Protein 5JLD (pdb70)

Structure (mmCIF, N/CA/C/O backbone):
data_5JLD
#
_entry.id   5JLD
#
_cell.length_a   46.196
_cell.length_b   62.079
_cell.length_c   114.640
_cell.angle_alpha   90.000
_cell.angle_beta   96.050
_cell.angle_gamma   90.000
#
_symmetry.space_group_name_H-M   'P 1 21 1'
#
loop_
_entity.id
_entity.type
_entity.pdbx_description
1 polymer 'Arginyl-tRNA synthetase, putative'
2 water water
#
loop_
_atom_site.group_PDB
_atom_site.id
_atom_site.type_symbol
_atom_site.label_atom_id
_atom_site.label_alt_id
_atom_site.label_comp_id
_atom_site.label_asym_id
_atom_site.label_entity_id
_atom_site.label_seq_id
_atom_site.pdbx_PDB_ins_code
_atom_site.Cartn_x
_atom_site.Cartn_y
_atom_site.Cartn_z
_atom_site.occupancy
_atom_site.B_iso_or_equiv
_atom_site.auth_seq_id
_atom_site.auth_comp_id
_atom_site.auth_asym_id
_atom_site.auth_atom_id
_atom_site.pdbx_PDB_model_num
ATOM 1 N N . ALA A 1 4 ? 18.171 -0.851 9.392 1.00 96.62 1 ALA A N 1
ATOM 2 C CA . ALA A 1 4 ? 17.119 -0.048 8.775 1.00 96.54 1 ALA A CA 1
ATOM 3 C C . ALA A 1 4 ? 16.059 -0.944 8.134 1.00 99.72 1 ALA A C 1
ATOM 4 O O . ALA A 1 4 ? 15.083 -0.455 7.559 1.00 101.44 1 ALA A O 1
ATOM 6 N N . ILE A 1 5 ? 16.258 -2.256 8.240 1.00 99.67 2 ILE A N 1
ATOM 7 C CA . ILE A 1 5 ? 15.307 -3.226 7.703 1.00 92.69 2 ILE A CA 1
ATOM 8 C C . ILE A 1 5 ? 14.338 -3.656 8.798 1.00 86.97 2 ILE A C 1
ATOM 9 O O . ILE A 1 5 ? 14.741 -4.140 9.855 1.00 92.81 2 ILE A O 1
ATOM 14 N N . THR A 1 6 ? 13.053 -3.474 8.533 1.00 69.52 3 THR A N 1
ATOM 15 C CA . THR A 1 6 ? 12.057 -3.557 9.580 1.00 59.65 3 THR A CA 1
ATOM 16 C C . THR A 1 6 ? 11.380 -4.924 9.658 1.00 52.96 3 THR A C 1
ATOM 17 O O . THR A 1 6 ? 11.168 -5.588 8.642 1.00 50.33 3 THR A O 1
ATOM 21 N N . MET A 1 7 ? 11.044 -5.312 10.885 1.00 46.96 4 MET A N 1
ATOM 22 C CA . MET A 1 7 ? 10.414 -6.594 11.190 1.00 50.59 4 MET A CA 1
ATOM 23 C C . MET A 1 7 ? 9.126 -6.803 10.404 1.00 53.08 4 MET A C 1
ATOM 24 O O . MET A 1 7 ? 8.324 -5.883 10.218 1.00 48.80 4 MET A O 1
ATOM 29 N N . GLU A 1 8 ? 8.944 -8.035 9.953 1.00 46.50 5 GLU A N 1
ATOM 30 C CA . GLU A 1 8 ? 7.730 -8.459 9.280 1.00 44.34 5 GLU A CA 1
ATOM 31 C C . GLU A 1 8 ? 6.638 -8.678 10.313 1.00 43.42 5 GLU A C 1
ATOM 32 O O . GLU A 1 8 ? 6.914 -9.151 11.433 1.00 41.87 5 GLU A O 1
ATOM 38 N N . CYS A 1 9 ? 5.397 -8.364 9.957 1.00 36.25 6 CYS A N 1
ATOM 39 C CA . CYS A 1 9 ? 4.295 -8.697 10.843 1.00 36.09 6 CYS A CA 1
ATOM 40 C C . CYS A 1 9 ? 3.782 -10.099 10.497 1.00 41.99 6 CYS A C 1
ATOM 41 O O . CYS A 1 9 ? 3.060 -10.281 9.521 1.00 41.94 6 CYS A O 1
ATOM 44 N N . ILE A 1 10 ? 4.145 -11.079 11.315 1.00 46.63 7 ILE A N 1
ATOM 45 C CA . ILE A 1 10 ? 3.896 -12.482 10.970 1.00 48.90 7 ILE A CA 1
ATOM 46 C C . ILE A 1 10 ? 2.403 -12.854 10.943 1.00 46.95 7 ILE A C 1
ATOM 47 O O . ILE A 1 10 ? 1.959 -13.560 10.034 1.00 44.89 7 ILE A O 1
ATOM 52 N N . THR A 1 11 ? 1.626 -12.388 11.920 1.00 43.55 8 THR A N 1
ATOM 53 C CA . THR A 1 11 ? 0.185 -12.664 11.906 1.00 38.37 8 THR A CA 1
ATOM 54 C C . THR A 1 11 ? -0.462 -12.247 10.572 1.00 39.63 8 THR A C 1
ATOM 55 O O . THR A 1 11 ? -1.328 -12.958 10.064 1.00 34.73 8 THR A O 1
ATOM 59 N N . LYS A 1 12 ? -0.028 -11.111 10.009 1.00 40.32 9 LYS A N 1
ATOM 60 C CA . LYS A 1 12 ? -0.615 -10.583 8.768 1.00 42.54 9 LYS A CA 1
ATOM 61 C C . LYS A 1 12 ? -0.121 -11.360 7.571 1.00 38.92 9 LYS A C 1
ATOM 62 O O . LYS A 1 12 ? -0.864 -11.592 6.613 1.00 42.49 9 LYS A O 1
ATOM 68 N N . LYS A 1 13 ? 1.148 -11.749 7.632 1.00 40.20 10 LYS A N 1
ATOM 69 C CA . LYS A 1 13 ? 1.757 -12.595 6.609 1.00 46.61 10 LYS A CA 1
ATOM 70 C C . LYS A 1 13 ? 0.991 -13.925 6.451 1.00 39.05 10 LYS A C 1
ATOM 71 O O . LYS A 1 13 ? 0.559 -14.323 5.343 1.00 47.56 10 LYS A O 1
ATOM 77 N N . ILE A 1 14 ? 0.807 -14.595 7.579 1.00 45.98 11 ILE A N 1
ATOM 78 C CA . ILE A 1 14 ? 0.118 -15.883 7.608 1.00 45.92 11 ILE A CA 1
ATOM 79 C C . ILE A 1 14 ? -1.369 -15.734 7.251 1.00 48.37 11 ILE A C 1
ATOM 80 O O . ILE A 1 14 ? -1.936 -16.561 6.495 1.00 42.87 11 ILE A O 1
ATOM 85 N N . LYS A 1 15 ? -1.983 -14.667 7.773 1.00 45.06 12 LYS A N 1
ATOM 86 C CA . LYS A 1 15 ? -3.374 -14.354 7.437 1.00 48.39 12 LYS A CA 1
ATOM 87 C C . LYS A 1 15 ? -3.528 -14.255 5.935 1.00 46.39 12 LYS A C 1
ATOM 88 O O . LYS A 1 15 ? -4.458 -14.824 5.365 1.00 45.93 12 LYS A O 1
ATOM 94 N N . THR A 1 16 ? -2.605 -13.542 5.294 1.00 46.06 13 THR A N 1
ATOM 95 C CA . THR A 1 16 ? -2.633 -13.424 3.835 1.00 46.35 13 THR A CA 1
ATOM 96 C C . THR A 1 16 ? -2.467 -14.791 3.137 1.00 46.39 13 THR A C 1
ATOM 97 O O . THR A 1 16 ? -3.226 -15.127 2.218 1.00 44.33 13 THR A O 1
ATOM 101 N N . ILE A 1 17 ? -1.488 -15.580 3.571 1.00 45.41 14 ILE A N 1
ATOM 102 C CA . ILE A 1 17 ? -1.326 -16.921 2.980 1.00 45.82 14 ILE A CA 1
ATOM 103 C C . ILE A 1 17 ? -2.641 -17.759 3.028 1.00 38.82 14 ILE A C 1
ATOM 104 O O . ILE A 1 17 ? -3.104 -18.335 2.004 1.00 43.12 14 ILE A O 1
ATOM 109 N N . PHE A 1 18 ? -3.285 -17.768 4.190 1.00 42.75 15 PHE A N 1
ATOM 110 C CA . PHE A 1 18 ? -4.545 -18.502 4.313 1.00 43.38 15 PHE A CA 1
ATOM 111 C C . PHE A 1 18 ? -5.678 -17.896 3.480 1.00 45.15 15 PHE A C 1
ATOM 112 O O . PHE A 1 18 ? -6.463 -18.628 2.866 1.00 41.27 15 PHE A O 1
ATOM 120 N N . GLN A 1 19 ? -5.757 -16.565 3.462 1.00 40.12 16 GLN A N 1
ATOM 121 C CA . GLN A 1 19 ? -6.754 -15.851 2.662 1.00 45.77 16 GLN A CA 1
ATOM 122 C C . GLN A 1 19 ? -6.649 -16.247 1.194 1.00 39.95 16 GLN A C 1
ATOM 123 O O . GLN A 1 19 ? -7.663 -16.536 0.533 1.00 43.19 16 GLN A O 1
ATOM 129 N N . ASN A 1 20 ? -5.422 -16.277 0.683 1.00 37.29 17 ASN A N 1
ATOM 130 C CA . ASN A 1 20 ? -5.245 -16.649 -0.720 1.00 40.31 17 ASN A CA 1
ATOM 131 C C . ASN A 1 20 ? -5.652 -18.108 -0.929 1.00 47.23 17 ASN A C 1
ATOM 132 O O . ASN A 1 20 ? -6.327 -18.427 -1.923 1.00 48.50 17 ASN A O 1
ATOM 137 N N . SER A 1 21 ? -5.271 -18.997 -0.001 1.00 43.88 18 SER A N 1
ATOM 138 C CA . SER A 1 21 ? -5.694 -20.400 -0.199 1.00 44.21 18 SER A CA 1
ATOM 139 C C . SER A 1 21 ? -7.220 -20.580 -0.179 1.00 37.71 18 SER A C 1
ATOM 140 O O . SER A 1 21 ? -7.775 -21.325 -0.978 1.00 46.56 18 SER A O 1
ATOM 143 N N . ILE A 1 22 ? -7.884 -19.884 0.732 1.00 39.47 19 ILE A N 1
ATOM 144 C CA . ILE A 1 22 ? -9.334 -19.919 0.849 1.00 49.81 19 ILE A CA 1
ATOM 145 C C . ILE A 1 22 ? -9.981 -19.420 -0.431 1.00 52.93 19 ILE A C 1
ATOM 146 O O . ILE A 1 22 ? -10.886 -20.066 -0.968 1.00 56.41 19 ILE A O 1
ATOM 151 N N . GLN A 1 23 ? -9.504 -18.277 -0.922 1.00 48.77 20 GLN A N 1
ATOM 152 C CA . GLN A 1 23 ? -10.011 -17.716 -2.175 1.00 54.44 20 GLN A CA 1
ATOM 153 C C . GLN A 1 23 ? -9.848 -18.680 -3.341 1.00 50.12 20 GLN A C 1
ATOM 154 O O . GLN A 1 23 ? -10.748 -18.828 -4.167 1.00 48.71 20 GLN A O 1
ATOM 160 N N . LYS A 1 24 ? -8.695 -19.332 -3.405 1.00 48.75 21 LYS A N 1
ATOM 161 C CA . LYS A 1 24 ? -8.427 -20.304 -4.463 1.00 50.78 21 LYS A CA 1
ATOM 162 C C . LYS A 1 24 ? -9.365 -21.521 -4.350 1.00 63.32 21 LYS A C 1
ATOM 163 O O . LYS A 1 24 ? -9.881 -22.033 -5.356 1.00 59.76 21 LYS A O 1
ATOM 169 N N . CYS A 1 25 ? -9.584 -21.975 -3.116 1.00 61.56 22 CYS A N 1
ATOM 170 C CA . CYS A 1 25 ? -10.471 -23.104 -2.844 1.00 58.77 22 CYS A CA 1
ATOM 171 C C . CYS A 1 25 ? -11.914 -22.794 -3.202 1.00 54.61 22 CYS A C 1
ATOM 172 O O . CYS A 1 25 ? -12.606 -23.611 -3.799 1.00 58.95 22 CYS A O 1
ATOM 175 N N . PHE A 1 26 ? -12.363 -21.610 -2.804 1.00 49.58 23 PHE A N 1
ATOM 176 C CA . PHE A 1 26 ? -13.746 -21.229 -3.005 1.00 56.05 23 PHE A CA 1
ATOM 177 C C . PHE A 1 26 ? -13.831 -19.829 -3.628 1.00 52.66 23 PHE A C 1
ATOM 178 O O . PHE A 1 26 ? -14.111 -18.859 -2.932 1.00 55.73 23 PHE A O 1
ATOM 186 N N . PRO A 1 27 ? -13.585 -19.734 -4.948 1.00 50.97 24 PRO A N 1
ATOM 187 C CA . PRO A 1 27 ? -13.424 -18.456 -5.670 1.00 58.15 24 PRO A CA 1
ATOM 188 C C . PRO A 1 27 ? -14.507 -17.419 -5.395 1.00 74.36 24 PRO A C 1
ATOM 189 O O . PRO A 1 27 ? -14.185 -16.238 -5.230 1.00 78.50 24 PRO A O 1
ATOM 193 N N . SER A 1 28 ? -15.763 -17.848 -5.325 1.00 87.05 25 SER A N 1
ATOM 194 C CA . SER A 1 28 ? -16.867 -16.920 -5.118 1.00 98.01 25 SER A CA 1
ATOM 195 C C . SER A 1 28 ? -17.359 -16.980 -3.674 1.00 96.99 25 SER A C 1
ATOM 196 O O . SER A 1 28 ? -18.547 -17.178 -3.417 1.00 101.46 25 SER A O 1
ATOM 199 N N . ILE A 1 29 ? -16.437 -16.806 -2.730 1.00 86.26 26 ILE A N 1
ATOM 200 C CA . ILE A 1 29 ? -16.779 -16.830 -1.313 1.00 76.51 26 ILE A CA 1
ATOM 201 C C . ILE A 1 29 ? -16.347 -15.531 -0.654 1.00 71.52 26 ILE A C 1
ATOM 202 O O . ILE A 1 29 ? -15.348 -14.927 -1.045 1.00 82.96 26 ILE A O 1
ATOM 207 N N . SER A 1 30 ? -17.119 -15.074 0.324 1.00 63.76 27 SER A N 1
ATOM 208 C CA . SER A 1 30 ? -16.690 -13.932 1.120 1.00 63.68 27 SER A CA 1
ATOM 209 C C . SER A 1 30 ? -16.408 -14.454 2.512 1.00 63.15 27 SER A C 1
ATOM 210 O O . SER A 1 30 ? -17.323 -14.731 3.289 1.00 63.11 27 SER A O 1
ATOM 212 N N . GLU A 1 31 ? -15.125 -14.597 2.809 1.00 62.48 28 GLU A N 1
ATOM 213 C CA . GLU A 1 31 ? -14.679 -15.260 4.024 1.00 56.38 28 GLU A CA 1
ATOM 214 C C . GLU A 1 31 ? -13.315 -14.692 4.408 1.00 55.29 28 GLU A C 1
ATOM 215 O O . GLU A 1 31 ? -12.295 -15.045 3.818 1.00 64.43 28 GLU A O 1
ATOM 221 N N . ASP A 1 32 ? -13.304 -13.789 5.380 1.00 50.89 29 ASP A N 1
ATOM 222 C CA . ASP A 1 32 ? -12.064 -13.161 5.803 1.00 51.11 29 ASP A CA 1
ATOM 223 C C . ASP A 1 32 ? -11.315 -14.101 6.736 1.00 50.69 29 ASP A C 1
ATOM 224 O O . ASP A 1 32 ? -11.852 -14.538 7.756 1.00 50.91 29 ASP A O 1
ATOM 229 N N . ALA A 1 33 ? -10.082 -14.428 6.364 1.00 50.09 30 ALA A N 1
ATOM 230 C CA . ALA A 1 33 ? -9.273 -15.353 7.145 1.00 51.90 30 ALA A CA 1
ATOM 231 C C . ALA A 1 33 ? -8.945 -14.743 8.494 1.00 49.84 30 ALA A C 1
ATOM 232 O O . ALA A 1 33 ? -8.590 -13.571 8.584 1.00 50.62 30 ALA A O 1
ATOM 234 N N . ILE A 1 34 ? -9.081 -15.539 9.544 1.00 49.13 31 ILE A N 1
ATOM 235 C CA . ILE A 1 34 ? -8.666 -15.097 10.861 1.00 51.18 31 ILE A CA 1
ATOM 236 C C . ILE A 1 34 ? -7.582 -16.031 11.384 1.00 47.34 31 ILE A C 1
ATOM 237 O O . ILE A 1 34 ? -7.696 -17.256 11.309 1.00 51.20 31 ILE A O 1
ATOM 242 N N . VAL A 1 35 ? -6.526 -15.424 11.898 1.00 41.64 32 VAL A N 1
ATOM 243 C CA . VAL A 1 35 ? -5.361 -16.135 12.364 1.00 51.16 32 VAL A CA 1
ATOM 244 C C . VAL A 1 35 ? -5.122 -15.830 13.838 1.00 50.94 32 VAL A C 1
ATOM 245 O O . VAL A 1 35 ? -5.148 -14.672 14.263 1.00 53.42 32 VAL A O 1
ATOM 249 N N . THR A 1 36 ? -4.934 -16.888 14.614 1.00 45.38 33 THR A N 1
ATOM 250 C CA . THR A 1 36 ? -4.596 -16.778 16.026 1.00 50.18 33 THR A CA 1
ATOM 251 C C . THR A 1 36 ? -3.332 -17.561 16.332 1.00 47.05 33 THR A C 1
ATOM 252 O O . THR A 1 36 ? -2.697 -18.121 15.439 1.00 47.46 33 THR A O 1
ATOM 256 N N . TYR A 1 37 ? -2.975 -17.589 17.607 1.00 44.84 34 TYR A N 1
ATOM 257 C CA . TYR A 1 37 ? -1.853 -18.376 18.071 1.00 50.33 34 TYR A CA 1
ATOM 258 C C . TYR A 1 37 ? -2.377 -19.746 18.356 1.00 48.00 34 TYR A C 1
ATOM 259 O O . TYR A 1 37 ? -3.525 -19.906 18.757 1.00 50.33 34 TYR A O 1
ATOM 268 N N . ALA A 1 38 ? -1.542 -20.739 18.111 1.00 48.22 35 ALA A N 1
ATOM 269 C CA . ALA A 1 38 ? -1.885 -22.102 18.466 1.00 56.71 35 ALA A CA 1
ATOM 270 C C . ALA A 1 38 ? -1.361 -22.352 19.865 1.00 52.06 35 ALA A C 1
ATOM 271 O O . ALA A 1 38 ? -0.543 -21.576 20.377 1.00 49.21 35 ALA A O 1
ATOM 273 N N . ASN A 1 39 ? -1.861 -23.410 20.484 1.00 48.99 36 ASN A N 1
ATOM 274 C CA . ASN A 1 39 ? -1.226 -24.007 21.649 1.00 54.93 36 ASN A CA 1
ATOM 275 C C . ASN A 1 39 ? 0.212 -24.345 21.284 1.00 50.49 36 ASN A C 1
ATOM 276 O O . ASN A 1 39 ? 0.452 -25.093 20.334 1.00 53.70 36 ASN A O 1
ATOM 281 N N . LEU A 1 40 ? 1.164 -23.815 22.045 1.00 51.52 37 LEU A N 1
ATOM 282 C CA . LEU A 1 40 ? 2.580 -23.936 21.699 1.00 59.38 37 LEU A CA 1
ATOM 283 C C . LEU A 1 40 ? 3.081 -25.384 21.694 1.00 62.84 37 LEU A C 1
ATOM 284 O O . LEU A 1 40 ? 4.070 -25.709 21.031 1.00 68.07 37 LEU A O 1
ATOM 289 N N . LYS A 1 41 ? 2.391 -26.260 22.417 1.00 60.56 38 LYS A N 1
ATOM 290 C CA . LYS A 1 41 ? 2.763 -27.667 22.437 1.00 64.95 38 LYS A CA 1
ATOM 291 C C . LYS A 1 41 ? 2.547 -28.284 21.064 1.00 68.46 38 LYS A C 1
ATOM 292 O O . LYS A 1 41 ? 3.213 -29.254 20.691 1.00 66.07 38 LYS A O 1
ATOM 294 N N . PHE A 1 42 ? 1.628 -27.700 20.300 1.00 65.99 39 PHE A N 1
ATOM 295 C CA . PHE A 1 42 ? 1.201 -28.314 19.051 1.00 64.79 39 PHE A CA 1
ATOM 296 C C . PHE A 1 42 ? 1.466 -27.460 17.812 1.00 65.93 39 PHE A C 1
ATOM 297 O O . PHE A 1 42 ? 1.626 -27.992 16.719 1.00 67.40 39 PHE A O 1
ATOM 305 N N . GLY A 1 43 ? 1.534 -26.141 17.968 1.00 59.37 40 GLY A N 1
ATOM 306 C CA . GLY A 1 43 ? 1.888 -25.308 16.836 1.00 51.93 40 GLY A CA 1
ATOM 307 C C . GLY A 1 43 ? 2.295 -23.902 17.222 1.00 51.94 40 GLY A C 1
ATOM 308 O O . GLY A 1 43 ? 2.458 -23.600 18.404 1.00 45.92 40 GLY A O 1
ATOM 309 N N . HIS A 1 44 ? 2.456 -23.050 16.212 1.00 43.80 41 HIS A N 1
ATOM 310 C CA . HIS A 1 44 ? 2.791 -21.649 16.425 1.00 45.76 41 HIS A CA 1
ATOM 311 C C . HIS A 1 44 ? 1.579 -20.765 16.126 1.00 40.97 41 HIS A C 1
ATOM 312 O O . HIS A 1 44 ? 1.130 -19.986 16.979 1.00 44.87 41 HIS A O 1
ATOM 319 N N . TYR A 1 45 ? 1.053 -20.888 14.914 1.00 38.80 42 TYR A N 1
ATOM 320 C CA . TYR A 1 45 ? -0.144 -20.138 14.547 1.00 36.51 42 TYR A CA 1
ATOM 321 C C . TYR A 1 45 ? -1.231 -21.114 14.122 1.00 37.19 42 TYR A C 1
ATOM 322 O O . TYR A 1 45 ? -0.976 -22.302 13.922 1.00 39.38 42 TYR A O 1
ATOM 331 N N . GLN A 1 46 ? -2.435 -20.591 13.952 1.00 37.64 43 GLN A N 1
ATOM 332 C CA . GLN A 1 46 ? -3.611 -21.395 13.720 1.00 39.12 43 GLN A CA 1
ATOM 333 C C . GLN A 1 46 ? -4.692 -20.606 12.986 1.00 47.18 43 GLN A C 1
ATOM 334 O O . GLN A 1 46 ? -4.842 -19.404 13.204 1.00 42.11 43 GLN A O 1
ATOM 340 N N . CYS A 1 47 ? -5.434 -21.279 12.114 1.00 47.00 44 CYS A N 1
ATOM 341 C CA . CYS A 1 47 ? -6.521 -20.656 11.377 1.00 46.39 44 CYS A CA 1
ATOM 342 C C . CYS A 1 47 ? -7.747 -21.546 11.449 1.00 45.68 44 CYS A C 1
ATOM 343 O O . CYS A 1 47 ? -7.667 -22.753 11.209 1.00 50.99 44 CYS A O 1
ATOM 346 N N . ASN A 1 48 ? -8.884 -20.945 11.782 1.00 38.59 45 ASN A N 1
ATOM 347 C CA . ASN A 1 48 ? -10.083 -21.698 12.110 1.00 41.35 45 ASN A CA 1
ATOM 348 C C . ASN A 1 48 ? -11.180 -21.632 11.054 1.00 40.67 45 ASN A C 1
ATOM 349 O O . ASN A 1 48 ? -12.267 -22.201 11.249 1.00 44.36 45 ASN A O 1
ATOM 354 N N . ASN A 1 49 ? -10.880 -21.005 9.915 1.00 36.36 46 ASN A N 1
ATOM 355 C CA . ASN A 1 49 ? -11.924 -20.658 8.942 1.00 38.57 46 ASN A CA 1
ATOM 356 C C . ASN A 1 49 ? -12.630 -21.841 8.311 1.00 42.02 46 ASN A C 1
ATOM 357 O O . ASN A 1 49 ? -13.787 -21.717 7.893 1.00 50.15 46 ASN A O 1
ATOM 362 N N . ALA A 1 50 ? -11.971 -22.996 8.273 1.00 42.83 47 ALA A N 1
ATOM 363 C CA . ALA A 1 50 ? -12.605 -24.188 7.723 1.00 47.75 47 ALA A CA 1
ATOM 364 C C . ALA A 1 50 ? -13.872 -24.530 8.495 1.00 45.73 47 ALA A C 1
ATOM 365 O O . ALA A 1 50 ? -14.833 -25.039 7.929 1.00 42.68 47 ALA A O 1
ATOM 367 N N . ILE A 1 51 ? -13.873 -24.246 9.793 1.00 53.44 48 ILE A N 1
ATOM 368 C CA . ILE A 1 51 ? -15.006 -24.614 10.637 1.00 52.26 48 ILE A CA 1
ATOM 369 C C . ILE A 1 51 ? -16.222 -23.766 10.247 1.00 46.17 48 ILE A C 1
ATOM 370 O O . ILE A 1 51 ? -17.316 -24.288 10.017 1.00 51.63 48 ILE A O 1
ATOM 375 N N . ASN A 1 52 ? -16.006 -22.472 10.089 1.00 44.43 49 ASN A N 1
ATOM 376 C CA . ASN A 1 52 ? -17.084 -21.588 9.649 1.00 53.64 49 ASN A CA 1
ATOM 377 C C . ASN A 1 52 ? -17.539 -21.853 8.208 1.00 60.68 49 ASN A C 1
ATOM 378 O O . ASN A 1 52 ? -18.736 -21.785 7.902 1.00 61.25 49 ASN A O 1
ATOM 383 N N . ILE A 1 53 ? -16.599 -22.192 7.330 1.00 58.31 50 ILE A N 1
ATOM 384 C CA . ILE A 1 53 ? -16.966 -22.515 5.957 1.00 45.04 50 ILE A CA 1
ATOM 385 C C . ILE A 1 53 ? -17.810 -23.781 5.937 1.00 51.09 50 ILE A C 1
ATOM 386 O O . ILE A 1 53 ? -18.761 -23.881 5.166 1.00 59.03 50 ILE A O 1
ATOM 391 N N . TYR A 1 54 ? -17.470 -24.744 6.794 1.00 51.79 51 TYR A N 1
ATOM 392 C CA . TYR A 1 54 ? -18.227 -25.995 6.869 1.00 54.11 51 TYR A CA 1
ATOM 393 C C . TYR A 1 54 ? -19.612 -25.742 7.435 1.00 51.40 51 TYR A C 1
ATOM 394 O O . TYR A 1 54 ? -20.584 -26.319 6.976 1.00 49.78 51 TYR A O 1
ATOM 403 N N . LYS A 1 55 ? -19.709 -24.868 8.429 1.00 59.24 52 LYS A N 1
ATOM 404 C CA . LYS A 1 55 ? -21.017 -24.586 9.003 1.00 72.11 52 LYS A CA 1
ATOM 405 C C . LYS A 1 55 ? -21.915 -23.869 7.989 1.00 69.42 52 LYS A C 1
ATOM 406 O O . LYS A 1 55 ? -23.069 -24.249 7.816 1.00 66.63 52 LYS A O 1
ATOM 412 N N . LYS A 1 56 ? -21.380 -22.870 7.291 1.00 69.03 53 LYS A N 1
ATOM 413 C CA . LYS A 1 56 ? -22.172 -22.130 6.298 1.00 69.47 53 LYS A CA 1
ATOM 414 C C . LYS A 1 56 ? -22.541 -22.948 5.053 1.00 75.91 53 LYS A C 1
ATOM 415 O O . LYS A 1 56 ? -23.714 -23.040 4.682 1.00 81.91 53 LYS A O 1
ATOM 421 N N . TYR A 1 57 ? -21.535 -23.527 4.405 1.00 69.60 54 TYR A N 1
ATOM 422 C CA . TYR A 1 57 ? -21.722 -24.113 3.083 1.00 70.13 54 TYR A CA 1
ATOM 423 C C . TYR A 1 57 ? -21.455 -25.611 3.038 1.00 70.62 54 TYR A C 1
ATOM 424 O O . TYR A 1 57 ? -21.381 -26.190 1.958 1.00 70.18 54 TYR A O 1
ATOM 433 N N . GLY A 1 58 ? -21.314 -26.233 4.204 1.00 75.01 55 GLY A N 1
ATOM 434 C CA . GLY A 1 58 ? -20.897 -27.625 4.291 1.00 73.81 55 GLY A CA 1
ATOM 435 C C . GLY A 1 58 ? -21.766 -28.653 3.597 1.00 76.30 55 GLY A C 1
ATOM 436 O O . GLY A 1 58 ? -21.267 -29.454 2.799 1.00 71.08 55 GLY A O 1
ATOM 437 N N . LYS A 1 59 ? -23.059 -28.649 3.910 1.00 81.62 56 LYS A N 1
ATOM 438 C CA . LYS A 1 59 ? -23.986 -29.612 3.322 1.00 86.05 56 LYS A CA 1
ATOM 439 C C . LYS A 1 59 ? -24.089 -29.399 1.817 1.00 91.79 56 LYS A C 1
ATOM 440 O O . LYS A 1 59 ? -24.202 -30.354 1.053 1.00 98.50 56 LYS A O 1
ATOM 442 N 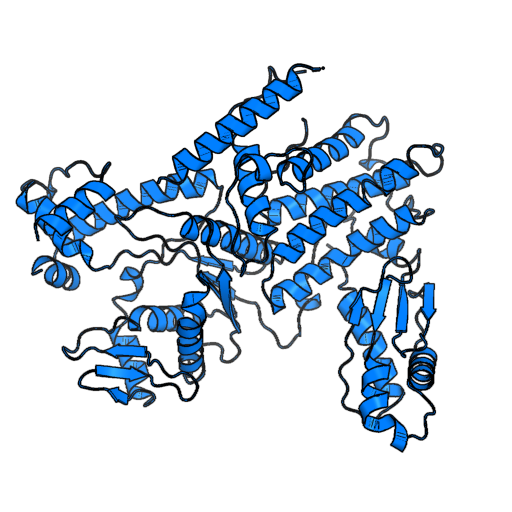N . GLU A 1 60 ? -24.042 -28.136 1.404 1.00 90.94 57 GLU A N 1
ATOM 443 C CA . GLU A 1 60 ? -24.086 -27.765 -0.006 1.00 92.18 57 GLU A CA 1
ATOM 444 C C . GLU A 1 60 ? -23.019 -28.476 -0.823 1.00 92.49 57 GLU A C 1
ATOM 445 O O . GLU A 1 60 ? -23.320 -29.243 -1.740 1.00 96.63 57 GLU A O 1
ATOM 451 N N . LEU A 1 61 ? -21.766 -28.214 -0.468 1.00 86.38 58 LEU A N 1
ATOM 452 C CA . LEU A 1 61 ? -20.620 -28.676 -1.241 1.00 80.04 58 LEU A CA 1
ATOM 453 C C . LEU A 1 61 ? -20.256 -30.135 -0.959 1.00 82.77 58 LEU A C 1
ATOM 454 O O . LEU A 1 61 ? -19.142 -30.573 -1.252 1.00 80.08 58 LEU A O 1
ATOM 459 N N . ASN A 1 62 ? -21.198 -30.872 -0.376 1.00 89.52 59 ASN A N 1
ATOM 460 C CA . ASN A 1 62 ? -21.073 -32.316 -0.191 1.00 89.01 59 ASN A CA 1
ATOM 461 C C . ASN A 1 62 ? -19.812 -32.776 0.553 1.00 96.88 59 ASN A C 1
ATOM 462 O O . ASN A 1 62 ? -19.296 -33.864 0.283 1.00 105.47 59 ASN A O 1
ATOM 464 N N . TYR A 1 63 ? -19.319 -31.954 1.480 1.00 88.79 60 TYR A N 1
ATOM 465 C CA . TYR A 1 63 ? -18.204 -32.338 2.349 1.00 78.49 60 TYR A CA 1
ATOM 466 C C . TYR A 1 63 ? -18.717 -33.129 3.549 1.00 74.61 60 TYR A C 1
ATOM 467 O O . TYR A 1 63 ? -19.750 -32.788 4.123 1.00 74.53 60 TYR A O 1
ATOM 476 N N . GLU A 1 64 ? -18.002 -34.187 3.925 1.00 75.95 61 GLU A N 1
ATOM 477 C CA . GLU A 1 64 ? -18.443 -35.064 5.015 1.00 76.73 61 GLU A CA 1
ATOM 478 C C . GLU A 1 64 ? -18.256 -34.439 6.402 1.00 70.94 61 GLU A C 1
ATOM 479 O O . GLU A 1 64 ? -18.967 -34.786 7.351 1.00 71.05 61 GLU A O 1
ATOM 485 N N . ASN A 1 65 ? -17.294 -33.525 6.506 1.00 64.19 62 ASN A N 1
ATOM 486 C CA . ASN A 1 65 ? -16.922 -32.915 7.780 1.00 57.31 62 ASN A CA 1
ATOM 487 C C . ASN A 1 65 ? -16.020 -31.698 7.562 1.00 61.08 62 ASN A C 1
ATOM 488 O O . ASN A 1 65 ? -15.590 -31.429 6.438 1.00 62.82 62 ASN A O 1
ATOM 493 N N . ALA A 1 66 ? -15.726 -30.967 8.633 1.00 56.34 63 ALA A N 1
ATOM 494 C CA . ALA A 1 66 ? -14.911 -29.763 8.526 1.00 53.44 63 ALA A CA 1
ATOM 495 C C . ALA A 1 66 ? -13.441 -30.090 8.181 1.00 50.32 63 ALA A C 1
ATOM 496 O O . ALA A 1 66 ? -12.766 -29.329 7.459 1.00 49.93 63 ALA A O 1
ATOM 498 N N . GLN A 1 67 ? -12.957 -31.228 8.674 1.00 45.55 64 GLN A N 1
ATOM 499 C CA . GLN A 1 67 ? -11.558 -31.598 8.465 1.00 47.87 64 GLN A CA 1
ATOM 500 C C . GLN A 1 67 ? -11.226 -31.730 6.979 1.00 43.23 64 GLN A C 1
ATOM 501 O O . GLN A 1 67 ? -10.137 -31.368 6.556 1.00 44.39 64 GLN A O 1
ATOM 507 N N . LYS A 1 68 ? -12.158 -32.233 6.181 1.00 44.34 65 LYS A N 1
ATOM 508 C CA . LYS A 1 68 ? -11.893 -32.318 4.750 1.00 51.65 65 LYS A CA 1
ATOM 509 C C . LYS A 1 68 ? -11.720 -30.947 4.101 1.00 47.55 65 LYS A C 1
ATOM 510 O O . LYS A 1 68 ? -10.853 -30.754 3.243 1.00 50.89 65 LYS A O 1
ATOM 516 N N . ILE A 1 69 ? -12.516 -29.986 4.542 1.00 46.32 66 ILE A N 1
ATOM 517 C CA . ILE A 1 69 ? -12.360 -28.619 4.070 1.00 42.55 66 ILE A CA 1
ATOM 518 C C . ILE A 1 69 ? -10.981 -28.104 4.469 1.00 44.00 66 ILE A C 1
ATOM 519 O O . ILE A 1 69 ? -10.251 -27.532 3.643 1.00 45.56 66 ILE A O 1
ATOM 524 N N . SER A 1 70 ? -10.587 -28.349 5.715 1.00 45.17 67 SER A N 1
ATOM 525 C CA . SER A 1 70 ? -9.287 -27.838 6.136 1.00 47.75 67 SER A CA 1
ATOM 526 C C . SER A 1 70 ? -8.166 -28.486 5.318 1.00 42.97 67 SER A C 1
ATOM 527 O O . SER A 1 70 ? -7.173 -27.837 5.008 1.00 44.53 67 SER A O 1
ATOM 530 N N . GLU A 1 71 ? -8.356 -29.748 4.937 1.00 41.81 68 GLU A N 1
ATOM 531 C CA . GLU A 1 71 ? -7.381 -30.456 4.110 1.00 47.36 68 GLU A CA 1
ATOM 532 C C . GLU A 1 71 ? -7.295 -29.879 2.684 1.00 49.32 68 GLU A C 1
ATOM 533 O O . GLU A 1 71 ? -6.215 -29.773 2.106 1.00 45.60 68 GLU A O 1
ATOM 539 N N . PHE A 1 72 ? -8.436 -29.517 2.111 1.00 46.05 69 PHE A N 1
ATOM 540 C CA . PHE A 1 72 ? -8.427 -28.807 0.830 1.00 56.00 69 PHE A CA 1
ATOM 541 C C . PHE A 1 72 ? -7.628 -27.472 0.950 1.00 52.61 69 PHE A C 1
ATOM 542 O O . PHE A 1 72 ? -6.698 -27.183 0.145 1.00 49.85 69 PHE A O 1
ATOM 550 N N . ILE A 1 73 ? -7.945 -26.700 1.990 1.00 40.15 70 ILE A N 1
ATOM 551 C CA . ILE A 1 73 ? -7.211 -25.450 2.244 1.00 39.03 70 ILE A CA 1
ATOM 552 C C . ILE A 1 73 ? -5.689 -25.680 2.355 1.00 43.28 70 ILE A C 1
ATOM 553 O O . ILE A 1 73 ? -4.894 -24.974 1.749 1.00 44.69 70 ILE A O 1
ATOM 558 N N . ILE A 1 74 ? -5.299 -26.674 3.138 1.00 42.05 71 ILE A N 1
ATOM 559 C CA . ILE A 1 74 ? -3.895 -27.040 3.285 1.00 47.42 71 ILE A CA 1
ATOM 560 C C . ILE A 1 74 ? -3.264 -27.424 1.937 1.00 51.00 71 ILE A C 1
ATOM 561 O O . ILE A 1 74 ? -2.153 -26.987 1.622 1.00 42.78 71 ILE A O 1
ATOM 566 N N . SER A 1 75 ? -3.986 -28.217 1.143 1.00 41.98 72 SER A N 1
ATOM 567 C CA . SER A 1 75 ? -3.504 -28.647 -0.167 1.00 46.65 72 SER A CA 1
ATOM 568 C C . SER A 1 75 ? -3.276 -27.440 -1.075 1.00 48.77 72 SER A C 1
ATOM 569 O O . SER A 1 75 ? -2.463 -27.506 -2.002 1.00 47.11 72 SER A O 1
ATOM 572 N N . ASN A 1 76 ? -3.977 -26.339 -0.826 1.00 45.56 73 ASN A N 1
ATOM 573 C CA . ASN A 1 76 ? -3.688 -25.166 -1.655 1.00 48.54 73 ASN A CA 1
ATOM 574 C C . ASN A 1 76 ? -2.721 -24.147 -1.025 1.00 55.31 73 ASN A C 1
ATOM 575 O O . ASN A 1 76 ? -2.604 -23.003 -1.491 1.00 48.24 73 ASN A O 1
ATOM 580 N N . ILE A 1 77 ? -1.998 -24.582 0.006 1.00 53.34 74 ILE A N 1
ATOM 581 C CA . ILE A 1 77 ? -0.923 -23.779 0.591 1.00 48.86 74 ILE A CA 1
ATOM 582 C C . ILE A 1 77 ? 0.450 -24.374 0.254 1.00 51.11 74 ILE A C 1
ATOM 583 O O . ILE A 1 77 ? 0.688 -25.565 0.450 1.00 48.52 74 ILE A O 1
ATOM 588 N N . ASN A 1 78 ? 1.349 -23.546 -0.259 1.00 63.81 75 ASN A N 1
ATOM 589 C CA . ASN A 1 78 ? 2.709 -23.986 -0.578 1.00 68.33 75 ASN A CA 1
ATOM 590 C C . ASN A 1 78 ? 3.742 -22.989 -0.037 1.00 68.11 75 ASN A C 1
ATOM 591 O O . ASN A 1 78 ? 4.050 -21.991 -0.689 1.00 61.03 75 ASN A O 1
ATOM 596 N N . GLU A 1 79 ? 4.250 -23.244 1.167 1.00 64.31 76 GLU A N 1
ATOM 597 C CA . GLU A 1 79 ? 5.136 -22.290 1.837 1.00 67.25 76 GLU A CA 1
ATOM 598 C C . GLU A 1 79 ? 6.312 -22.981 2.513 1.00 69.68 76 GLU A C 1
ATOM 599 O O . GLU A 1 79 ? 6.128 -23.806 3.415 1.00 69.50 76 GLU A O 1
ATOM 605 N N . THR A 1 80 ? 7.523 -22.621 2.106 1.00 64.58 77 THR A N 1
ATOM 606 C CA . THR A 1 80 ? 8.701 -23.223 2.712 1.00 67.48 77 THR A CA 1
ATOM 607 C C . THR A 1 80 ? 8.930 -22.694 4.124 1.00 63.69 77 THR A C 1
ATOM 608 O O . THR A 1 80 ? 9.667 -23.300 4.892 1.00 63.89 77 THR A O 1
ATOM 612 N N . ILE A 1 81 ? 8.300 -21.574 4.478 1.00 55.81 78 ILE A N 1
ATOM 613 C CA . ILE A 1 81 ? 8.494 -21.021 5.823 1.00 54.46 78 ILE A CA 1
ATOM 614 C C . ILE A 1 81 ? 7.703 -21.788 6.876 1.00 51.49 78 ILE A C 1
ATOM 615 O O . ILE A 1 81 ? 7.914 -21.622 8.078 1.00 52.00 78 ILE A O 1
ATOM 620 N N . PHE A 1 82 ? 6.782 -22.625 6.419 1.00 52.02 79 PHE A N 1
ATOM 621 C CA . PHE A 1 82 ? 6.060 -23.526 7.302 1.00 50.56 79 PHE A CA 1
ATOM 622 C C . PHE A 1 82 ? 6.832 -24.831 7.442 1.00 51.57 79 PHE A C 1
ATOM 623 O O . PHE A 1 82 ? 7.002 -25.560 6.466 1.00 54.56 79 PHE A O 1
ATOM 631 N N . GLU A 1 83 ? 7.311 -25.117 8.645 1.00 51.61 80 GLU A N 1
ATOM 632 C CA . GLU A 1 83 ? 7.969 -26.397 8.899 1.00 52.18 80 GLU A CA 1
ATOM 633 C C . GLU A 1 83 ? 6.928 -27.502 8.939 1.00 52.89 80 GLU A C 1
ATOM 634 O O . GLU A 1 83 ? 7.191 -28.650 8.578 1.00 54.41 80 GLU A O 1
ATOM 640 N N . GLU A 1 84 ? 5.733 -27.135 9.377 1.00 49.57 81 GLU A N 1
ATOM 641 C CA . GLU A 1 84 ? 4.640 -28.078 9.499 1.00 53.86 81 GLU A CA 1
ATOM 642 C C . GLU A 1 84 ? 3.305 -27.353 9.364 1.00 56.47 81 GLU A C 1
ATOM 643 O O . GLU A 1 84 ? 3.156 -26.210 9.798 1.00 48.41 81 GLU A O 1
ATOM 649 N N . ILE A 1 85 ? 2.349 -28.025 8.737 1.00 52.73 82 ILE A N 1
ATOM 650 C CA . ILE A 1 85 ? 0.994 -27.534 8.629 1.00 49.38 82 ILE A CA 1
ATOM 651 C C . ILE A 1 85 ? 0.070 -28.748 8.750 1.00 54.30 82 ILE A C 1
ATOM 652 O O . ILE A 1 85 ? 0.233 -29.742 8.030 1.00 54.32 82 ILE A O 1
ATOM 657 N N . LYS A 1 86 ? -0.857 -28.688 9.708 1.00 48.11 83 LYS A N 1
ATOM 658 C CA . LYS A 1 86 ? -1.674 -29.850 10.081 1.00 46.36 83 LYS A CA 1
ATOM 659 C C . LYS A 1 86 ? -3.126 -29.488 10.364 1.00 48.77 83 LYS A C 1
ATOM 660 O O . LYS A 1 86 ? -3.424 -28.436 10.946 1.00 46.57 83 LYS A O 1
ATOM 666 N N . SER A 1 87 ? -4.030 -30.363 9.941 1.00 45.99 84 SER A N 1
ATOM 667 C CA . SER A 1 87 ? -5.437 -30.213 10.255 1.00 47.85 84 SER A CA 1
ATOM 668 C C . SER A 1 87 ? -5.702 -30.803 11.635 1.00 48.45 84 SER A C 1
ATOM 669 O O . SER A 1 87 ? -4.778 -31.172 12.351 1.00 43.70 84 SER A O 1
ATOM 672 N N . SER A 1 88 ? -6.977 -30.903 11.977 1.00 47.60 85 SER A N 1
ATOM 673 C CA . SER A 1 88 ? -7.432 -31.326 13.292 1.00 42.43 85 SER A CA 1
ATOM 674 C C . SER A 1 88 ? -8.836 -31.835 13.054 1.00 41.82 85 SER A C 1
ATOM 675 O O . SER A 1 88 ? -9.467 -31.430 12.066 1.00 45.39 85 SER A O 1
ATOM 678 N N . PRO A 1 89 ? -9.330 -32.731 13.925 1.00 42.18 86 PRO A N 1
ATOM 679 C CA . PRO A 1 89 ? -10.674 -33.274 13.709 1.00 49.82 86 PRO A CA 1
ATOM 680 C C . PRO A 1 89 ? -11.749 -32.186 13.727 1.00 52.12 86 PRO A C 1
ATOM 681 O O . PRO A 1 89 ? -12.761 -32.331 13.031 1.00 52.83 86 PRO A O 1
ATOM 685 N N . GLN A 1 90 ? -11.521 -31.106 14.478 1.00 46.13 87 GLN A N 1
ATOM 686 C CA . GLN A 1 90 ? -12.466 -29.997 14.525 1.00 42.48 87 GLN A CA 1
ATOM 687 C C . GLN A 1 90 ? -12.393 -29.216 13.225 1.00 42.95 87 GLN A C 1
ATOM 688 O O . GLN A 1 90 ? -13.369 -28.609 12.786 1.00 48.84 87 GLN A O 1
ATOM 694 N N . GLY A 1 91 ? -11.218 -29.217 12.613 1.00 45.28 88 GLY A N 1
ATOM 695 C CA . GLY A 1 91 ? -11.072 -28.594 11.317 1.00 40.13 88 GLY A CA 1
ATOM 696 C C . GLY A 1 91 ? -10.222 -27.352 11.309 1.00 46.33 88 GLY A C 1
ATOM 697 O O . GLY A 1 91 ? -9.978 -26.781 10.245 1.00 50.75 88 GLY A O 1
ATOM 698 N N . PHE A 1 92 ? -9.764 -26.896 12.469 1.00 44.75 89 PHE A N 1
ATOM 699 C CA . PHE A 1 92 ? -8.799 -25.801 12.415 1.00 39.37 89 PHE A CA 1
ATOM 700 C C . PHE A 1 92 ? -7.440 -26.328 11.925 1.00 42.68 89 PHE A C 1
ATOM 701 O O . PHE A 1 92 ? -7.197 -27.545 11.876 1.00 42.83 89 PHE A O 1
ATOM 709 N N . ILE A 1 93 ? -6.580 -25.398 11.537 1.00 40.37 90 ILE A N 1
ATOM 710 C CA . ILE A 1 93 ? -5.293 -25.701 10.926 1.00 43.01 90 ILE A CA 1
ATOM 711 C C . ILE A 1 93 ? -4.169 -25.038 11.705 1.00 40.60 90 ILE A C 1
ATOM 712 O O . ILE A 1 93 ? -4.233 -23.856 11.994 1.00 49.51 90 ILE A O 1
ATOM 717 N N . THR A 1 94 ? -3.142 -25.789 12.053 1.00 41.90 91 THR A N 1
ATOM 718 C CA . THR A 1 94 ? -2.011 -25.228 12.779 1.00 42.67 91 THR A CA 1
ATOM 719 C C . THR A 1 94 ? -0.761 -25.254 11.923 1.00 43.72 91 THR A C 1
ATOM 720 O O . THR A 1 94 ? -0.578 -26.146 11.082 1.00 50.21 91 THR A O 1
ATOM 724 N N . VAL A 1 95 ? 0.096 -24.265 12.134 1.00 41.45 92 VAL A N 1
ATOM 725 C CA . VAL A 1 95 ? 1.369 -24.192 11.436 1.00 43.36 92 VAL A CA 1
ATOM 726 C C . VAL A 1 95 ? 2.489 -23.892 12.417 1.00 42.80 92 VAL A C 1
ATOM 727 O O . VAL A 1 95 ? 2.276 -23.256 13.475 1.00 46.40 92 VAL A O 1
ATOM 731 N N . LYS A 1 96 ? 3.673 -24.375 12.048 1.00 48.21 93 LYS A N 1
ATOM 732 C CA . LYS A 1 96 ? 4.919 -24.078 12.737 1.00 49.70 93 LYS A CA 1
ATOM 733 C C . LYS A 1 96 ? 5.843 -23.397 11.756 1.00 49.64 93 LYS A C 1
ATOM 734 O O . LYS A 1 96 ? 5.991 -23.850 10.618 1.00 42.81 93 LYS A O 1
ATOM 740 N N . LEU A 1 97 ? 6.471 -22.310 12.194 1.00 45.88 94 LEU A N 1
ATOM 741 C CA . LEU A 1 97 ? 7.465 -21.653 11.373 1.00 38.27 94 LEU A CA 1
ATOM 742 C C . LEU A 1 97 ? 8.729 -22.498 11.350 1.00 38.59 94 LEU A C 1
ATOM 743 O O . LEU A 1 97 ? 9.117 -23.065 12.366 1.00 42.84 94 LEU A O 1
ATOM 748 N N . SER A 1 98 ? 9.370 -22.575 10.193 1.00 42.66 95 SER A N 1
ATOM 749 C CA . SER A 1 98 ? 10.636 -23.292 10.078 1.00 40.14 95 SER A CA 1
ATOM 750 C C . SER A 1 98 ? 11.764 -22.610 10.852 1.00 42.99 95 SER A C 1
ATOM 751 O O . SER A 1 98 ? 11.735 -21.405 11.125 1.00 40.30 95 SER A O 1
ATOM 754 N N . LYS A 1 99 ? 12.749 -23.419 11.206 1.00 49.57 96 LYS A N 1
ATOM 755 C CA . LYS A 1 99 ? 13.984 -22.989 11.836 1.00 49.59 96 LYS A CA 1
ATOM 756 C C . LYS A 1 99 ? 14.693 -21.927 10.974 1.00 50.73 96 LYS A C 1
ATOM 757 O O . LYS A 1 99 ? 15.222 -20.924 11.480 1.00 46.32 96 LYS A O 1
ATOM 763 N N . ASP A 1 100 ? 14.674 -22.128 9.659 1.00 50.54 97 ASP A N 1
ATOM 764 C CA A ASP A 1 100 ? 15.376 -21.210 8.771 0.54 51.30 97 ASP A CA 1
ATOM 765 C CA B ASP A 1 100 ? 15.358 -21.230 8.737 0.46 50.93 97 ASP A CA 1
ATOM 766 C C . ASP A 1 100 ? 14.651 -19.873 8.643 1.00 49.38 97 ASP A C 1
ATOM 767 O O . ASP A 1 100 ? 15.295 -18.819 8.647 1.00 49.12 97 ASP A O 1
ATOM 776 N N . TYR A 1 101 ? 13.324 -19.898 8.548 1.00 46.37 98 TYR A N 1
ATOM 777 C CA . TYR A 1 101 ? 12.592 -18.639 8.533 1.00 47.77 98 TYR A CA 1
ATOM 778 C C . TYR A 1 101 ? 12.883 -17.814 9.789 1.00 48.02 98 TYR A C 1
ATOM 779 O O . TYR A 1 101 ? 13.107 -16.599 9.713 1.00 50.47 98 TYR A O 1
ATOM 788 N N . ILE A 1 102 ? 12.861 -18.471 10.942 1.00 45.33 99 ILE A N 1
ATOM 789 C CA . ILE A 1 102 ? 13.087 -17.773 12.203 1.00 43.29 99 ILE A CA 1
ATOM 790 C C . ILE A 1 102 ? 14.518 -17.216 12.272 1.00 46.63 99 ILE A C 1
ATOM 791 O O . ILE A 1 102 ? 14.725 -16.062 12.669 1.00 43.28 99 ILE A O 1
ATOM 796 N N . GLU A 1 103 ? 15.492 -18.019 11.850 1.00 41.13 100 GLU A N 1
ATOM 797 C CA . GLU A 1 103 ? 16.896 -17.594 11.861 1.00 50.52 100 GLU A CA 1
ATOM 798 C C . GLU A 1 103 ? 17.154 -16.402 10.946 1.00 52.49 100 GLU A C 1
ATOM 799 O O . GLU A 1 103 ? 17.772 -15.409 11.353 1.00 53.45 100 GLU A O 1
ATOM 805 N N . THR A 1 104 ? 16.674 -16.504 9.712 1.00 52.54 101 THR A N 1
ATOM 806 C CA . THR A 1 104 ? 16.814 -15.432 8.728 1.00 44.81 101 THR A CA 1
ATOM 807 C C . THR A 1 104 ? 16.118 -14.145 9.208 1.00 50.22 101 THR A C 1
ATOM 808 O O . THR A 1 104 ? 16.647 -13.003 9.050 1.00 49.23 101 THR A O 1
ATOM 812 N N . SER A 1 105 ? 14.940 -14.324 9.812 1.00 45.36 102 SER A N 1
ATOM 813 C CA . SER A 1 105 ? 14.172 -13.160 10.269 1.00 48.13 102 SER A CA 1
ATOM 814 C C . SER A 1 105 ? 14.959 -12.481 11.392 1.00 51.39 102 SER A C 1
ATOM 815 O O . SER A 1 105 ? 15.133 -11.272 11.394 1.00 52.80 102 SER A O 1
ATOM 818 N N . LEU A 1 106 ? 15.484 -13.283 12.314 1.00 53.04 103 LEU A N 1
ATOM 819 C CA . LEU A 1 106 ? 16.306 -12.760 13.403 1.00 51.86 103 LEU A CA 1
ATOM 820 C C . LEU A 1 106 ? 17.531 -12.014 12.884 1.00 51.18 103 LEU A C 1
ATOM 821 O O . LEU A 1 106 ? 17.900 -10.972 13.422 1.00 51.95 103 LEU A O 1
ATOM 826 N N . LYS A 1 107 ? 18.158 -12.552 11.843 1.00 50.46 104 LYS A N 1
ATOM 827 C CA . LYS A 1 107 ? 19.333 -11.915 11.258 1.00 52.40 104 LYS A CA 1
ATOM 828 C C . LYS A 1 107 ? 18.995 -10.551 10.642 1.00 51.79 104 LYS A C 1
ATOM 829 O O . LYS A 1 107 ? 19.839 -9.657 10.622 1.00 47.19 104 LYS A O 1
ATOM 835 N N . LYS A 1 108 ? 17.778 -10.395 10.121 1.00 47.04 105 LYS A N 1
ATOM 836 C CA . LYS A 1 108 ? 17.332 -9.036 9.754 1.00 52.52 105 LYS A CA 1
ATOM 837 C C . LYS A 1 108 ? 17.459 -7.968 10.892 1.00 56.39 105 LYS A C 1
ATOM 838 O O . LYS A 1 108 ? 17.629 -6.783 10.617 1.00 53.69 105 LYS A O 1
ATOM 844 N N . LEU A 1 109 ? 17.396 -8.381 12.158 1.00 54.20 106 LEU A N 1
ATOM 845 C CA . LEU A 1 109 ? 17.456 -7.441 13.291 1.00 52.56 106 LEU A CA 1
ATOM 846 C C . LEU A 1 109 ? 18.788 -6.713 13.463 1.00 62.17 106 LEU A C 1
ATOM 847 O O . LEU A 1 109 ? 18.924 -5.858 14.347 1.00 59.34 106 LEU A O 1
ATOM 852 N N . PHE A 1 110 ? 19.770 -7.059 12.661 1.00 65.37 107 PHE A N 1
ATOM 853 C CA . PHE A 1 110 ? 21.067 -6.446 12.794 1.00 67.20 107 PHE A CA 1
ATOM 854 C C . PHE A 1 110 ? 21.336 -5.414 11.752 1.00 76.04 107 PHE A C 1
ATOM 855 O O . PHE A 1 110 ? 21.462 -5.729 10.596 1.00 83.12 107 PHE A O 1
ATOM 863 N N . ASN A 1 111 ? 21.405 -4.166 12.169 1.00 83.71 108 ASN A N 1
ATOM 864 C CA . ASN A 1 111 ? 21.709 -3.087 11.265 1.00 85.56 108 ASN A CA 1
ATOM 865 C C . ASN A 1 111 ? 23.195 -3.116 11.254 1.00 90.97 108 ASN A C 1
ATOM 866 O O . ASN A 1 111 ? 23.827 -2.797 12.247 1.00 91.33 108 ASN A O 1
ATOM 868 N N . GLY A 1 112 ? 23.770 -3.538 10.147 1.00 96.68 109 GLY A N 1
ATOM 869 C CA . GLY A 1 112 ? 25.201 -3.634 10.064 1.00 96.28 109 GLY A CA 1
ATOM 870 C C . GLY A 1 112 ? 25.686 -4.598 11.110 1.00 92.06 109 GLY A C 1
ATOM 871 O O . GLY A 1 112 ? 25.634 -5.788 10.913 1.00 96.83 109 GLY A O 1
ATOM 872 N N . GLU A 1 113 ? 26.127 -4.076 12.240 1.00 86.64 110 GLU A N 1
ATOM 873 C CA . GLU A 1 113 ? 26.632 -4.914 13.296 1.00 81.89 110 GLU A CA 1
ATOM 874 C C . GLU A 1 113 ? 25.925 -4.743 14.628 1.00 85.48 110 GLU A C 1
ATOM 875 O O . GLU A 1 113 ? 26.113 -5.549 15.514 1.00 89.08 110 GLU A O 1
ATOM 877 N N . LYS A 1 114 ? 25.126 -3.703 14.787 1.00 77.09 111 LYS A N 1
ATOM 878 C CA . LYS A 1 114 ? 24.422 -3.521 16.050 1.00 71.39 111 LYS A CA 1
ATOM 879 C C . LYS A 1 114 ? 22.967 -3.886 15.895 1.00 65.24 111 LYS A C 1
ATOM 880 O O . LYS A 1 114 ? 22.433 -3.834 14.812 1.00 68.63 111 LYS A O 1
ATOM 882 N N . ILE A 1 115 ? 22.324 -4.253 16.985 1.00 57.95 112 ILE A N 1
ATOM 883 C CA . ILE A 1 115 ? 20.913 -4.631 16.904 1.00 61.03 112 ILE A CA 1
ATOM 884 C C . ILE A 1 115 ? 19.960 -3.437 16.788 1.00 62.86 112 ILE A C 1
ATOM 885 O O . ILE A 1 115 ? 19.948 -2.562 17.647 1.00 68.26 112 ILE A O 1
ATOM 890 N N . ASP A 1 116 ? 19.151 -3.419 15.731 1.00 57.06 113 ASP A N 1
ATOM 891 C CA . ASP A 1 116 ? 18.159 -2.366 15.543 1.00 52.32 113 ASP A CA 1
ATOM 892 C C . ASP A 1 116 ? 16.742 -2.934 15.367 1.00 61.16 113 ASP A C 1
ATOM 893 O O . ASP A 1 116 ? 16.375 -3.393 14.280 1.00 66.30 113 ASP A O 1
ATOM 898 N N . ILE A 1 117 ? 15.955 -2.902 16.441 1.00 54.39 114 ILE A N 1
ATOM 899 C CA . ILE A 1 117 ? 14.556 -3.333 16.400 1.00 50.18 114 ILE A CA 1
ATOM 900 C C . ILE A 1 117 ? 13.641 -2.198 15.928 1.00 53.41 114 ILE A C 1
ATOM 901 O O . ILE A 1 117 ? 13.501 -1.180 16.606 1.00 52.62 114 ILE A O 1
ATOM 906 N N . SER A 1 118 ? 13.019 -2.383 14.768 1.00 50.23 115 SER A N 1
ATOM 907 C CA . SER A 1 118 ? 12.240 -1.326 14.126 1.00 51.77 115 SER A CA 1
ATOM 908 C C . SER A 1 118 ? 10.993 -1.905 13.483 1.00 55.61 115 SER A C 1
ATOM 909 O O . SER A 1 118 ? 10.988 -3.057 13.034 1.00 60.32 115 SER A O 1
ATOM 912 N N . ILE A 1 119 ? 9.936 -1.104 13.434 1.00 45.95 116 ILE A N 1
ATOM 913 C CA . ILE A 1 119 ? 8.665 -1.565 12.898 1.00 48.98 116 ILE A CA 1
ATOM 914 C C . ILE A 1 119 ? 8.028 -0.461 12.079 1.00 51.07 116 ILE A C 1
ATOM 915 O O . ILE A 1 119 ? 7.700 0.604 12.602 1.00 53.68 116 ILE A O 1
ATOM 920 N N . ASN A 1 120 ? 7.855 -0.709 10.791 1.00 46.03 117 ASN A N 1
ATOM 921 C CA . ASN A 1 120 ? 7.147 0.234 9.962 1.00 44.24 117 ASN A CA 1
ATOM 922 C C . ASN A 1 120 ? 5.650 0.096 10.145 1.00 44.78 117 ASN A C 1
ATOM 923 O O . ASN A 1 120 ? 5.083 -0.971 9.904 1.00 46.20 117 ASN A O 1
ATOM 928 N N . ILE A 1 121 ? 4.992 1.176 10.545 1.00 46.57 118 ILE A N 1
ATOM 929 C CA . ILE A 1 121 ? 3.557 1.113 10.808 1.00 43.71 118 ILE A CA 1
ATOM 930 C C . ILE A 1 121 ? 2.719 0.670 9.588 1.00 40.48 118 ILE A C 1
ATOM 931 O O . ILE A 1 121 ? 1.649 0.063 9.751 1.00 43.05 118 ILE A O 1
ATOM 936 N N . ASN A 1 122 ? 3.207 0.953 8.379 1.00 41.55 119 ASN A N 1
ATOM 937 C CA . ASN A 1 122 ? 2.546 0.504 7.153 1.00 42.83 119 ASN A CA 1
ATOM 938 C C . ASN A 1 122 ? 2.313 -1.026 7.157 1.00 48.21 119 ASN A C 1
ATOM 939 O O . ASN A 1 122 ? 1.324 -1.532 6.608 1.00 44.54 119 ASN A O 1
ATOM 944 N N . ASP A 1 123 ? 3.212 -1.752 7.811 1.00 42.95 120 ASP A N 1
ATOM 945 C CA . ASP A 1 123 ? 3.138 -3.210 7.838 1.00 44.65 120 ASP A CA 1
ATOM 946 C C . ASP A 1 123 ? 2.233 -3.743 8.941 1.00 48.89 120 ASP A C 1
ATOM 947 O O . ASP A 1 123 ? 1.999 -4.953 8.999 1.00 52.73 120 ASP A O 1
ATOM 952 N N . ILE A 1 124 ? 1.724 -2.882 9.824 1.00 41.42 121 ILE A N 1
ATOM 953 C CA . ILE A 1 124 ? 0.856 -3.421 10.881 1.00 39.76 121 ILE A CA 1
ATOM 954 C C . ILE A 1 124 ? -0.544 -2.822 10.842 1.00 42.12 121 ILE A C 1
ATOM 955 O O . ILE A 1 124 ? -1.287 -2.878 11.820 1.00 42.29 121 ILE A O 1
ATOM 960 N N . LYS A 1 125 ? -0.898 -2.255 9.696 1.00 44.21 122 LYS A N 1
ATOM 961 C CA . LYS A 1 125 ? -2.184 -1.593 9.542 1.00 51.17 122 LYS A CA 1
ATOM 962 C C . LYS A 1 125 ? -2.716 -1.833 8.144 1.00 49.56 122 LYS A C 1
ATOM 963 O O . LYS A 1 125 ? -2.003 -2.342 7.268 1.00 50.09 122 LYS A O 1
ATOM 969 N N . GLU A 1 126 ? -3.972 -1.475 7.927 1.00 49.83 123 GLU A N 1
ATOM 970 C CA . GLU A 1 126 ? -4.477 -1.463 6.563 1.00 64.81 123 GLU A CA 1
ATOM 971 C C . GLU A 1 126 ? -4.051 -0.152 5.883 1.00 68.34 123 GLU A C 1
ATOM 972 O O . GLU A 1 126 ? -3.942 0.894 6.533 1.00 62.32 123 GLU A O 1
ATOM 976 N N . SER A 1 127 ? -3.778 -0.224 4.583 1.00 68.84 124 SER A N 1
ATOM 977 C CA . SER A 1 127 ? -3.221 0.904 3.845 1.00 66.74 124 SER A CA 1
ATOM 978 C C . SER A 1 127 ? -4.216 2.052 3.744 1.00 68.67 124 SER A C 1
ATOM 979 O O . SER A 1 127 ? -3.843 3.191 3.461 1.00 67.97 124 SER A O 1
ATOM 982 N N . ASN A 1 128 ? -5.488 1.752 3.969 1.00 71.32 125 ASN A N 1
ATOM 983 C CA . ASN A 1 128 ? -6.490 2.796 3.963 1.00 69.10 125 ASN A CA 1
ATOM 984 C C . ASN A 1 128 ? -6.370 3.608 5.243 1.00 68.61 125 ASN A C 1
ATOM 985 O O . ASN A 1 128 ? -6.771 4.761 5.277 1.00 62.12 125 ASN A O 1
ATOM 990 N N . GLU A 1 129 ? -5.818 3.001 6.295 1.00 69.70 126 GLU A N 1
ATOM 991 C CA . GLU A 1 129 ? -5.749 3.655 7.605 1.00 64.76 126 GLU A CA 1
ATOM 992 C C . GLU A 1 129 ? -4.617 4.675 7.685 1.00 63.27 126 GLU A C 1
ATOM 993 O O . GLU A 1 129 ? -3.471 4.383 7.336 1.00 66.27 126 GLU A O 1
ATOM 999 N N . ASN A 1 130 ? -4.948 5.873 8.155 1.00 54.97 127 ASN A N 1
ATOM 1000 C CA . ASN A 1 130 ? -3.985 6.963 8.252 1.00 54.11 127 ASN A CA 1
ATOM 1001 C C . ASN A 1 130 ? -3.607 7.228 9.714 1.00 50.64 127 ASN A C 1
ATOM 1002 O O . ASN A 1 130 ? -4.477 7.383 10.562 1.00 53.26 127 ASN A O 1
ATOM 1007 N N . TYR A 1 131 ? -2.313 7.275 10.011 1.00 48.71 128 TYR A N 1
ATOM 1008 C CA . TYR A 1 131 ? -1.872 7.648 11.355 1.00 46.63 128 TYR A CA 1
ATOM 1009 C C . TYR A 1 131 ? -0.923 8.836 11.281 1.00 48.69 128 TYR A C 1
ATOM 1010 O O . TYR A 1 131 ? -0.003 8.943 12.082 1.00 54.45 128 TYR A O 1
ATOM 1019 N N . GLY A 1 132 ? -1.155 9.720 10.312 1.00 45.64 129 GLY A N 1
ATOM 1020 C CA . GLY A 1 132 ? -0.325 10.895 10.121 1.00 46.26 129 GLY A CA 1
ATOM 1021 C C . GLY A 1 132 ? -0.159 11.673 11.410 1.00 48.69 129 GLY A C 1
ATOM 1022 O O . GLY A 1 132 ? 0.958 11.910 11.864 1.00 52.57 129 GLY A O 1
ATOM 1023 N N . ASN A 1 133 ? -1.274 12.062 12.012 1.00 47.29 130 ASN A N 1
ATOM 1024 C CA . ASN A 1 133 ? -1.210 12.804 13.262 1.00 43.61 130 ASN A CA 1
ATOM 1025 C C . ASN A 1 133 ? -2.050 12.117 14.313 1.00 37.41 130 ASN A C 1
ATOM 1026 O O . ASN A 1 133 ? -3.252 11.943 14.134 1.00 41.14 130 ASN A O 1
ATOM 1031 N N . VAL A 1 134 ? -1.424 11.758 15.423 1.00 38.28 131 VAL A N 1
ATOM 1032 C CA . VAL A 1 134 ? -2.147 11.125 16.516 1.00 30.65 131 VAL A CA 1
ATOM 1033 C C . VAL A 1 134 ? -2.132 12.020 17.744 1.00 36.93 131 VAL A C 1
ATOM 1034 O O . VAL A 1 134 ? -1.089 12.581 18.100 1.00 39.69 131 VAL A O 1
ATOM 1038 N N . LEU A 1 135 ? -3.278 12.148 18.397 1.00 39.42 132 LEU A N 1
ATOM 1039 C CA . LEU A 1 135 ? -3.349 12.897 19.640 1.00 41.68 132 LEU A CA 1
ATOM 1040 C C . LEU A 1 135 ? -3.841 11.996 20.759 1.00 39.24 132 LEU A C 1
ATOM 1041 O O . LEU A 1 135 ? -4.850 11.326 20.604 1.00 37.45 132 LEU A O 1
ATOM 1046 N N . VAL A 1 136 ? -3.147 12.033 21.896 1.00 37.78 133 VAL A N 1
ATOM 1047 C CA . VAL A 1 136 ? -3.550 11.279 23.076 1.00 32.16 133 VAL A CA 1
ATOM 1048 C C . VAL A 1 136 ? -3.901 12.253 24.208 1.00 41.43 133 VAL A C 1
ATOM 1049 O O . VAL A 1 136 ? -3.079 13.065 24.650 1.00 40.95 133 VAL A O 1
ATOM 1053 N N . ASP A 1 137 ? -5.145 12.164 24.658 1.00 38.29 134 ASP A N 1
ATOM 1054 C CA . ASP A 1 137 ? -5.701 13.015 25.709 1.00 39.88 134 ASP A CA 1
ATOM 1055 C C . ASP A 1 137 ? -5.696 12.231 27.010 1.00 40.76 134 ASP A C 1
ATOM 1056 O O . ASP A 1 137 ? -6.453 11.277 27.146 1.00 41.08 134 ASP A O 1
ATOM 1061 N N . PHE A 1 138 ? -4.840 12.615 27.953 1.00 37.56 135 PHE A N 1
ATOM 1062 C CA . PHE A 1 138 ? -4.708 11.852 29.181 1.00 42.45 135 PHE A CA 1
ATOM 1063 C C . PHE A 1 138 ? -4.276 12.684 30.381 1.00 44.29 135 PHE A C 1
ATOM 1064 O O . PHE A 1 138 ? -3.945 13.872 30.250 1.00 42.45 135 PHE A O 1
ATOM 1072 N N . SER A 1 139 ? -4.325 12.019 31.540 1.00 43.42 136 SER A N 1
ATOM 1073 C CA . SER A 1 139 ? -4.059 12.556 32.876 1.00 46.92 136 SER A CA 1
ATOM 1074 C C . SER A 1 139 ? -5.225 13.406 33.384 1.00 46.34 136 SER A C 1
ATOM 1075 O O . SER A 1 139 ? -5.957 12.986 34.271 1.00 44.87 136 SER A O 1
ATOM 1078 N N . SER A 1 140 ? -5.384 14.603 32.839 1.00 50.08 137 SER A N 1
ATOM 1079 C CA . SER A 1 140 ? -6.543 15.461 33.154 1.00 52.83 137 SER A CA 1
ATOM 1080 C C . SER A 1 140 ? -6.717 15.897 34.632 1.00 52.51 137 SER A C 1
ATOM 1081 O O . SER A 1 140 ? -7.805 15.768 35.200 1.00 45.18 137 SER A O 1
ATOM 1084 N N . PRO A 1 141 ? -5.669 16.445 35.260 1.00 49.52 138 PRO A N 1
ATOM 1085 C CA . PRO A 1 141 ? -5.967 16.912 36.614 1.00 51.82 138 PRO A CA 1
ATOM 1086 C C . PRO A 1 141 ? -6.819 18.184 36.593 1.00 55.14 138 PRO A C 1
ATOM 1087 O O . PRO A 1 141 ? -6.997 18.800 35.527 1.00 49.58 138 PRO A O 1
ATOM 1091 N N . ASN A 1 142 ? -7.332 18.558 37.764 1.00 55.06 139 ASN A N 1
ATOM 1092 C CA . ASN A 1 142 ? -8.072 19.806 37.950 1.00 54.48 139 ASN A CA 1
ATOM 1093 C C . ASN A 1 142 ? -7.301 20.760 38.842 1.00 59.07 139 ASN A C 1
ATOM 1094 O O . ASN A 1 142 ? -6.855 20.363 39.920 1.00 59.52 139 ASN A O 1
ATOM 1099 N N . ILE A 1 143 ? -7.157 22.010 38.391 1.00 55.02 140 ILE A N 1
ATOM 1100 C CA . ILE A 1 143 ? -6.540 23.069 39.182 1.00 55.41 140 ILE A CA 1
ATOM 1101 C C . ILE A 1 143 ? -7.217 23.177 40.545 1.00 65.67 140 ILE A C 1
ATOM 1102 O O . ILE A 1 143 ? -8.436 23.029 40.654 1.00 70.11 140 ILE A O 1
ATOM 1107 N N . ALA A 1 144 ? -6.410 23.409 41.578 1.00 70.50 141 ALA A N 1
ATOM 1108 C CA . ALA A 1 144 ? -6.888 23.612 42.945 1.00 77.80 141 ALA A CA 1
ATOM 1109 C C . ALA A 1 144 ? -7.576 22.372 43.504 1.00 80.56 141 ALA A C 1
ATOM 1110 O O . ALA A 1 144 ? -8.364 22.460 44.438 1.00 84.40 141 ALA A O 1
ATOM 1112 N N . LYS A 1 145 ? -7.263 21.218 42.928 1.00 78.90 142 LYS A N 1
ATOM 1113 C CA . LYS A 1 145 ? -7.722 19.944 43.460 1.00 76.23 142 LYS A CA 1
ATOM 1114 C C . LYS A 1 145 ? -6.602 18.930 43.475 1.00 74.91 142 LYS A C 1
ATOM 1115 O O . LYS A 1 145 ? -5.679 18.996 42.666 1.00 76.09 142 LYS A O 1
ATOM 1121 N N . GLU A 1 146 ? -6.686 17.971 44.386 1.00 72.08 143 GLU A N 1
ATOM 1122 C CA . GLU A 1 146 ? -5.617 16.995 44.471 1.00 72.83 143 GLU A CA 1
ATOM 1123 C C . GLU A 1 146 ? -5.729 16.054 43.279 1.00 61.96 143 GLU A C 1
ATOM 1124 O O . GLU A 1 146 ? -6.829 15.669 42.860 1.00 64.20 143 GLU A O 1
ATOM 1130 N N . MET A 1 147 ? -4.576 15.726 42.715 1.00 62.38 144 MET A N 1
ATOM 1131 C CA . MET A 1 147 ? -4.478 14.624 41.777 1.00 66.13 144 MET A CA 1
ATOM 1132 C C . MET A 1 147 ? -4.736 13.360 42.567 1.00 61.61 144 MET A C 1
ATOM 1133 O O . MET A 1 147 ? -4.198 13.202 43.657 1.00 56.20 144 MET A O 1
ATOM 1138 N N . HIS A 1 148 ? -5.563 12.468 42.026 1.00 65.29 145 HIS A N 1
ATOM 1139 C CA . HIS A 1 148 ? -5.820 11.184 42.679 1.00 58.58 145 HIS A CA 1
ATOM 1140 C C . HIS A 1 148 ? -5.357 10.010 41.827 1.00 59.38 145 HIS A C 1
ATOM 1141 O O . HIS A 1 148 ? -4.925 10.182 40.684 1.00 60.78 145 HIS A O 1
ATOM 1148 N N . VAL A 1 149 ? -5.465 8.814 42.398 1.00 52.72 146 VAL A N 1
ATOM 1149 C CA . VAL A 1 149 ? -4.944 7.600 41.785 1.00 61.47 146 VAL A CA 1
ATOM 1150 C C . VAL A 1 149 ? -5.518 7.335 40.383 1.00 58.55 146 VAL A C 1
ATOM 1151 O O . VAL A 1 149 ? -4.832 6.772 39.525 1.00 59.31 146 VAL A O 1
ATOM 1155 N N . GLY A 1 150 ? -6.751 7.772 40.133 1.00 51.03 147 GLY A N 1
ATOM 1156 C CA . GLY A 1 150 ? -7.308 7.702 38.789 1.00 49.41 147 GLY A CA 1
ATOM 1157 C C . GLY A 1 150 ? -6.511 8.532 37.790 1.00 48.36 147 GLY A C 1
ATOM 1158 O O . GLY A 1 150 ? -6.218 8.076 36.684 1.00 54.23 147 GLY A O 1
ATOM 1159 N N . HIS A 1 151 ? -6.157 9.758 38.185 1.00 46.50 148 HIS A N 1
ATOM 1160 C CA . HIS A 1 151 ? -5.301 10.614 37.366 1.00 50.83 148 HIS A CA 1
ATOM 1161 C C . HIS A 1 151 ? -3.969 9.923 37.096 1.00 51.13 148 HIS A C 1
ATOM 1162 O O . HIS A 1 151 ? -3.426 10.007 35.996 1.00 56.11 148 HIS A O 1
ATOM 1169 N N . LEU A 1 152 ? -3.443 9.260 38.120 1.00 45.54 149 LEU A N 1
ATOM 1170 C CA . LEU A 1 152 ? -2.179 8.539 38.000 1.00 46.81 149 LEU A CA 1
ATOM 1171 C C . LEU A 1 152 ? -2.283 7.447 36.945 1.00 50.52 149 LEU A C 1
ATOM 1172 O O . LEU A 1 152 ? -1.452 7.355 36.038 1.00 49.92 149 LEU A O 1
ATOM 1177 N N . ARG A 1 153 ? -3.311 6.618 37.074 1.00 49.89 150 ARG A N 1
ATOM 1178 C CA . ARG A 1 153 ? -3.550 5.549 36.111 1.00 48.93 150 ARG A CA 1
ATOM 1179 C C . ARG A 1 153 ? -3.674 6.095 34.688 1.00 46.64 150 ARG A C 1
ATOM 1180 O O . ARG A 1 153 ? -3.067 5.565 33.757 1.00 47.11 150 ARG A O 1
ATOM 1188 N N . SER A 1 154 ? -4.453 7.168 34.531 1.00 46.62 151 SER A N 1
ATOM 1189 C CA . SER A 1 154 ? -4.628 7.773 33.216 1.00 39.65 151 SER A CA 1
ATOM 1190 C C . SER A 1 154 ? -3.289 8.251 32.663 1.00 41.86 151 SER A C 1
ATOM 1191 O O . SER A 1 154 ? -3.013 8.154 31.457 1.00 43.76 151 SER A O 1
ATOM 1194 N N . THR A 1 155 ? -2.463 8.766 33.565 1.00 46.27 152 THR A N 1
ATOM 1195 C CA . THR A 1 155 ? -1.167 9.329 33.217 1.00 41.64 152 THR A CA 1
ATOM 1196 C C . THR A 1 155 ? -0.255 8.222 32.692 1.00 37.15 152 THR A C 1
ATOM 1197 O O . THR A 1 155 ? 0.353 8.358 31.617 1.00 41.97 152 THR A O 1
ATOM 1201 N N . ILE A 1 156 ? -0.218 7.108 33.429 1.00 45.72 153 ILE A N 1
ATOM 1202 C CA . ILE A 1 156 ? 0.605 5.931 33.101 1.00 43.40 153 ILE A CA 1
ATOM 1203 C C . ILE A 1 156 ? 0.205 5.241 31.787 1.00 44.17 153 ILE A C 1
ATOM 1204 O O . ILE A 1 156 ? 1.051 4.986 30.879 1.00 43.83 153 ILE A O 1
ATOM 1209 N N . ILE A 1 157 ? -1.088 4.950 31.676 1.00 44.81 154 ILE A N 1
ATOM 1210 C CA . ILE A 1 157 ? -1.622 4.369 30.441 1.00 43.27 154 ILE A CA 1
ATOM 1211 C C . ILE A 1 157 ? -1.354 5.274 29.226 1.00 38.71 154 ILE A C 1
ATOM 1212 O O . ILE A 1 157 ? -0.787 4.837 28.196 1.00 41.27 154 ILE A O 1
ATOM 1217 N N . GLY A 1 158 ? -1.742 6.549 29.358 1.00 41.61 155 GLY A N 1
ATOM 1218 C CA . GLY A 1 158 ? -1.586 7.490 28.256 1.00 37.12 155 GLY A CA 1
ATOM 1219 C C . GLY A 1 158 ? -0.133 7.622 27.822 1.00 33.80 155 GLY A C 1
ATOM 1220 O O . GLY A 1 158 ? 0.179 7.614 26.625 1.00 34.71 155 GLY A O 1
ATOM 1221 N N . ASP A 1 159 ? 0.771 7.708 28.793 1.00 34.53 156 ASP A N 1
ATOM 1222 C CA . ASP A 1 159 ? 2.160 7.839 28.434 1.00 41.80 156 ASP A CA 1
ATOM 1223 C C . ASP A 1 159 ? 2.645 6.585 27.693 1.00 48.70 156 ASP A C 1
ATOM 1224 O O . ASP A 1 159 ? 3.380 6.702 26.699 1.00 49.69 156 ASP A O 1
ATOM 1229 N N . SER A 1 160 ? 2.241 5.400 28.158 1.00 47.86 157 SER A N 1
ATOM 1230 C CA . SER A 1 160 ? 2.622 4.179 27.418 1.00 37.55 157 SER A CA 1
ATOM 1231 C C . SER A 1 160 ? 2.142 4.207 25.963 1.00 37.45 157 SER A C 1
ATOM 1232 O O . SER A 1 160 ? 2.919 3.942 25.032 1.00 39.33 157 SER A O 1
ATOM 1235 N N . ILE A 1 161 ? 0.877 4.564 25.762 1.00 38.54 158 ILE A N 1
ATOM 1236 C CA . ILE A 1 161 ? 0.348 4.680 24.397 1.00 38.67 158 ILE A CA 1
ATOM 1237 C C . ILE A 1 161 ? 1.157 5.663 23.522 1.00 45.10 158 ILE A C 1
ATOM 1238 O O . ILE A 1 161 ? 1.506 5.367 22.343 1.00 39.02 158 ILE A O 1
ATOM 1243 N N . CYS A 1 162 ? 1.490 6.819 24.107 1.00 42.19 159 CYS A N 1
ATOM 1244 C CA . CYS A 1 162 ? 2.299 7.791 23.376 1.00 40.15 159 CYS A CA 1
ATOM 1245 C C . CYS A 1 162 ? 3.650 7.200 22.989 1.00 39.24 159 CYS A C 1
ATOM 1246 O O . CYS A 1 162 ? 4.113 7.383 21.873 1.00 43.63 159 CYS A O 1
ATOM 1249 N N . ARG A 1 163 ? 4.290 6.536 23.943 1.00 38.23 160 ARG A N 1
ATOM 1250 C CA . ARG A 1 163 ? 5.597 5.971 23.707 1.00 33.67 160 ARG A CA 1
ATOM 1251 C C . ARG A 1 163 ? 5.489 4.922 22.583 1.00 39.21 160 ARG A C 1
ATOM 1252 O O . ARG A 1 163 ? 6.408 4.779 21.780 1.00 33.86 160 ARG A O 1
ATOM 1260 N N . VAL A 1 164 ? 4.356 4.223 22.518 1.00 34.43 161 VAL A N 1
ATOM 1261 C CA . VAL A 1 164 ? 4.140 3.246 21.454 1.00 37.61 161 VAL A CA 1
ATOM 1262 C C . VAL A 1 164 ? 4.131 3.954 20.111 1.00 38.92 161 VAL A C 1
ATOM 1263 O O . VAL A 1 164 ? 4.864 3.565 19.208 1.00 42.76 161 VAL A O 1
ATOM 1267 N N . PHE A 1 165 ? 3.342 5.021 19.987 1.00 45.20 162 PHE A N 1
ATOM 1268 C CA . PHE A 1 165 ? 3.319 5.737 18.702 1.00 41.23 162 PHE A CA 1
ATOM 1269 C C . PHE A 1 165 ? 4.655 6.401 18.331 1.00 43.05 162 PHE A C 1
ATOM 1270 O O . PHE A 1 165 ? 5.036 6.432 17.147 1.00 40.77 162 PHE A O 1
ATOM 1278 N N . GLU A 1 166 ? 5.381 6.895 19.332 1.00 40.10 163 GLU A N 1
ATOM 1279 C CA . GLU A 1 166 ? 6.698 7.492 19.099 1.00 37.50 163 GLU A CA 1
ATOM 1280 C C . GLU A 1 166 ? 7.707 6.407 18.642 1.00 45.30 163 GLU A C 1
ATOM 1281 O O . GLU A 1 166 ? 8.589 6.653 17.807 1.00 41.64 163 GLU A O 1
ATOM 1287 N N . PHE A 1 167 ? 7.560 5.193 19.166 1.00 42.50 164 PHE A N 1
ATOM 1288 C CA . PHE A 1 167 ? 8.370 4.076 18.687 1.00 42.17 164 PHE A CA 1
ATOM 1289 C C . PHE A 1 167 ? 8.090 3.819 17.205 1.00 38.03 164 PHE A C 1
ATOM 1290 O O . PHE A 1 167 ? 9.014 3.660 16.410 1.00 40.03 164 PHE A O 1
ATOM 1298 N N . LEU A 1 168 ? 6.809 3.829 16.845 1.00 37.40 165 LEU A N 1
ATOM 1299 C CA . LEU A 1 168 ? 6.372 3.718 15.449 1.00 39.28 165 LEU A CA 1
ATOM 1300 C C . LEU A 1 168 ? 6.599 5.008 14.630 1.00 45.01 165 LEU A C 1
ATOM 1301 O O . LEU A 1 168 ? 6.100 5.135 13.515 1.00 44.94 165 LEU A O 1
ATOM 1306 N N . LYS A 1 169 ? 7.349 5.957 15.189 1.00 43.72 166 LYS A N 1
ATOM 1307 C CA . LYS A 1 169 ? 7.725 7.197 14.491 1.00 48.50 166 LYS A CA 1
ATOM 1308 C C . LYS A 1 169 ? 6.506 8.009 14.038 1.00 42.88 166 LYS A C 1
ATOM 1309 O O . LYS A 1 169 ? 6.521 8.653 12.989 1.00 43.13 166 LYS A O 1
ATOM 1315 N N . ILE A 1 170 ? 5.446 7.956 14.830 1.00 40.21 167 ILE A N 1
ATOM 1316 C CA . ILE A 1 170 ? 4.248 8.708 14.524 1.00 42.28 167 ILE A CA 1
ATOM 1317 C C . ILE A 1 170 ? 4.329 10.093 15.168 1.00 47.84 167 ILE A C 1
ATOM 1318 O O . ILE A 1 170 ? 4.830 10.234 16.285 1.00 44.72 167 ILE A O 1
ATOM 1323 N N . ASN A 1 171 ? 3.878 11.111 14.440 1.00 47.63 168 ASN A N 1
ATOM 1324 C CA . ASN A 1 171 ? 3.725 12.454 14.999 1.00 42.07 168 ASN A CA 1
ATOM 1325 C C . ASN A 1 171 ? 2.656 12.416 16.101 1.00 36.93 168 ASN A C 1
ATOM 1326 O O . ASN A 1 171 ? 1.457 12.273 15.838 1.00 39.65 168 ASN A O 1
ATOM 1331 N N . THR A 1 172 ? 3.090 12.528 17.344 1.00 36.45 169 THR A N 1
ATOM 1332 C CA . THR A 1 172 ? 2.188 12.229 18.458 1.00 39.35 169 THR A CA 1
ATOM 1333 C C . THR A 1 172 ? 2.001 13.426 19.378 1.00 39.10 169 THR A C 1
ATOM 1334 O O . THR A 1 172 ? 2.990 13.971 19.881 1.00 46.93 169 THR A O 1
ATOM 1338 N N . HIS A 1 173 ? 0.751 13.861 19.573 1.00 37.12 170 HIS A N 1
ATOM 1339 C CA . HIS A 1 173 ? 0.480 15.010 20.447 1.00 38.44 170 HIS A CA 1
ATOM 1340 C C . HIS A 1 173 ? 0.135 14.511 21.845 1.00 42.60 170 HIS A C 1
ATOM 1341 O O . HIS A 1 173 ? -0.895 13.861 22.039 1.00 44.79 170 HIS A O 1
ATOM 1348 N N . ARG A 1 174 ? 0.994 14.816 22.809 1.00 40.53 171 ARG A N 1
ATOM 1349 C CA . ARG A 1 174 ? 0.729 14.531 24.217 1.00 45.87 171 ARG A CA 1
ATOM 1350 C C . ARG A 1 174 ? -0.050 15.696 24.862 1.00 50.64 171 ARG A C 1
ATOM 1351 O O . ARG A 1 174 ? 0.513 16.770 25.126 1.00 44.09 171 ARG A O 1
ATOM 1359 N N . VAL A 1 175 ? -1.334 15.478 25.134 1.00 44.65 172 VAL A N 1
ATOM 1360 C CA . VAL A 1 175 ? -2.189 16.581 25.555 1.00 44.83 172 VAL A CA 1
ATOM 1361 C C . VAL A 1 175 ? -2.857 16.357 26.909 1.00 42.22 172 VAL A C 1
ATOM 1362 O O . VAL A 1 175 ? -3.552 15.384 27.133 1.00 39.78 172 VAL A O 1
ATOM 1366 N N . ASN A 1 176 ? -2.639 17.304 27.807 1.00 43.82 173 ASN A N 1
ATOM 1367 C CA . ASN A 1 176 ? -3.233 17.281 29.126 1.00 40.80 173 ASN A CA 1
ATOM 1368 C C . ASN A 1 176 ? -4.367 18.308 29.226 1.00 41.67 173 ASN A C 1
ATOM 1369 O O . ASN A 1 176 ? -4.088 19.489 29.362 1.00 39.85 173 ASN A O 1
ATOM 1374 N N . HIS A 1 177 ? -5.615 17.837 29.136 1.00 38.74 174 HIS A N 1
ATOM 1375 C CA . HIS A 1 177 ? -6.836 18.654 29.197 1.00 39.09 174 HIS A CA 1
ATOM 1376 C C . HIS A 1 177 ? -7.158 19.002 30.649 1.00 41.85 174 HIS A C 1
ATOM 1377 O O . HIS A 1 177 ? -8.076 18.441 31.246 1.00 40.42 174 HIS A O 1
ATOM 1384 N N . VAL A 1 178 ? -6.374 19.913 31.221 1.00 45.11 175 VAL A N 1
ATOM 1385 C CA . VAL A 1 178 ? -6.484 20.241 32.642 1.00 45.10 175 VAL A CA 1
ATOM 1386 C C . VAL A 1 178 ? -7.758 21.044 32.922 1.00 45.04 175 VAL A C 1
ATOM 1387 O O . VAL A 1 178 ? -8.178 21.858 32.095 1.00 46.48 175 VAL A O 1
ATOM 1391 N N . GLY A 1 179 ? -8.387 20.793 34.073 1.00 44.18 176 GLY A N 1
ATOM 1392 C CA . GLY A 1 179 ? -9.558 21.547 34.479 1.00 43.09 176 GLY A CA 1
ATOM 1393 C C . GLY A 1 179 ? -9.184 22.911 35.062 1.00 52.54 176 GLY A C 1
ATOM 1394 O O . GLY A 1 179 ? -9.066 23.069 36.277 1.00 53.11 176 GLY A O 1
ATOM 1395 N N . ASP A 1 180 ? -8.999 23.905 34.196 1.00 50.45 177 ASP A N 1
ATOM 1396 C CA . ASP A 1 180 ? -8.532 25.222 34.631 1.00 49.22 177 ASP A CA 1
ATOM 1397 C C . ASP A 1 180 ? -9.572 26.304 34.372 1.00 50.07 177 ASP A C 1
ATOM 1398 O O . ASP A 1 180 ? -9.244 27.482 34.277 1.00 55.41 177 ASP A O 1
ATOM 1403 N N . TRP A 1 181 ? -10.828 25.902 34.248 1.00 49.41 178 TRP A N 1
ATOM 1404 C CA . TRP A 1 181 ? -11.883 26.856 33.980 1.00 54.61 178 TRP A CA 1
ATOM 1405 C C . TRP A 1 181 ? -13.180 26.379 34.644 1.00 68.06 178 TRP A C 1
ATOM 1406 O O . TRP A 1 181 ? -14.259 26.405 34.053 1.00 71.96 178 TRP A O 1
ATOM 1417 N N . GLY A 1 182 ? -13.057 25.954 35.895 1.00 70.54 179 GLY A N 1
ATOM 1418 C CA . GLY A 1 182 ? -14.162 25.333 36.598 1.00 76.90 179 GLY A CA 1
ATOM 1419 C C . GLY A 1 182 ? -14.986 26.237 37.494 1.00 81.36 179 GLY A C 1
ATOM 1420 O O . GLY A 1 182 ? -14.836 27.468 37.498 1.00 78.32 179 GLY A O 1
ATOM 1421 N N . THR A 1 183 ? -15.871 25.599 38.256 1.00 88.56 180 THR A N 1
ATOM 1422 C CA . THR A 1 183 ? -16.794 26.288 39.150 1.00 93.27 180 THR A CA 1
ATOM 1423 C C . THR A 1 183 ? -16.056 27.198 40.115 1.00 91.24 180 THR A C 1
ATOM 1424 O O . THR A 1 183 ? -16.260 28.414 40.136 1.00 87.78 180 THR A O 1
ATOM 1428 N N . GLN A 1 184 ? -15.161 26.575 40.871 1.00 91.10 181 GLN A N 1
ATOM 1429 C CA . GLN A 1 184 ? -14.540 27.146 42.056 1.00 98.71 181 GLN A CA 1
ATOM 1430 C C . GLN A 1 184 ? -13.907 28.533 41.939 1.00 93.79 181 GLN A C 1
ATOM 1431 O O . GLN A 1 184 ? -13.895 29.281 42.918 1.00 92.76 181 GLN A O 1
ATOM 1437 N N . PHE A 1 185 ? -13.378 28.878 40.768 1.00 83.63 182 PHE A N 1
ATOM 1438 C CA . PHE A 1 185 ? -12.504 30.047 40.660 1.00 76.28 182 PHE A CA 1
ATOM 1439 C C . PHE A 1 185 ? -13.136 31.341 41.188 1.00 75.03 182 PHE A C 1
ATOM 1440 O O . PHE A 1 185 ? -12.429 32.268 41.585 1.00 71.64 182 PHE A O 1
ATOM 1448 N N . GLY A 1 186 ? -14.462 31.391 41.233 1.00 76.70 183 GLY A N 1
ATOM 1449 C CA . GLY A 1 186 ? -15.148 32.488 41.897 1.00 77.92 183 GLY A CA 1
ATOM 1450 C C . GLY A 1 186 ? -14.824 32.533 43.383 1.00 81.41 183 GLY A C 1
ATOM 1451 O O . GLY A 1 186 ? -14.136 33.455 43.846 1.00 83.03 183 GLY A O 1
ATOM 1452 N N . MET A 1 187 ? -15.310 31.527 44.115 1.00 87.30 184 MET A N 1
ATOM 1453 C CA . MET A 1 187 ? -15.085 31.391 45.559 1.00 93.59 184 MET A CA 1
ATOM 1454 C C . MET A 1 187 ? -13.667 31.776 45.953 1.00 95.97 184 MET A C 1
ATOM 1455 O O . MET A 1 187 ? -13.454 32.714 46.726 1.00 101.48 184 MET A O 1
ATOM 1460 N N . ILE A 1 188 ? -12.705 31.045 45.394 1.00 90.04 185 ILE A N 1
ATOM 1461 C CA . ILE A 1 188 ? -11.302 31.238 45.714 1.00 87.22 185 ILE A CA 1
ATOM 1462 C C . ILE A 1 188 ? -10.934 32.688 45.457 1.00 88.43 185 ILE A C 1
ATOM 1463 O O . ILE A 1 188 ? -10.443 33.370 46.361 1.00 99.42 185 ILE A O 1
ATOM 1468 N N . ILE A 1 189 ? -11.238 33.183 44.259 1.00 90.33 186 ILE A N 1
ATOM 1469 C CA . ILE A 1 189 ? -10.883 34.563 43.920 1.00 97.83 186 ILE A CA 1
ATOM 1470 C C . ILE A 1 189 ? -11.542 35.568 44.872 1.00 98.34 186 ILE A C 1
ATOM 1471 O O . ILE A 1 189 ? -10.991 36.638 45.119 1.00 98.55 186 ILE A O 1
ATOM 1473 N N . ASN A 1 190 ? -12.708 35.216 45.413 1.00 97.90 187 ASN A N 1
ATOM 1474 C CA . ASN A 1 190 ? -13.353 36.055 46.419 1.00 99.42 187 ASN A CA 1
ATOM 1475 C C . ASN A 1 190 ? -12.441 36.150 47.642 1.00 98.24 187 ASN A C 1
ATOM 1476 O O . ASN A 1 190 ? -12.024 37.251 48.055 1.00 97.78 187 ASN A O 1
ATOM 1481 N N . TYR A 1 191 ? -12.099 34.978 48.177 1.00 94.41 188 TYR A N 1
ATOM 1482 C CA . TYR A 1 191 ? -11.309 34.872 49.397 1.00 92.90 188 TYR A CA 1
ATOM 1483 C C . TYR A 1 191 ? -10.016 35.669 49.284 1.00 89.73 188 TYR A C 1
ATOM 1484 O O . TYR A 1 191 ? -9.710 36.494 50.143 1.00 89.40 188 TYR A O 1
ATOM 1486 N N . ILE A 1 192 ? -9.290 35.442 48.192 1.00 88.72 189 ILE A N 1
ATOM 1487 C CA . ILE A 1 192 ? -7.986 36.064 47.963 1.00 93.22 189 ILE A CA 1
ATOM 1488 C C . ILE A 1 192 ? -8.046 37.602 47.968 1.00 98.71 189 ILE A C 1
ATOM 1489 O O . ILE A 1 192 ? -7.022 38.269 48.127 1.00 97.79 189 ILE A O 1
ATOM 1494 N N . LYS A 1 193 ? -9.238 38.173 47.824 1.00 102.06 190 LYS A N 1
ATOM 1495 C CA . LYS A 1 193 ? -9.335 39.620 47.935 1.00 106.54 190 LYS A CA 1
ATOM 1496 C C . LYS A 1 193 ? -10.355 40.025 48.998 1.00 112.99 190 LYS A C 1
ATOM 1497 O O . LYS A 1 193 ? -10.520 41.210 49.302 1.00 111.99 190 LYS A O 1
ATOM 1503 N N . THR A 1 194 ? -11.016 39.028 49.577 1.00 112.31 191 THR A N 1
ATOM 1504 C CA . THR A 1 194 ? -11.806 39.243 50.781 1.00 106.91 191 THR A CA 1
ATOM 1505 C C . THR A 1 194 ? -10.898 39.051 51.987 1.00 112.67 191 THR A C 1
ATOM 1506 O O . THR A 1 194 ? -11.328 39.213 53.129 1.00 117.37 191 THR A O 1
ATOM 1508 N N . HIS A 1 195 ? -9.641 38.696 51.727 1.00 111.64 192 HIS A N 1
ATOM 1509 C CA . HIS A 1 195 ? -8.672 38.456 52.795 1.00 112.32 192 HIS A CA 1
ATOM 1510 C C . HIS A 1 195 ? -7.280 39.024 52.496 1.00 115.27 192 HIS A C 1
ATOM 1511 O O . HIS A 1 195 ? -6.527 39.332 53.421 1.00 120.96 192 HIS A O 1
ATOM 1518 N N . TYR A 1 196 ? -6.930 39.159 51.218 1.00 109.74 193 TYR A N 1
ATOM 1519 C CA . TYR A 1 196 ? -5.628 39.727 50.856 1.00 106.65 193 TYR A CA 1
ATOM 1520 C C . TYR A 1 196 ? -5.742 40.844 49.822 1.00 99.52 193 TYR A C 1
ATOM 1521 O O . TYR A 1 196 ? -5.388 40.640 48.658 1.00 92.77 193 TYR A O 1
ATOM 1530 N N . PRO A 1 197 ? -6.218 42.028 50.251 1.00 101.60 194 PRO A N 1
ATOM 1531 C CA . PRO A 1 197 ? -6.418 43.222 49.413 1.00 101.52 194 PRO A CA 1
ATOM 1532 C C . PRO A 1 197 ? -5.223 43.559 48.522 1.00 103.68 194 PRO A C 1
ATOM 1533 O O . PRO A 1 197 ? -5.407 43.874 47.346 1.00 101.43 194 PRO A O 1
ATOM 1537 N N . ASN A 1 198 ? -4.017 43.490 49.080 1.00 108.07 195 ASN A N 1
ATOM 1538 C CA . ASN A 1 198 ? -2.799 43.752 48.318 1.00 104.74 195 ASN A CA 1
ATOM 1539 C C . ASN A 1 198 ? -2.391 42.545 47.475 1.00 105.15 195 ASN A C 1
ATOM 1540 O O . ASN A 1 198 ? -1.208 42.226 47.366 1.00 101.45 195 ASN A O 1
ATOM 1542 N N . PHE A 1 199 ? -3.381 41.884 46.882 1.00 112.40 196 PHE A N 1
ATOM 1543 C CA . PHE A 1 199 ? -3.157 40.685 46.083 1.00 122.03 196 PHE A CA 1
ATOM 1544 C C . PHE A 1 199 ? -2.244 40.944 44.888 1.00 121.52 196 PHE A C 1
ATOM 1545 O O . PHE A 1 199 ? -1.302 40.189 44.648 1.00 128.45 196 PHE A O 1
ATOM 1547 N N . LYS A 1 200 ? -2.521 42.015 44.150 1.00 111.27 197 LYS A N 1
ATOM 1548 C CA . LYS A 1 200 ? -1.802 42.311 42.912 1.00 104.54 197 LYS A CA 1
ATOM 1549 C C . LYS A 1 200 ? -0.308 42.562 43.129 1.00 106.68 197 LYS A C 1
ATOM 1550 O O . LYS A 1 200 ? 0.521 42.146 42.318 1.00 102.67 197 LYS A O 1
ATOM 1552 N N . GLU A 1 201 ? 0.031 43.241 44.221 1.00 111.92 198 GLU A N 1
ATOM 1553 C CA . GLU A 1 201 ? 1.419 43.604 44.499 1.00 114.60 198 GLU A CA 1
ATOM 1554 C C . GLU A 1 201 ? 2.157 42.504 45.261 1.00 119.42 198 GLU A C 1
ATOM 1555 O O . GLU A 1 201 ? 3.380 42.394 45.167 1.00 117.46 198 GLU A O 1
ATOM 1557 N N . GLU A 1 202 ? 1.408 41.698 46.013 1.00 125.37 199 GLU A N 1
ATOM 1558 C CA . GLU A 1 202 ? 1.979 40.588 46.779 1.00 125.58 199 GLU A CA 1
ATOM 1559 C C . GLU A 1 202 ? 0.950 39.486 47.032 1.00 119.66 199 GLU A C 1
ATOM 1560 O O . GLU A 1 202 ? 0.018 39.662 47.818 1.00 123.29 199 GLU A O 1
ATOM 1562 N N . MET A 1 203 ? 1.133 38.350 46.366 1.00 109.46 200 MET A N 1
ATOM 1563 C CA . MET A 1 203 ? 0.214 37.218 46.479 1.00 103.55 200 MET A CA 1
ATOM 1564 C C . MET A 1 203 ? 0.416 36.406 47.762 1.00 103.00 200 MET A C 1
ATOM 1565 O O . MET A 1 203 ? 1.552 36.153 48.174 1.00 99.05 200 MET A O 1
ATOM 1570 N N . PRO A 1 204 ? -0.693 35.980 48.391 1.00 104.26 201 PRO A N 1
ATOM 1571 C CA . PRO A 1 204 ? -0.650 35.095 49.563 1.00 110.07 201 PRO A CA 1
ATOM 1572 C C . PRO A 1 204 ? -0.057 33.725 49.224 1.00 115.73 201 PRO A C 1
ATOM 1573 O O . PRO A 1 204 ? 0.237 33.454 48.059 1.00 115.73 201 PRO A O 1
ATOM 1577 N N . ASP A 1 205 ? 0.109 32.867 50.224 1.00 120.63 202 ASP A N 1
ATOM 1578 C CA . ASP A 1 205 ? 0.752 31.578 49.994 1.00 122.20 202 ASP A CA 1
ATOM 1579 C C . ASP A 1 205 ? -0.172 30.603 49.280 1.00 119.62 202 ASP A C 1
ATOM 1580 O O . ASP A 1 205 ? -1.285 30.338 49.737 1.00 122.57 202 ASP A O 1
ATOM 1585 N N . LEU A 1 206 ? 0.312 30.069 48.161 1.00 112.48 203 LEU A N 1
ATOM 1586 C CA . LEU A 1 206 ? -0.459 29.148 47.340 1.00 107.91 203 LEU A CA 1
ATOM 1587 C C . LEU A 1 206 ? -0.022 27.703 47.571 1.00 112.66 203 LEU A C 1
ATOM 1588 O O . LEU A 1 206 ? -0.484 26.786 46.891 1.00 109.99 203 LEU A O 1
ATOM 1593 N N . SER A 1 207 ? 0.861 27.509 48.547 1.00 119.96 204 SER A N 1
ATOM 1594 C CA . SER A 1 207 ? 1.387 26.185 48.871 1.00 122.08 204 SER A CA 1
ATOM 1595 C C . SER A 1 207 ? 0.318 25.254 49.444 1.00 125.52 204 SER A C 1
ATOM 1596 O O . SER A 1 207 ? 0.502 24.037 49.478 1.00 130.24 204 SER A O 1
ATOM 1598 N N . ASN A 1 208 ? -0.797 25.827 49.889 1.00 121.44 205 ASN A N 1
ATOM 1599 C CA . ASN A 1 208 ? -1.865 25.051 50.512 1.00 118.21 205 ASN A CA 1
ATOM 1600 C C . ASN A 1 208 ? -3.204 25.238 49.805 1.00 118.24 205 ASN A C 1
ATOM 1601 O O . ASN A 1 208 ? -4.248 25.341 50.453 1.00 121.59 205 ASN A O 1
ATOM 1603 N N . LEU A 1 209 ? -3.166 25.267 48.475 1.00 114.25 206 LEU A N 1
ATOM 1604 C CA . LEU A 1 209 ? -4.343 25.576 47.664 1.00 112.11 206 LEU A CA 1
ATOM 1605 C C . LEU A 1 209 ? -5.524 24.632 47.908 1.00 114.88 206 LEU A C 1
ATOM 1606 O O . LEU A 1 209 ? -6.673 25.073 47.945 1.00 112.70 206 LEU A O 1
ATOM 1608 N N . THR A 1 210 ? -5.249 23.343 48.075 1.00 117.35 207 THR A N 1
ATOM 1609 C CA . THR A 1 210 ? -6.324 22.369 48.247 1.00 112.31 207 THR A CA 1
ATOM 1610 C C . THR A 1 210 ? -7.124 22.604 49.530 1.00 110.64 207 THR A C 1
ATOM 1611 O O . THR A 1 210 ? -8.305 22.262 49.606 1.00 109.09 207 THR A O 1
ATOM 1615 N N . SER A 1 211 ? -6.482 23.206 50.525 1.00 106.97 208 SER A N 1
ATOM 1616 C CA . SER A 1 211 ? -7.142 23.518 51.787 1.00 107.11 208 SER A CA 1
ATOM 1617 C C . SER A 1 211 ? -8.015 24.770 51.650 1.00 115.43 208 SER A C 1
ATOM 1618 O O . SER A 1 211 ? -9.224 24.768 51.965 1.00 122.68 208 SER A O 1
ATOM 1620 N N . LEU A 1 212 ? -7.393 25.840 51.162 1.00 113.67 209 LEU A N 1
ATOM 1621 C CA . LEU A 1 212 ? -8.082 27.100 50.903 1.00 106.03 209 LEU A CA 1
ATOM 1622 C C . LEU A 1 212 ? -9.272 26.894 49.964 1.00 101.73 209 LEU A C 1
ATOM 1623 O O . LEU A 1 212 ? -10.236 27.660 49.982 1.00 101.41 209 LEU A O 1
ATOM 1625 N N . TYR A 1 213 ? -9.191 25.844 49.152 1.00 99.13 210 TYR A N 1
ATOM 1626 C CA . TYR A 1 213 ? -10.250 25.465 48.223 1.00 98.08 210 TYR A CA 1
ATOM 1627 C C . TYR A 1 213 ? -11.575 25.155 48.934 1.00 107.65 210 TYR A C 1
ATOM 1628 O O . TYR A 1 213 ? -12.621 25.781 48.655 1.00 103.18 210 TYR A O 1
ATOM 1630 N N . GLN A 1 214 ? -11.531 24.193 49.856 1.00 130.58 211 GLN A N 1
ATOM 1631 C CA . GLN A 1 214 ? -12.700 23.885 50.663 1.00 136.07 211 GLN A CA 1
ATOM 1632 C C . GLN A 1 214 ? -13.012 25.141 51.441 1.00 135.65 211 GLN A C 1
ATOM 1633 O O . GLN A 1 214 ? -14.123 25.598 51.376 1.00 140.46 211 GLN A O 1
ATOM 1639 N N . GLU A 1 215 ? -12.039 25.693 52.172 1.00 126.78 212 GLU A N 1
ATOM 1640 C CA . GLU A 1 215 ? -12.260 26.943 52.926 1.00 122.75 212 GLU A CA 1
ATOM 1641 C C . GLU A 1 215 ? -13.233 27.914 52.219 1.00 126.09 212 GLU A C 1
ATOM 1642 O O . GLU A 1 215 ? -14.269 28.339 52.782 1.00 132.99 212 GLU A O 1
ATOM 1644 N N . SER A 1 216 ? -12.908 28.217 50.963 1.00 123.07 213 SER A N 1
ATOM 1645 C CA . SER A 1 216 ? -13.785 28.987 50.091 1.00 120.03 213 SER A CA 1
ATOM 1646 C C . SER A 1 216 ? -15.148 28.307 49.893 1.00 117.96 213 SER A C 1
ATOM 1647 O O . SER A 1 216 ? -16.174 28.985 50.002 1.00 115.16 213 SER A O 1
ATOM 1649 N N . LYS A 1 217 ? -15.179 26.995 49.601 1.00 118.14 214 LYS A N 1
ATOM 1650 C CA . LYS A 1 217 ? -16.492 26.307 49.517 1.00 117.40 214 LYS A CA 1
ATOM 1651 C C . LYS A 1 217 ? -17.371 26.471 50.767 1.00 128.78 214 LYS A C 1
ATOM 1652 O O . LYS A 1 217 ? -18.596 26.539 50.670 1.00 134.65 214 LYS A O 1
ATOM 1658 N N . LYS A 1 218 ? -16.735 26.509 51.932 1.00 128.05 215 LYS A N 1
ATOM 1659 C CA . LYS A 1 218 ? -17.405 26.606 53.214 1.00 127.61 215 LYS A CA 1
ATOM 1660 C C . LYS A 1 218 ? -17.982 27.994 53.377 1.00 131.49 215 LYS A C 1
ATOM 1661 O O . LYS A 1 218 ? -19.178 28.141 53.634 1.00 134.20 215 LYS A O 1
ATOM 1663 N N . MET A 1 219 ? -17.133 29.012 53.211 1.00 132.07 216 MET A N 1
ATOM 1664 C CA . MET A 1 219 ? -17.571 30.397 53.445 1.00 129.92 216 MET A CA 1
ATOM 1665 C C . MET A 1 219 ? -18.773 30.820 52.586 1.00 131.66 216 MET A C 1
ATOM 1666 O O . MET A 1 219 ? -19.585 31.642 53.009 1.00 133.30 216 MET A O 1
ATOM 1671 N N . TYR A 1 220 ? -18.895 30.255 51.390 1.00 132.87 217 TYR A N 1
ATOM 1672 C CA . TYR A 1 220 ? -20.002 30.607 50.507 1.00 130.33 217 TYR A CA 1
ATOM 1673 C C . TYR A 1 220 ? -20.614 29.333 49.919 1.00 120.94 217 TYR A C 1
ATOM 1674 O O . TYR A 1 220 ? -21.033 28.432 50.654 1.00 114.19 217 TYR A O 1
ATOM 1683 N N . LYS A 1 231 ? -20.107 35.345 43.383 1.00 104.19 228 LYS A N 1
ATOM 1684 C CA . LYS A 1 231 ? -20.340 34.778 42.056 1.00 94.98 228 LYS A CA 1
ATOM 1685 C C . LYS A 1 231 ? -20.145 35.831 40.971 1.00 90.69 228 LYS A C 1
ATOM 1686 O O . LYS A 1 231 ? -20.064 35.510 39.784 1.00 85.22 228 LYS A O 1
ATOM 1690 N N . GLU A 1 232 ? -20.077 37.091 41.387 1.00 95.15 229 GLU A N 1
ATOM 1691 C CA . GLU A 1 232 ? -19.815 38.189 40.463 1.00 96.27 229 GLU A CA 1
ATOM 1692 C C . GLU A 1 232 ? -18.397 38.051 39.916 1.00 96.65 229 GLU A C 1
ATOM 1693 O O . GLU A 1 232 ? -18.097 38.471 38.796 1.00 95.22 229 GLU A O 1
ATOM 1696 N N . ASN A 1 233 ? -17.536 37.440 40.723 1.00 93.79 230 ASN A N 1
ATOM 1697 C CA . ASN A 1 233 ? -16.141 37.239 40.367 1.00 85.60 230 ASN A CA 1
ATOM 1698 C C . ASN A 1 233 ? -15.975 36.213 39.251 1.00 73.77 230 ASN A C 1
ATOM 1699 O O . ASN A 1 233 ? -15.085 36.349 38.421 1.00 74.99 230 ASN A O 1
ATOM 1704 N N . ALA A 1 234 ? -16.842 35.205 39.212 1.00 65.01 231 ALA A N 1
ATOM 1705 C CA . ALA A 1 234 ? -16.783 34.213 38.143 1.00 70.07 231 ALA A CA 1
ATOM 1706 C C . ALA A 1 234 ? -17.202 34.821 36.804 1.00 75.29 231 ALA A C 1
ATOM 1707 O O . ALA A 1 234 ? -16.576 34.555 35.761 1.00 64.13 231 ALA A O 1
ATOM 1709 N N . ILE A 1 235 ? -18.254 35.640 36.823 1.00 71.30 232 ILE A N 1
ATOM 1710 C CA . ILE A 1 235 ? -18.732 36.215 35.574 1.00 81.90 232 ILE A CA 1
ATOM 1711 C C . ILE A 1 235 ? -17.744 37.288 35.149 1.00 83.69 232 ILE A C 1
ATOM 1712 O O . ILE A 1 235 ? -17.567 37.560 33.962 1.00 89.32 232 ILE A O 1
ATOM 1717 N N . LYS A 1 236 ? -17.066 37.866 36.130 1.00 80.73 233 LYS A N 1
ATOM 1718 C CA . LYS A 1 236 ? -16.083 38.895 35.848 1.00 77.56 233 LYS A CA 1
ATOM 1719 C C . LYS A 1 236 ? -14.794 38.264 35.297 1.00 78.84 233 LYS A C 1
ATOM 1720 O O . LYS A 1 236 ? -14.061 38.888 34.526 1.00 78.65 233 LYS A O 1
ATOM 1726 N N . LEU A 1 237 ? -14.550 37.007 35.664 1.00 76.06 234 LEU A N 1
ATOM 1727 C CA . LEU A 1 237 ? -13.446 36.239 35.098 1.00 71.92 234 LEU A CA 1
ATOM 1728 C C . LEU A 1 237 ? -13.765 35.827 33.661 1.00 66.17 234 LEU A C 1
ATOM 1729 O O . LEU A 1 237 ? -12.919 35.941 32.770 1.00 58.59 234 LEU A O 1
ATOM 1734 N N . GLN A 1 238 ? -14.989 35.352 33.440 1.00 61.10 235 GLN A N 1
ATOM 1735 C CA . GLN A 1 238 ? -15.455 35.067 32.085 1.00 62.81 235 GLN A CA 1
ATOM 1736 C C . GLN A 1 238 ? -15.497 36.326 31.195 1.00 65.16 235 GLN A C 1
ATOM 1737 O O . GLN A 1 238 ? -15.581 36.223 29.971 1.00 68.21 235 GLN A O 1
ATOM 1743 N N . ASN A 1 239 ? -15.428 37.510 31.801 1.00 69.41 236 ASN A N 1
ATOM 1744 C CA . ASN A 1 239 ? -15.373 38.745 31.014 1.00 72.35 236 ASN A CA 1
ATOM 1745 C C . ASN A 1 239 ? -13.998 39.406 31.019 1.00 70.64 236 ASN A C 1
ATOM 1746 O O . ASN A 1 239 ? -13.869 40.592 30.722 1.00 74.83 236 ASN A O 1
ATOM 1751 N N . ASN A 1 240 ? -12.982 38.620 31.360 1.00 71.56 237 ASN A N 1
ATOM 1752 C CA . ASN A 1 240 ? -11.582 39.002 31.214 1.00 72.41 237 ASN A CA 1
ATOM 1753 C C . ASN A 1 240 ? -11.219 40.266 31.980 1.00 77.85 237 ASN A C 1
ATOM 1754 O O . ASN A 1 240 ? -10.539 41.153 31.466 1.00 82.77 237 ASN A O 1
ATOM 1759 N N . ASP A 1 241 ? -11.678 40.350 33.217 1.00 68.54 238 ASP A N 1
ATOM 1760 C CA . ASP A 1 241 ? -11.234 41.416 34.085 1.00 74.44 238 ASP A CA 1
ATOM 1761 C C . ASP A 1 241 ? -9.764 41.214 34.430 1.00 82.12 238 ASP A C 1
ATOM 1762 O O . ASP A 1 241 ? -9.319 40.078 34.629 1.00 80.74 238 ASP A O 1
ATOM 1767 N N . GLU A 1 242 ? -9.024 42.320 34.499 1.00 81.16 239 GLU A N 1
ATOM 1768 C CA . GLU A 1 242 ? -7.577 42.299 34.709 1.00 82.80 239 GLU A CA 1
ATOM 1769 C C . GLU A 1 242 ? -7.173 41.531 35.967 1.00 85.56 239 GLU A C 1
ATOM 1770 O O . GLU A 1 242 ? -6.382 40.578 35.903 1.00 78.61 239 GLU A O 1
ATOM 1772 N N . ASP A 1 243 ? -7.735 41.940 37.103 1.00 85.77 240 ASP A N 1
ATOM 1773 C CA . ASP A 1 243 ? -7.369 41.373 38.400 1.00 87.89 240 ASP A CA 1
ATOM 1774 C C . ASP A 1 243 ? -7.765 39.904 38.574 1.00 89.78 240 ASP A C 1
ATOM 1775 O O . ASP A 1 243 ? -6.963 39.091 39.047 1.00 91.26 240 ASP A O 1
ATOM 1780 N N . CYS A 1 244 ? -9.003 39.573 38.215 1.00 86.66 241 CYS A N 1
ATOM 1781 C CA . CYS A 1 244 ? -9.479 38.196 38.310 1.00 74.76 241 CYS A CA 1
ATOM 1782 C C . CYS A 1 244 ? -8.613 37.279 37.457 1.00 68.69 241 CYS A C 1
ATOM 1783 O O . CYS A 1 244 ? -8.234 36.205 37.894 1.00 70.75 241 CYS A O 1
ATOM 1786 N N . LYS A 1 245 ? -8.293 37.722 36.246 1.00 63.45 242 LYS A N 1
ATOM 1787 C CA . LYS A 1 245 ? -7.401 36.981 35.371 1.00 71.07 242 LYS A CA 1
ATOM 1788 C C . LYS A 1 245 ? -6.011 36.840 35.994 1.00 75.14 242 LYS A C 1
ATOM 1789 O O . LYS A 1 245 ? -5.378 35.795 35.881 1.00 71.73 242 LYS A O 1
ATOM 1795 N N . PHE A 1 246 ? -5.546 37.899 36.653 1.00 76.28 243 PHE A N 1
ATOM 1796 C CA . PHE A 1 246 ? -4.277 37.866 37.377 1.00 75.32 243 PHE A CA 1
ATOM 1797 C C . PHE A 1 246 ? -4.263 36.720 38.400 1.00 70.01 243 PHE A C 1
ATOM 1798 O O . PHE A 1 246 ? -3.349 35.867 38.415 1.00 74.40 243 PHE A O 1
ATOM 1806 N N . VAL A 1 247 ? -5.310 36.694 39.224 1.00 62.50 244 VAL A N 1
ATOM 1807 C CA . VAL A 1 247 ? -5.436 35.730 40.315 1.00 67.87 244 VAL A CA 1
ATOM 1808 C C . VAL A 1 247 ? -5.591 34.297 39.795 1.00 68.01 244 VAL A C 1
ATOM 1809 O O . VAL A 1 247 ? -4.870 33.395 40.221 1.00 72.67 244 VAL A O 1
ATOM 1813 N N . TRP A 1 248 ? -6.533 34.107 38.876 1.00 62.79 245 TRP A N 1
ATOM 1814 C CA . TRP A 1 248 ? -6.710 32.852 38.158 1.00 58.33 245 TRP A CA 1
ATOM 1815 C C . TRP A 1 248 ? -5.385 32.325 37.629 1.00 57.87 245 TRP A C 1
ATOM 1816 O O . TRP A 1 248 ? -5.024 31.161 37.839 1.00 57.87 245 TRP A O 1
ATOM 1827 N N . ASN A 1 249 ? -4.650 33.195 36.951 1.00 58.96 246 ASN A N 1
ATOM 1828 C CA . ASN A 1 249 ? -3.383 32.800 36.364 1.00 61.57 246 ASN A CA 1
ATOM 1829 C C . ASN A 1 249 ? -2.380 32.364 37.437 1.00 59.85 246 ASN A C 1
ATOM 1830 O O . ASN A 1 249 ? -1.639 31.386 37.244 1.00 56.68 246 ASN A O 1
ATOM 1835 N N . LYS A 1 250 ? -2.386 33.062 38.575 1.00 60.07 247 LYS A N 1
ATOM 1836 C CA . LYS A 1 250 ? -1.559 32.659 39.720 1.00 64.87 247 LYS A CA 1
ATOM 1837 C C . LYS A 1 250 ? -1.920 31.270 40.272 1.00 64.25 247 LYS A C 1
ATOM 1838 O O . LYS A 1 250 ? -1.036 30.457 40.601 1.00 70.95 247 LYS A O 1
ATOM 1844 N N . LEU A 1 251 ? -3.220 31.007 40.378 1.00 54.73 248 LEU A N 1
ATOM 1845 C CA . LEU A 1 251 ? -3.719 29.713 40.864 1.00 64.60 248 LEU A CA 1
ATOM 1846 C C . LEU A 1 251 ? -3.306 28.562 39.937 1.00 62.91 248 LEU A C 1
ATOM 1847 O O . LEU A 1 251 ? -2.762 27.534 40.377 1.00 69.18 248 LEU A O 1
ATOM 1852 N N . CYS A 1 252 ? -3.585 28.753 38.651 1.00 51.28 249 CYS A N 1
ATOM 1853 C CA . CYS A 1 252 ? -3.224 27.797 37.631 1.00 49.70 249 CYS A CA 1
ATOM 1854 C C . CYS A 1 252 ? -1.728 27.540 37.679 1.00 56.47 249 CYS A C 1
ATOM 1855 O O . CYS A 1 252 ? -1.294 26.393 37.651 1.00 52.86 249 CYS A O 1
ATOM 1858 N N . GLU A 1 253 ? -0.935 28.599 37.795 1.00 62.52 250 GLU A N 1
ATOM 1859 C CA . GLU A 1 253 ? 0.512 28.407 37.809 1.00 67.83 250 GLU A CA 1
ATOM 1860 C C . GLU A 1 253 ? 0.957 27.573 39.007 1.00 64.72 250 GLU A C 1
ATOM 1861 O O . GLU A 1 253 ? 1.738 26.614 38.853 1.00 61.23 250 GLU A O 1
ATOM 1867 N N . SER A 1 254 ? 0.439 27.915 40.187 1.00 60.59 251 SER A N 1
ATOM 1868 C CA . SER A 1 254 ? 0.766 27.147 41.396 1.00 64.60 251 SER A CA 1
ATOM 1869 C C . SER A 1 254 ? 0.416 25.649 41.288 1.00 59.20 251 SER A C 1
ATOM 1870 O O . SER A 1 254 ? 1.274 24.744 41.532 1.00 64.85 251 SER A O 1
ATOM 1873 N N . SER A 1 255 ? -0.839 25.381 40.921 1.00 61.08 252 SER A N 1
ATOM 1874 C CA . SER A 1 255 ? -1.281 23.982 40.772 1.00 59.57 252 SER A CA 1
ATOM 1875 C C . SER A 1 255 ? -0.447 23.245 39.734 1.00 58.22 252 SER A C 1
ATOM 1876 O O . SER A 1 255 ? -0.070 22.085 39.927 1.00 60.57 252 SER A O 1
ATOM 1879 N N . LYS A 1 256 ? -0.145 23.916 38.634 1.00 57.22 253 LYS A N 1
ATOM 1880 C CA . LYS A 1 256 ? 0.658 23.286 37.597 1.00 56.24 253 LYS A CA 1
ATOM 1881 C C . LYS A 1 256 ? 2.069 22.978 38.098 1.00 56.46 253 LYS A C 1
ATOM 1882 O O . LYS A 1 256 ? 2.644 21.961 37.715 1.00 54.60 253 LYS A O 1
ATOM 1888 N N . LYS A 1 257 ? 2.641 23.820 38.961 1.00 56.96 254 LYS A N 1
ATOM 1889 C CA . LYS A 1 257 ? 3.949 23.445 39.512 1.00 56.26 254 LYS A CA 1
ATOM 1890 C C . LYS A 1 257 ? 3.813 22.161 40.336 1.00 59.10 254 LYS A C 1
ATOM 1891 O O . LYS A 1 257 ? 4.659 21.224 40.239 1.00 66.20 254 LYS A O 1
ATOM 1893 N N . GLU A 1 258 ? 2.733 22.101 41.121 1.00 62.22 255 GLU A N 1
ATOM 1894 C CA . GLU A 1 258 ? 2.517 20.899 41.942 1.00 55.58 255 GLU A CA 1
ATOM 1895 C C . GLU A 1 258 ? 2.379 19.629 41.073 1.00 57.28 255 GLU A C 1
ATOM 1896 O O . GLU A 1 258 ? 3.013 18.601 41.334 1.00 60.99 255 GLU A O 1
ATOM 1902 N N . PHE A 1 259 ? 1.563 19.715 40.031 1.00 51.91 256 PHE A N 1
ATOM 1903 C CA . PHE A 1 259 ? 1.368 18.613 39.104 1.00 53.15 256 PHE A CA 1
ATOM 1904 C C . PHE A 1 259 ? 2.699 18.222 38.442 1.00 55.62 256 PHE A C 1
ATOM 1905 O O . PHE A 1 259 ? 2.995 17.022 38.248 1.00 51.08 256 PHE A O 1
ATOM 1913 N N . ASP A 1 260 ? 3.506 19.233 38.121 1.00 51.36 257 ASP A N 1
ATOM 1914 C CA . ASP A 1 260 ? 4.749 19.007 37.385 1.00 52.88 257 ASP A CA 1
ATOM 1915 C C . ASP A 1 260 ? 5.766 18.244 38.223 1.00 56.13 257 ASP A C 1
ATOM 1916 O O . ASP A 1 260 ? 6.518 17.431 37.679 1.00 50.74 257 ASP A O 1
ATOM 1921 N N . LYS A 1 261 ? 5.802 18.501 39.531 1.00 56.15 258 LYS A N 1
ATOM 1922 C CA . LYS A 1 261 ? 6.657 17.654 40.374 1.00 58.87 258 LYS A CA 1
ATOM 1923 C C . LYS A 1 261 ? 6.372 16.145 40.149 1.00 65.26 258 LYS A C 1
ATOM 1924 O O . LYS A 1 261 ? 7.292 15.331 39.899 1.00 63.56 258 LYS A O 1
ATOM 1930 N N . LEU A 1 262 ? 5.093 15.785 40.212 1.00 59.30 259 LEU A N 1
ATOM 1931 C CA . LEU A 1 262 ? 4.680 14.414 39.976 1.00 46.99 259 LEU A CA 1
ATOM 1932 C C . LEU A 1 262 ? 5.079 13.942 38.568 1.00 56.61 259 LEU A C 1
ATOM 1933 O O . LEU A 1 262 ? 5.699 12.873 38.399 1.00 54.82 259 LEU A O 1
ATOM 1938 N N . TYR A 1 263 ? 4.723 14.739 37.562 1.00 51.60 260 TYR A N 1
ATOM 1939 C CA . TYR A 1 263 ? 4.973 14.336 36.181 1.00 53.95 260 TYR A CA 1
ATOM 1940 C C . TYR A 1 263 ? 6.456 14.057 35.962 1.00 60.28 260 TYR A C 1
ATOM 1941 O O . TYR A 1 263 ? 6.815 13.057 35.332 1.00 53.15 260 TYR A O 1
ATOM 1950 N N . ASN A 1 264 ? 7.349 14.891 36.490 1.00 60.89 261 ASN A N 1
ATOM 1951 C CA . ASN A 1 264 ? 8.728 14.566 36.172 1.00 70.27 261 ASN A CA 1
ATOM 1952 C C . ASN A 1 264 ? 9.346 13.534 37.132 1.00 62.74 261 ASN A C 1
ATOM 1953 O O . ASN A 1 264 ? 10.356 12.940 36.782 1.00 52.48 261 ASN A O 1
ATOM 1958 N N . ILE A 1 265 ? 8.743 13.296 38.305 1.00 54.05 262 ILE A N 1
ATOM 1959 C CA . ILE A 1 265 ? 9.091 12.086 39.069 1.00 55.76 262 ILE A CA 1
ATOM 1960 C C . ILE A 1 265 ? 8.766 10.822 38.242 1.00 57.05 262 ILE A C 1
ATOM 1961 O O . ILE A 1 265 ? 9.496 9.822 38.274 1.00 59.52 262 ILE A O 1
ATOM 1966 N N . LEU A 1 266 ? 7.668 10.886 37.493 1.00 44.36 263 LEU A N 1
ATOM 1967 C CA . LEU A 1 266 ? 7.272 9.809 36.595 1.00 49.65 263 LEU A CA 1
ATOM 1968 C C . LEU A 1 266 ? 8.011 9.801 35.242 1.00 46.61 263 LEU A C 1
ATOM 1969 O O . LEU A 1 266 ? 7.877 8.855 34.460 1.00 46.86 263 LEU A O 1
ATOM 1974 N N . ASP A 1 267 ? 8.794 10.846 34.990 1.00 47.92 264 ASP A N 1
ATOM 1975 C CA A ASP A 1 267 ? 9.462 11.035 33.703 0.44 51.43 264 ASP A CA 1
ATOM 1976 C CA B ASP A 1 267 ? 9.457 11.048 33.701 0.56 51.84 264 ASP A CA 1
ATOM 1977 C C . ASP A 1 267 ? 8.448 11.028 32.554 1.00 49.87 264 ASP A C 1
ATOM 1978 O O . ASP A 1 267 ? 8.659 10.373 31.532 1.00 57.78 264 ASP A O 1
ATOM 1987 N N . ILE A 1 268 ? 7.343 11.746 32.734 1.00 56.29 265 ILE A N 1
ATOM 1988 C CA . ILE A 1 268 ? 6.286 11.818 31.724 1.00 54.83 265 ILE A CA 1
ATOM 1989 C C . ILE A 1 268 ? 6.009 13.257 31.316 1.00 57.06 265 ILE A C 1
ATOM 1990 O O . ILE A 1 268 ? 5.615 14.079 32.137 1.00 50.99 265 ILE A O 1
ATOM 1995 N N . LYS A 1 269 ? 6.197 13.564 30.042 1.00 56.81 266 LYS A N 1
ATOM 1996 C CA . LYS A 1 269 ? 5.944 14.916 29.586 1.00 55.47 266 LYS A CA 1
ATOM 1997 C C . LYS A 1 269 ? 4.658 15.007 28.769 1.00 52.45 266 LYS A C 1
ATOM 1998 O O . LYS A 1 269 ? 4.340 14.138 27.953 1.00 45.46 266 LYS A O 1
ATOM 2004 N N . LEU A 1 270 ? 3.925 16.084 29.009 1.00 53.36 267 LEU A N 1
ATOM 2005 C CA . LEU A 1 270 ? 2.705 16.400 28.277 1.00 52.09 267 LEU A CA 1
ATOM 2006 C C . LEU A 1 270 ? 2.308 17.863 28.366 1.00 47.73 267 LEU A C 1
ATOM 2007 O O . LEU A 1 270 ? 2.658 18.567 29.311 1.00 49.23 267 LEU A O 1
ATOM 2012 N N . GLU A 1 271 ? 1.571 18.305 27.359 1.00 48.31 268 GLU A N 1
ATOM 2013 C CA . GLU A 1 271 ? 1.323 19.724 27.154 1.00 42.89 268 GLU A CA 1
ATOM 2014 C C . GLU A 1 271 ? -0.002 20.161 27.756 1.00 45.72 268 GLU A C 1
ATOM 2015 O O . GLU A 1 271 ? -1.055 19.659 27.366 1.00 50.08 268 GLU A O 1
ATOM 2021 N N . TYR A 1 272 ? 0.043 21.100 28.702 1.00 46.13 269 TYR A N 1
ATOM 2022 C CA . TYR A 1 272 ? -1.191 21.705 29.208 1.00 45.80 269 TYR A CA 1
ATOM 2023 C C . TYR A 1 272 ? -1.987 22.355 28.080 1.00 47.35 269 TYR A C 1
ATOM 2024 O O . TYR A 1 272 ? -1.510 23.281 27.438 1.00 41.47 269 TYR A O 1
ATOM 2033 N N . VAL A 1 273 ? -3.189 21.847 27.839 1.00 46.13 270 VAL A N 1
ATOM 2034 C CA . VAL A 1 273 ? -4.163 22.499 26.970 1.00 40.37 270 VAL A CA 1
ATOM 2035 C C . VAL A 1 273 ? -5.503 22.466 27.704 1.00 45.05 270 VAL A C 1
ATOM 2036 O O . VAL A 1 273 ? -6.328 21.586 27.483 1.00 48.84 270 VAL A O 1
ATOM 2040 N N . GLY A 1 274 ? -5.704 23.413 28.609 1.00 42.71 271 GLY A N 1
ATOM 2041 C CA . GLY A 1 274 ? -6.853 23.363 29.499 1.00 46.20 271 GLY A CA 1
ATOM 2042 C C . GLY A 1 274 ? -8.183 23.655 28.837 1.00 48.52 271 GLY A C 1
ATOM 2043 O O . GLY A 1 274 ? -8.239 23.990 27.656 1.00 46.26 271 GLY A O 1
ATOM 2044 N N . GLU A 1 275 ? -9.258 23.515 29.604 1.00 40.45 272 GLU A N 1
ATOM 2045 C CA . GLU A 1 275 ? -10.573 23.982 29.181 1.00 50.96 272 GLU A CA 1
ATOM 2046 C C . GLU A 1 275 ? -10.536 25.461 28.743 1.00 48.54 272 GLU A C 1
ATOM 2047 O O . GLU A 1 275 ? -11.135 25.832 27.733 1.00 48.31 272 GLU A O 1
ATOM 2053 N N . SER A 1 276 ? -9.814 26.288 29.500 1.00 47.36 273 SER A N 1
ATOM 2054 C CA . SER A 1 276 ? -9.724 27.731 29.225 1.00 44.08 273 SER A CA 1
ATOM 2055 C C . SER A 1 276 ? -9.299 27.989 27.786 1.00 45.96 273 SER A C 1
ATOM 2056 O O . SER A 1 276 ? -9.809 28.909 27.136 1.00 49.67 273 SER A O 1
ATOM 2059 N N . PHE A 1 277 ? -8.398 27.137 27.290 1.00 49.21 274 PHE A N 1
ATOM 2060 C CA . PHE A 1 277 ? -7.850 27.275 25.939 1.00 51.01 274 PHE A CA 1
ATOM 2061 C C . PHE A 1 277 ? -8.949 27.329 24.885 1.00 48.84 274 PHE A C 1
ATOM 2062 O O . PHE A 1 277 ? -8.795 27.988 23.857 1.00 44.15 274 PHE A O 1
ATOM 2070 N N . TYR A 1 278 ? -10.071 26.664 25.135 1.00 39.81 275 TYR A N 1
ATOM 2071 C CA . TYR A 1 278 ? -11.090 26.616 24.093 1.00 40.51 275 TYR A CA 1
ATOM 2072 C C . TYR A 1 278 ? -12.131 27.722 24.226 1.00 42.12 275 TYR A C 1
ATOM 2073 O O . TYR A 1 278 ? -12.910 27.964 23.304 1.00 43.60 275 TYR A O 1
ATOM 2082 N N . VAL A 1 279 ? -12.123 28.395 25.371 1.00 41.17 276 VAL A N 1
ATOM 2083 C CA . VAL A 1 279 ? -13.152 29.377 25.656 1.00 42.58 276 VAL A CA 1
ATOM 2084 C C . VAL A 1 279 ? -13.320 30.437 24.533 1.00 50.70 276 VAL A C 1
ATOM 2085 O O . VAL A 1 279 ? -14.449 30.727 24.146 1.00 45.85 276 VAL A O 1
ATOM 2089 N N . PRO A 1 280 ? -12.215 30.966 23.963 1.00 46.46 277 PRO A N 1
ATOM 2090 C CA . PRO A 1 280 ? -12.425 31.966 22.895 1.00 44.60 277 PRO A CA 1
ATOM 2091 C C . PRO A 1 280 ? -12.941 31.423 21.550 1.00 46.26 277 PRO A C 1
ATOM 2092 O O . PRO A 1 280 ? -13.092 32.220 20.636 1.00 44.72 277 PRO A O 1
ATOM 2096 N N . MET A 1 281 ? -13.188 30.127 21.398 1.00 40.88 278 MET A N 1
ATOM 2097 C CA . MET A 1 281 ? -13.693 29.658 20.111 1.00 49.20 278 MET A CA 1
ATOM 2098 C C . MET A 1 281 ? -15.065 28.985 20.225 1.00 53.74 278 MET A C 1
ATOM 2099 O O . MET A 1 281 ? -15.675 28.613 19.206 1.00 50.55 278 MET A O 1
ATOM 2104 N N . LEU A 1 282 ? -15.572 28.903 21.458 1.00 40.63 279 LEU A N 1
ATOM 2105 C CA . LEU A 1 282 ? -16.834 28.214 21.736 1.00 43.80 279 LEU A CA 1
ATOM 2106 C C . LEU A 1 282 ? -18.012 28.738 20.881 1.00 41.09 279 LEU A C 1
ATOM 2107 O O . LEU A 1 282 ? -18.759 27.954 20.290 1.00 42.36 279 LEU A O 1
ATOM 2112 N N . SER A 1 283 ? -18.147 30.058 20.769 1.00 41.89 280 SER A N 1
ATOM 2113 C CA . SER A 1 283 ? -19.262 30.624 19.997 1.00 42.42 280 SER A CA 1
ATOM 2114 C C . SER A 1 283 ? -19.113 30.198 18.531 1.00 41.78 280 SER A C 1
ATOM 2115 O O . SER A 1 283 ? -20.083 29.747 17.906 1.00 50.34 280 SER A O 1
ATOM 2118 N N . THR A 1 284 ? -17.878 30.244 18.029 1.00 41.28 281 THR A N 1
ATOM 2119 C CA . THR A 1 284 ? -17.606 29.758 16.685 1.00 43.67 281 THR A CA 1
ATOM 2120 C C . THR A 1 284 ? -18.102 28.304 16.574 1.00 44.54 281 THR A C 1
ATOM 2121 O O . THR A 1 284 ? -18.892 27.963 15.673 1.00 49.84 281 THR A O 1
ATOM 2125 N N . VAL A 1 285 ? -17.731 27.474 17.541 1.00 43.94 282 VAL A N 1
ATOM 2126 C CA . VAL A 1 285 ? -18.080 26.059 17.409 1.00 41.61 282 VAL A CA 1
ATOM 2127 C C . VAL A 1 285 ? -19.597 25.957 17.422 1.00 44.08 282 VAL A C 1
ATOM 2128 O O . VAL A 1 285 ? -20.180 25.257 16.577 1.00 43.52 282 VAL A O 1
ATOM 2132 N N . LEU A 1 286 ? -20.248 26.757 18.276 1.00 46.21 283 LEU A N 1
ATOM 2133 C CA . LEU A 1 286 ? -21.683 26.561 18.416 1.00 48.28 283 LEU A CA 1
ATOM 2134 C C . LEU A 1 286 ? -22.318 27.068 17.139 1.00 52.03 283 LEU A C 1
ATOM 2135 O O . LEU A 1 286 ? -23.265 26.446 16.620 1.00 48.60 283 LEU A O 1
ATOM 2140 N N . ASP A 1 287 ? -21.720 28.136 16.587 1.00 46.44 284 ASP A N 1
ATOM 2141 C CA . ASP A 1 287 ? -22.256 28.741 15.373 1.00 41.87 284 ASP A CA 1
ATOM 2142 C C . ASP A 1 287 ? -22.242 27.666 14.321 1.00 47.24 284 ASP A C 1
ATOM 2143 O O . ASP A 1 287 ? -23.266 27.422 13.664 1.00 50.89 284 ASP A O 1
ATOM 2148 N N . LEU A 1 288 ? -21.122 26.940 14.253 1.00 40.32 285 LEU A N 1
ATOM 2149 C CA . LEU A 1 288 ? -20.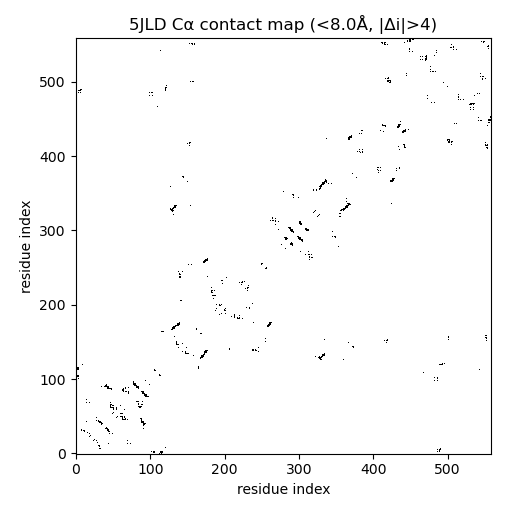989 25.920 13.214 1.00 52.72 285 LEU A CA 1
ATOM 2150 C C . LEU A 1 288 ? -22.096 24.894 13.394 1.00 55.49 285 LEU A C 1
ATOM 2151 O O . LEU A 1 288 ? -22.830 24.586 12.444 1.00 59.02 285 LEU A O 1
ATOM 2156 N N . LEU A 1 289 ? -22.270 24.435 14.634 1.00 52.63 286 LEU A N 1
ATOM 2157 C CA . LEU A 1 289 ? -23.254 23.401 14.895 1.00 46.79 286 LEU A CA 1
ATOM 2158 C C . LEU A 1 289 ? -24.650 23.913 14.581 1.00 52.87 286 LEU A C 1
ATOM 2159 O O . LEU A 1 289 ? -25.462 23.182 14.017 1.00 51.65 286 LEU A O 1
ATOM 2164 N N . LYS A 1 290 ? -24.899 25.195 14.853 1.00 52.90 287 LYS A N 1
ATOM 2165 C CA . LYS A 1 290 ? -26.243 25.708 14.632 1.00 61.71 287 LYS A CA 1
ATOM 2166 C C . LYS A 1 290 ? -26.498 25.689 13.132 1.00 60.90 287 LYS A C 1
ATOM 2167 O O . LYS A 1 290 ? -27.607 25.386 12.687 1.00 58.32 287 LYS A O 1
ATOM 2173 N N . GLU A 1 291 ? -25.451 25.957 12.353 1.00 51.18 288 GLU A N 1
ATOM 2174 C CA . GLU A 1 291 ? -25.629 26.036 10.914 1.00 55.60 288 GLU A CA 1
ATOM 2175 C C . GLU A 1 291 ? -25.746 24.626 10.325 1.00 59.55 288 GLU A C 1
ATOM 2176 O O . GLU A 1 291 ? -26.211 24.473 9.196 1.00 66.86 288 GLU A O 1
ATOM 2178 N N . SER A 1 292 ? -25.354 23.602 11.091 1.00 49.01 289 SER A N 1
ATOM 2179 C CA . SER A 1 292 ? -25.411 22.224 10.581 1.00 51.75 289 SER A CA 1
ATOM 2180 C C . SER A 1 292 ? -26.792 21.588 10.768 1.00 61.00 289 SER A C 1
ATOM 2181 O O . SER A 1 292 ? -27.089 20.536 10.186 1.00 59.23 289 SER A O 1
ATOM 2184 N N . LYS A 1 293 ? -27.617 22.227 11.598 1.00 65.21 290 LYS A N 1
ATOM 2185 C CA . LYS A 1 293 ? -28.975 21.772 11.893 1.00 66.73 290 LYS A CA 1
ATOM 2186 C C . LYS A 1 293 ? -29.022 20.370 12.525 1.00 68.40 290 LYS A C 1
ATOM 2187 O O . LYS A 1 293 ? -29.955 19.597 12.280 1.00 66.82 290 LYS A O 1
ATOM 2193 N N . LEU A 1 294 ? -28.029 20.058 13.357 1.00 61.12 291 LEU A N 1
ATOM 2194 C CA . LEU A 1 294 ? -27.988 18.772 14.056 1.00 62.40 291 LEU A CA 1
ATOM 2195 C C . LEU A 1 294 ? -28.463 18.904 15.504 1.00 64.05 291 LEU A C 1
ATOM 2196 O O . LEU A 1 294 ? -28.587 17.910 16.215 1.00 64.96 291 LEU A O 1
ATOM 2201 N N . LEU A 1 295 ? -28.726 20.134 15.934 1.00 60.91 292 LEU A N 1
ATOM 2202 C CA . LEU A 1 295 ? -29.109 20.387 17.318 1.00 59.46 292 LEU A CA 1
ATOM 2203 C C . LEU A 1 295 ? -30.629 20.508 17.464 1.00 60.06 292 LEU A C 1
ATOM 2204 O O . LEU A 1 295 ? -31.348 20.660 16.477 1.00 58.25 292 LEU A O 1
ATOM 2209 N N . THR A 1 296 ? -31.108 20.403 18.700 1.00 53.15 293 THR A N 1
ATOM 2210 C CA . THR A 1 296 ? -32.532 20.472 19.009 1.00 52.02 293 THR A CA 1
ATOM 2211 C C . THR A 1 296 ? -32.776 21.219 20.330 1.00 59.30 293 THR A C 1
ATOM 2212 O O . THR A 1 296 ? -31.836 21.505 21.081 1.00 55.11 293 THR A O 1
ATOM 2216 N N . ASN A 1 297 ? -34.038 21.525 20.612 1.00 57.74 294 ASN A N 1
ATOM 2217 C CA . ASN A 1 297 ? -34.408 22.160 21.868 1.00 62.92 294 ASN A CA 1
ATOM 2218 C C . ASN A 1 297 ? -34.947 21.202 22.931 1.00 64.24 294 ASN A C 1
ATOM 2219 O O . ASN A 1 297 ? -35.992 20.576 22.761 1.00 65.00 294 ASN A O 1
ATOM 2224 N N . ILE A 1 298 ? -34.224 21.109 24.037 1.00 70.37 295 ILE A N 1
ATOM 2225 C CA . ILE A 1 298 ? -34.722 20.406 25.208 1.00 74.98 295 ILE A CA 1
ATOM 2226 C C . ILE A 1 298 ? -34.847 21.442 26.308 1.00 82.57 295 ILE A C 1
ATOM 2227 O O . ILE A 1 298 ? -33.845 21.992 26.779 1.00 89.69 295 ILE A O 1
ATOM 2232 N N . GLY A 1 299 ? -36.086 21.722 26.699 1.00 83.91 296 GLY A N 1
ATOM 2233 C CA . GLY A 1 299 ? -36.367 22.867 27.537 1.00 79.96 296 GLY A CA 1
ATOM 2234 C C . GLY A 1 299 ? -35.897 24.108 26.805 1.00 82.52 296 GLY A C 1
ATOM 2235 O O . GLY A 1 299 ? -36.088 24.241 25.594 1.00 82.77 296 GLY A O 1
ATOM 2236 N N . ASP A 1 300 ? -35.260 25.013 27.535 1.00 80.22 297 ASP A N 1
ATOM 2237 C CA . ASP A 1 300 ? -34.697 26.209 26.928 1.00 70.81 297 ASP A CA 1
ATOM 2238 C C . ASP A 1 300 ? -33.247 25.968 26.518 1.00 66.32 297 ASP A C 1
ATOM 2239 O O . ASP A 1 300 ? -32.562 26.881 26.066 1.00 71.43 297 ASP A O 1
ATOM 2241 N N . ALA A 1 301 ? -32.771 24.739 26.671 1.00 58.01 298 ALA A N 1
ATOM 2242 C CA . ALA A 1 301 ? -31.399 24.453 26.270 1.00 56.05 298 ALA A CA 1
ATOM 2243 C C . ALA A 1 301 ? -31.325 23.922 24.839 1.00 62.40 298 ALA A C 1
ATOM 2244 O O . ALA A 1 301 ? -32.260 23.281 24.346 1.00 69.02 298 ALA A O 1
ATOM 2246 N N . ILE A 1 302 ? -30.209 24.223 24.176 1.00 59.46 299 ILE A N 1
ATOM 2247 C CA . ILE A 1 302 ? -29.877 23.648 22.876 1.00 62.29 299 ILE A CA 1
ATOM 2248 C C . ILE A 1 302 ? -28.941 22.467 23.074 1.00 55.61 299 ILE A C 1
ATOM 2249 O O . ILE A 1 302 ? -27.854 22.587 23.660 1.00 50.18 299 ILE A O 1
ATOM 2254 N N . CYS A 1 303 ? -29.370 21.324 22.562 1.00 59.43 300 CYS A N 1
ATOM 2255 C CA . CYS A 1 303 ? -28.679 20.065 22.793 1.00 53.77 300 CYS A CA 1
ATOM 2256 C C . CYS A 1 303 ? -28.445 19.285 21.519 1.00 49.93 300 CYS A C 1
ATOM 2257 O O . CYS A 1 303 ? -29.008 19.604 20.475 1.00 49.98 300 CYS A O 1
ATOM 2260 N N . TYR A 1 304 ? -27.595 18.269 21.614 1.00 42.83 301 TYR A N 1
ATOM 2261 C CA . TYR A 1 304 ? -27.536 17.223 20.596 1.00 46.20 301 TYR A CA 1
ATOM 2262 C C . TYR A 1 304 ? -28.140 15.943 21.149 1.00 54.84 301 TYR A C 1
ATOM 2263 O O . TYR A 1 304 ? -27.619 15.357 22.105 1.00 53.37 301 TYR A O 1
ATOM 2272 N N . GLN A 1 305 ? -29.243 15.520 20.547 1.00 56.90 302 GLN A N 1
ATOM 2273 C CA . GLN A 1 305 ? -29.848 14.238 20.867 1.00 51.01 302 GLN A CA 1
ATOM 2274 C C . GLN A 1 305 ? -29.426 13.190 19.850 1.00 58.19 302 GLN A C 1
ATOM 2275 O O . GLN A 1 305 ? -29.822 13.253 18.686 1.00 58.73 302 GLN A O 1
ATOM 2281 N N . SER A 1 306 ? -28.610 12.235 20.278 1.00 54.98 303 SER A N 1
ATOM 2282 C CA . SER A 1 306 ? -28.282 11.129 19.402 1.00 53.02 303 SER A CA 1
ATOM 2283 C C . SER A 1 306 ? -29.459 10.162 19.316 1.00 61.87 303 SER A C 1
ATOM 2284 O O . SER A 1 306 ? -30.284 10.061 20.243 1.00 55.49 303 SER A O 1
ATOM 2287 N N . GLU A 1 307 ? -29.531 9.481 18.180 1.00 66.71 304 GLU A N 1
ATOM 2288 C CA . GLU A 1 307 ? -30.466 8.387 17.939 1.00 76.24 304 GLU A CA 1
ATOM 2289 C C . GLU A 1 307 ? -30.017 7.131 18.682 1.00 68.76 304 GLU A C 1
ATOM 2290 O O . GLU A 1 307 ? -30.827 6.263 19.013 1.00 60.65 304 GLU A O 1
ATOM 2296 N N . ASN A 1 308 ? -28.712 7.046 18.933 1.00 64.22 305 ASN A N 1
ATOM 2297 C CA . ASN A 1 308 ? -28.112 5.840 19.489 1.00 64.96 305 ASN A CA 1
ATOM 2298 C C . ASN A 1 308 ? -27.771 5.938 20.974 1.00 63.36 305 ASN A C 1
ATOM 2299 O O . ASN A 1 308 ? -27.327 4.958 21.574 1.00 62.62 305 ASN A O 1
ATOM 2304 N N . PHE A 1 309 ? -27.987 7.104 21.576 1.00 62.29 306 PHE A N 1
ATOM 2305 C CA . PHE A 1 309 ? -27.715 7.263 23.007 1.00 59.21 306 PHE A CA 1
ATOM 2306 C C . PHE A 1 309 ? -28.816 8.075 23.650 1.00 62.04 306 PHE A C 1
ATOM 2307 O O . PHE A 1 309 ? -29.272 9.069 23.076 1.00 66.70 306 PHE A O 1
ATOM 2315 N N . LYS A 1 310 ? -29.263 7.649 24.831 1.00 57.59 307 LYS A N 1
ATOM 2316 C CA . LYS A 1 310 ? -30.386 8.318 25.479 1.00 58.92 307 LYS A CA 1
ATOM 2317 C C . LYS A 1 310 ? -30.006 9.730 25.970 1.00 62.42 307 LYS A C 1
ATOM 2318 O O . LYS A 1 310 ? -30.732 10.685 25.725 1.00 55.30 307 LYS A O 1
ATOM 2320 N N . VAL A 1 311 ? -28.872 9.850 26.658 1.00 54.83 308 VAL A N 1
ATOM 2321 C CA . VAL A 1 311 ? -28.465 11.124 27.238 1.00 58.39 308 VAL A CA 1
ATOM 2322 C C . VAL A 1 311 ? -27.920 12.090 26.187 1.00 52.24 308 VAL A C 1
ATOM 2323 O O . VAL A 1 311 ? -26.931 11.793 25.515 1.00 49.65 308 VAL A O 1
ATOM 2327 N N . PRO A 1 312 ? -28.575 13.249 26.036 1.00 46.53 309 PRO A N 1
ATOM 2328 C CA . PRO A 1 312 ? -28.117 14.274 25.085 1.00 52.96 309 PRO A CA 1
ATOM 2329 C C . PRO A 1 312 ? -26.851 15.025 25.530 1.00 50.37 309 PRO A C 1
ATOM 2330 O O . PRO A 1 312 ? -26.531 15.064 26.721 1.00 48.54 309 PRO A O 1
ATOM 2334 N N . LEU A 1 313 ? -26.137 15.612 24.575 1.00 43.97 310 LEU A N 1
ATOM 2335 C CA . LEU A 1 313 ? -25.098 16.595 24.911 1.00 46.12 310 LEU A CA 1
ATOM 2336 C C . LEU A 1 313 ? -25.734 17.973 25.132 1.00 51.87 310 LEU A C 1
ATOM 2337 O O . LEU A 1 313 ? -26.509 18.451 24.307 1.00 54.21 310 LEU A O 1
ATOM 2342 N N . PHE A 1 314 ? -25.417 18.607 26.252 1.00 49.47 311 PHE A N 1
ATOM 2343 C CA . PHE A 1 314 ? -25.929 19.954 26.515 1.00 49.27 311 PHE A CA 1
ATOM 2344 C C . PHE A 1 314 ? -24.903 20.990 26.029 1.00 53.95 311 PHE A C 1
ATOM 2345 O O . PHE A 1 314 ? -23.790 21.085 26.555 1.00 53.11 311 PHE A O 1
ATOM 2353 N N . LEU A 1 315 ? -25.270 21.728 24.988 1.00 51.66 312 LEU A N 1
ATOM 2354 C CA . LEU A 1 315 ? -24.322 22.613 24.313 1.00 55.42 312 LEU A CA 1
ATOM 2355 C C . LEU A 1 315 ? -24.583 24.098 24.596 1.00 56.74 312 LEU A C 1
ATOM 2356 O O . LEU A 1 315 ? -23.649 24.886 24.705 1.00 57.65 312 LEU A O 1
ATOM 2361 N N . GLN A 1 316 ? -25.848 24.485 24.722 1.00 57.77 313 GLN A N 1
ATOM 2362 C CA . GLN A 1 316 ? -26.149 25.841 25.169 1.00 52.47 313 GLN A CA 1
ATOM 2363 C C . GLN A 1 316 ? -27.222 25.782 26.244 1.00 55.90 313 GLN A C 1
ATOM 2364 O O . GLN A 1 316 ? -28.230 25.120 26.057 1.00 51.70 313 GLN A O 1
ATOM 2370 N N . LYS A 1 317 ? -26.988 26.467 27.367 1.00 52.76 314 LYS A N 1
ATOM 2371 C CA . LYS A 1 317 ? -27.939 26.536 28.480 1.00 53.47 314 LYS A CA 1
ATOM 2372 C C . LYS A 1 317 ? -29.181 27.384 28.190 1.00 63.42 314 LYS A C 1
ATOM 2373 O O . LYS A 1 317 ? -29.286 28.043 27.150 1.00 67.62 314 LYS A O 1
ATOM 2379 N N . SER A 1 318 ? -30.099 27.376 29.153 1.00 63.58 315 SER A N 1
ATOM 2380 C CA . SER A 1 318 ? -31.286 28.226 29.137 1.00 64.75 315 SER A CA 1
ATOM 2381 C C . SER A 1 318 ? -30.944 29.708 29.195 1.00 71.22 315 SER A C 1
ATOM 2382 O O . SER A 1 318 ? -31.682 30.531 28.656 1.00 72.93 315 SER A O 1
ATOM 2385 N N . ASN A 1 319 ? -29.843 30.050 29.863 1.00 85.19 316 ASN A N 1
ATOM 2386 C CA . ASN A 1 319 ? -29.383 31.440 29.897 1.00 92.40 316 ASN A CA 1
ATOM 2387 C C . ASN A 1 319 ? -29.043 31.911 28.493 1.00 87.86 316 ASN A C 1
ATOM 2388 O O . ASN A 1 319 ? -29.417 32.998 28.073 1.00 96.85 316 ASN A O 1
ATOM 2393 N N . GLY A 1 320 ? -28.338 31.056 27.766 1.00 71.37 317 GLY A N 1
ATOM 2394 C CA . GLY A 1 320 ? -27.672 31.447 26.544 1.00 62.40 317 GLY A CA 1
ATOM 2395 C C . GLY A 1 320 ? -26.185 31.186 26.723 1.00 56.56 317 GLY A C 1
ATOM 2396 O O . GLY A 1 320 ? -25.413 31.245 25.772 1.00 61.15 317 GLY A O 1
ATOM 2397 N N . GLY A 1 321 ? -25.782 30.896 27.956 1.00 51.51 318 GLY A N 1
ATOM 2398 C CA . GLY A 1 321 ? -24.412 30.490 28.235 1.00 57.25 318 GLY A CA 1
ATOM 2399 C C . GLY A 1 321 ? -24.029 29.136 27.641 1.00 59.31 318 GLY A C 1
ATOM 2400 O O . GLY A 1 321 ? -24.857 28.450 27.044 1.00 57.38 318 GLY A O 1
ATOM 2401 N N . TYR A 1 322 ? -22.762 28.765 27.796 1.00 46.12 319 TYR A N 1
ATOM 2402 C CA . TYR A 1 322 ? -22.221 27.564 27.182 1.00 58.50 319 TYR A CA 1
ATOM 2403 C C . TYR A 1 322 ? -22.532 26.306 28.015 1.00 57.83 319 TYR A C 1
ATOM 2404 O O . TYR A 1 322 ? -22.291 26.282 29.223 1.00 56.56 319 TYR A O 1
ATOM 2413 N N . GLY A 1 323 ? -23.076 25.277 27.370 1.00 51.22 320 GLY A N 1
ATOM 2414 C CA . GLY A 1 323 ? -23.454 24.038 28.055 1.00 53.41 320 GLY A CA 1
ATOM 2415 C C . GLY A 1 323 ? -22.245 23.236 28.506 1.00 53.22 320 GLY A C 1
ATOM 2416 O O . GLY A 1 323 ? -21.156 23.394 27.949 1.00 49.74 320 GLY A O 1
ATOM 2417 N N . TYR A 1 324 ? -22.406 22.359 29.496 1.00 53.22 321 TYR A N 1
ATOM 2418 C CA . TYR A 1 324 ? -21.219 21.712 30.054 1.00 53.95 321 TYR A CA 1
ATOM 2419 C C . TYR A 1 324 ? -20.610 20.632 29.140 1.00 53.07 321 TYR A C 1
ATOM 2420 O O . TYR A 1 324 ? -19.579 20.051 29.477 1.00 57.97 321 TYR A O 1
ATOM 2429 N N . ASP A 1 325 ? -21.209 20.409 27.973 1.00 46.00 322 ASP A N 1
ATOM 2430 C CA . ASP A 1 325 ? -20.635 19.482 26.997 1.00 47.14 322 ASP A CA 1
ATOM 2431 C C . ASP A 1 325 ? -19.970 20.221 25.827 1.00 45.04 322 ASP A C 1
ATOM 2432 O O . ASP A 1 325 ? -19.425 19.592 24.913 1.00 44.67 322 ASP A O 1
ATOM 2437 N N . SER A 1 326 ? -20.015 21.554 25.866 1.00 44.97 323 SER A N 1
ATOM 2438 C CA . SER A 1 326 ? -19.534 22.384 24.755 1.00 39.92 323 SER A CA 1
ATOM 2439 C C . SER A 1 326 ? -18.011 22.349 24.638 1.00 39.22 323 SER A C 1
ATOM 2440 O O . SER A 1 326 ? -17.455 22.327 23.533 1.00 41.85 323 SER A O 1
ATOM 2443 N N . THR A 1 327 ? -17.324 22.307 25.774 1.00 45.49 324 THR A N 1
ATOM 2444 C CA . THR A 1 327 ? -15.859 22.236 25.746 1.00 48.73 324 THR A CA 1
ATOM 2445 C C . THR A 1 327 ? -15.329 20.958 25.064 1.00 48.62 324 THR A C 1
ATOM 2446 O O . THR A 1 327 ? -14.370 21.021 24.294 1.00 45.11 324 THR A O 1
ATOM 2450 N N . ASP A 1 328 ? -15.932 19.802 25.322 1.00 44.29 325 ASP A N 1
ATOM 2451 C CA . ASP A 1 328 ? -15.389 18.558 24.726 1.00 43.10 325 ASP A CA 1
ATOM 2452 C C . ASP A 1 328 ? -15.574 18.566 23.202 1.00 40.94 325 ASP A C 1
ATOM 2453 O O . ASP A 1 328 ? -14.655 18.246 22.423 1.00 41.47 325 ASP A O 1
ATOM 2458 N N . VAL A 1 329 ? -16.758 19.016 22.792 1.00 39.42 326 VAL A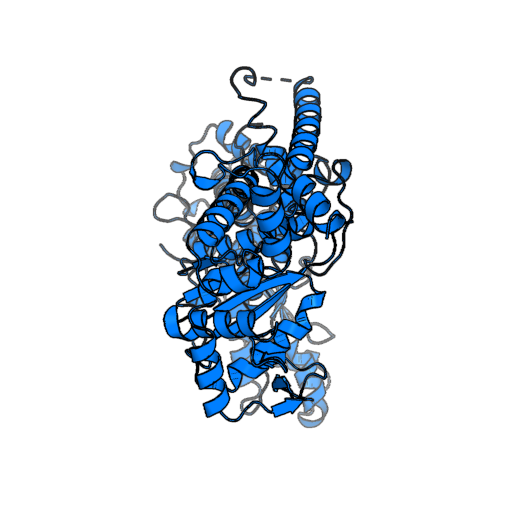 N 1
ATOM 2459 C CA . VAL A 1 329 ? -17.083 19.139 21.379 1.00 47.31 326 VAL A CA 1
ATOM 2460 C C . VAL A 1 329 ? -16.122 20.118 20.692 1.00 50.91 326 VAL A C 1
ATOM 2461 O O . VAL A 1 329 ? -15.599 19.819 19.617 1.00 46.79 326 VAL A O 1
ATOM 2465 N N . ALA A 1 330 ? -15.869 21.266 21.328 1.00 50.75 327 ALA A N 1
ATOM 2466 C CA . ALA A 1 330 ? -14.945 22.253 20.767 1.00 45.14 327 ALA A CA 1
ATOM 2467 C C . ALA A 1 330 ? -13.541 21.689 20.681 1.00 46.86 327 ALA A C 1
ATOM 2468 O O . ALA A 1 330 ? -12.842 21.920 19.697 1.00 45.09 327 ALA A O 1
ATOM 2470 N N . ALA A 1 331 ? -13.109 20.966 21.711 1.00 43.25 328 ALA A N 1
ATOM 2471 C CA . ALA A 1 331 ? -11.760 20.416 21.677 1.00 40.04 328 ALA A CA 1
ATOM 2472 C C . ALA A 1 331 ? -11.628 19.449 20.505 1.00 42.50 328 ALA A C 1
ATOM 2473 O O . ALA A 1 331 ? -10.612 19.469 19.800 1.00 41.55 328 ALA A O 1
ATOM 2475 N N . LEU A 1 332 ? -12.645 18.613 20.273 1.00 40.81 329 LEU A N 1
ATOM 2476 C CA . LEU A 1 332 ? -12.510 17.661 19.155 1.00 38.91 329 LEU A CA 1
ATOM 2477 C C . LEU A 1 332 ? -12.548 18.414 17.810 1.00 36.65 329 LEU A C 1
ATOM 2478 O O . LEU A 1 332 ? -11.794 18.082 16.888 1.00 38.69 329 LEU A O 1
ATOM 2483 N N . TYR A 1 333 ? -13.419 19.424 17.711 1.00 34.46 330 TYR A N 1
ATOM 2484 C CA . TYR A 1 333 ? -13.400 20.352 16.564 1.00 43.73 330 TYR A CA 1
ATOM 2485 C C . TYR A 1 333 ? -11.994 20.888 16.269 1.00 38.93 330 TYR A C 1
ATOM 2486 O O . TYR A 1 333 ? -11.522 20.880 15.121 1.00 42.61 330 TYR A O 1
ATOM 2495 N N . TYR A 1 334 ? -11.334 21.355 17.324 1.00 45.36 331 TYR A N 1
ATOM 2496 C CA . TYR A 1 334 ? -10.003 21.933 17.220 1.00 46.05 331 TYR A CA 1
ATOM 2497 C C . TYR A 1 334 ? -8.989 20.888 16.760 1.00 43.93 331 TYR A C 1
ATOM 2498 O O . TYR A 1 334 ? -8.210 21.142 15.860 1.00 46.31 331 TYR A O 1
ATOM 2507 N N . ARG A 1 335 ? -9.012 19.715 17.379 1.00 41.38 332 ARG A N 1
ATOM 2508 C CA . ARG A 1 335 ? -8.051 18.661 17.052 1.00 37.84 332 ARG A CA 1
ATOM 2509 C C . ARG A 1 335 ? -8.214 18.208 15.606 1.00 37.45 332 ARG A C 1
ATOM 2510 O O . ARG A 1 335 ? -7.228 17.964 14.907 1.00 34.48 332 ARG A O 1
ATOM 2518 N N . LEU A 1 336 ? -9.455 18.155 15.137 1.00 43.38 333 LEU A N 1
ATOM 2519 C CA . LEU A 1 336 ? -9.711 17.653 13.784 1.00 46.04 333 LEU A CA 1
ATOM 2520 C C . LEU A 1 336 ? -9.410 18.690 12.691 1.00 45.61 333 LEU A C 1
ATOM 2521 O O . LEU A 1 336 ? -8.815 18.352 11.654 1.00 41.71 333 LEU A O 1
ATOM 2526 N N . THR A 1 337 ? -9.818 19.941 12.924 1.00 43.70 334 THR A N 1
ATOM 2527 C CA . THR A 1 337 ? -9.692 20.969 11.887 1.00 45.67 334 THR A CA 1
ATOM 2528 C C . THR A 1 337 ? -8.368 21.740 11.967 1.00 43.99 334 THR A C 1
ATOM 2529 O O . THR A 1 337 ? -7.836 22.159 10.944 1.00 45.56 334 THR A O 1
ATOM 2533 N N . GLN A 1 338 ? -7.830 21.931 13.169 1.00 37.46 335 GLN A N 1
ATOM 2534 C CA . GLN A 1 338 ? -6.645 22.778 13.308 1.00 43.11 335 GLN A CA 1
ATOM 2535 C C . GLN A 1 338 ? -5.364 21.966 13.471 1.00 45.82 335 GLN A C 1
ATOM 2536 O O . GLN A 1 338 ? -4.308 22.388 13.010 1.00 47.66 335 GLN A O 1
ATOM 2542 N N . LEU A 1 339 ? -5.450 20.804 14.114 1.00 51.85 336 LEU A N 1
ATOM 2543 C CA . LEU A 1 339 ? -4.284 19.934 14.259 1.00 48.42 336 LEU A CA 1
ATOM 2544 C C . LEU A 1 339 ? -4.289 18.828 13.204 1.00 49.33 336 LEU A C 1
ATOM 2545 O O . LEU A 1 339 ? -3.326 18.079 13.089 1.00 50.83 336 LEU A O 1
ATOM 2550 N N . ASN A 1 340 ? -5.377 18.725 12.447 1.00 43.73 337 ASN A N 1
ATOM 2551 C CA . ASN A 1 340 ? -5.495 17.718 11.394 1.00 47.00 337 ASN A CA 1
ATOM 2552 C C . ASN A 1 340 ? -5.262 16.295 11.894 1.00 48.14 337 ASN A C 1
ATOM 2553 O O . ASN A 1 340 ? -4.624 15.481 11.224 1.00 42.41 337 ASN A O 1
ATOM 2558 N N . CYS A 1 341 ? -5.800 15.996 13.071 1.00 47.81 338 CYS A N 1
ATOM 2559 C CA . CYS A 1 341 ? -5.626 14.681 13.683 1.00 39.66 338 CYS A CA 1
ATOM 2560 C C . CYS A 1 341 ? -6.289 13.572 12.873 1.00 41.39 338 CYS A C 1
ATOM 2561 O O . CYS A 1 341 ? -7.422 13.709 12.401 1.00 41.72 338 CYS A O 1
ATOM 2564 N N . ASN A 1 342 ? -5.569 12.468 12.722 1.00 43.87 339 ASN A N 1
ATOM 2565 C CA . ASN A 1 342 ? -6.096 11.282 12.047 1.00 43.73 339 ASN A CA 1
ATOM 2566 C C . ASN A 1 342 ? -6.556 10.242 13.059 1.00 43.42 339 ASN A C 1
ATOM 2567 O O . ASN A 1 342 ? -7.380 9.376 12.764 1.00 40.26 339 ASN A O 1
ATOM 2572 N N . CYS A 1 343 ? -6.056 10.372 14.280 1.00 41.31 340 CYS A N 1
ATOM 2573 C CA . CYS A 1 343 ? -6.486 9.507 15.351 1.00 40.18 340 CYS A CA 1
ATOM 2574 C C . CYS A 1 343 ? -6.492 10.291 16.667 1.00 36.77 340 CYS A C 1
ATOM 2575 O O . CYS A 1 343 ? -5.531 10.975 17.000 1.00 46.28 340 CYS A O 1
ATOM 2578 N N . VAL A 1 344 ? -7.598 10.211 17.394 1.00 33.85 341 VAL A N 1
ATOM 2579 C CA . VAL A 1 344 ? -7.695 10.868 18.694 1.00 38.29 341 VAL A CA 1
ATOM 2580 C C . VAL A 1 344 ? -8.131 9.892 19.757 1.00 43.50 341 VAL A C 1
ATOM 2581 O O . VAL A 1 344 ? -9.210 9.280 19.687 1.00 37.11 341 VAL A O 1
ATOM 2585 N N . ILE A 1 345 ? -7.295 9.790 20.772 1.00 38.79 342 ILE A N 1
ATOM 2586 C CA . ILE A 1 345 ? -7.479 8.798 21.788 1.00 34.33 342 ILE A CA 1
ATOM 2587 C C . ILE A 1 345 ? -7.726 9.482 23.114 1.00 40.17 342 ILE A C 1
ATOM 2588 O O . ILE A 1 345 ? -6.918 10.272 23.546 1.00 39.90 342 ILE A O 1
ATOM 2593 N N . TYR A 1 346 ? -8.859 9.185 23.734 1.00 42.04 343 TYR A N 1
ATOM 2594 C CA . TYR A 1 346 ? -9.208 9.704 25.042 1.00 37.35 343 TYR A CA 1
ATOM 2595 C C . TYR A 1 346 ? -9.008 8.644 26.124 1.00 44.35 343 TYR A C 1
ATOM 2596 O O . TYR A 1 346 ? -9.741 7.667 26.172 1.00 40.83 343 TYR A O 1
ATOM 2605 N N . VAL A 1 347 ? -8.026 8.846 26.993 1.00 41.48 344 VAL A N 1
ATOM 2606 C CA . VAL A 1 347 ? -7.775 7.924 28.096 1.00 44.47 344 VAL A CA 1
ATOM 2607 C C . VAL A 1 347 ? -8.537 8.397 29.336 1.00 44.83 344 VAL A C 1
ATOM 2608 O O . VAL A 1 347 ? -8.163 9.410 29.909 1.00 46.35 344 VAL A O 1
ATOM 2612 N N . THR A 1 348 ? -9.616 7.710 29.731 1.00 43.59 345 THR A N 1
ATOM 2613 C CA . THR A 1 348 ? -10.388 8.139 30.911 1.00 43.08 345 THR A CA 1
ATOM 2614 C C . THR A 1 348 ? -11.057 7.004 31.696 1.00 44.78 345 THR A C 1
ATOM 2615 O O . THR A 1 348 ? -11.058 5.868 31.247 1.00 44.41 345 THR A O 1
ATOM 2619 N N . ASP A 1 349 ? -11.650 7.340 32.853 1.00 48.87 346 ASP A N 1
ATOM 2620 C CA . ASP A 1 349 ? -12.531 6.420 33.583 1.00 55.97 346 ASP A CA 1
ATOM 2621 C C . ASP A 1 349 ? -13.510 5.792 32.621 1.00 56.12 346 ASP A C 1
ATOM 2622 O O . ASP A 1 349 ? -14.031 6.467 31.720 1.00 50.66 346 ASP A O 1
ATOM 2627 N N . ILE A 1 350 ? -13.787 4.512 32.848 1.00 46.16 347 ILE A N 1
ATOM 2628 C CA . ILE A 1 350 ? -14.622 3.727 31.950 1.00 51.70 347 ILE A CA 1
ATOM 2629 C C . ILE A 1 350 ? -16.046 4.296 31.901 1.00 46.85 347 ILE A C 1
ATOM 2630 O O . ILE A 1 350 ? -16.719 4.244 30.865 1.00 53.73 347 ILE A O 1
ATOM 2635 N N . GLY A 1 351 ? -16.459 4.917 33.001 1.00 49.42 348 GLY A N 1
ATOM 2636 C CA . GLY A 1 351 ? -17.787 5.498 33.126 1.00 53.89 348 GLY A CA 1
ATOM 2637 C C . GLY A 1 351 ? -18.053 6.719 32.261 1.00 55.67 348 GLY A C 1
ATOM 2638 O O . GLY A 1 351 ? -19.187 7.195 32.173 1.00 53.80 348 GLY A O 1
ATOM 2639 N N . GLN A 1 352 ? -17.017 7.245 31.620 1.00 55.47 349 GLN A N 1
ATOM 2640 C CA . GLN A 1 352 ? -17.227 8.358 30.700 1.00 57.95 349 GLN A CA 1
ATOM 2641 C C . GLN A 1 352 ? -17.430 7.858 29.278 1.00 57.20 349 GLN A C 1
ATOM 2642 O O . GLN A 1 352 ? -17.750 8.654 28.387 1.00 54.44 349 GLN A O 1
ATOM 2648 N N . LEU A 1 353 ? -17.263 6.544 29.081 1.00 52.39 350 LEU A N 1
ATOM 2649 C CA . LEU A 1 353 ? -17.338 5.925 27.741 1.00 52.99 350 LEU A CA 1
ATOM 2650 C C . LEU A 1 353 ? -18.493 6.431 26.881 1.00 47.85 350 LEU A C 1
ATOM 2651 O O . LEU A 1 353 ? -18.279 6.976 25.799 1.00 52.46 350 LEU A O 1
ATOM 2656 N N . THR A 1 354 ? -19.710 6.237 27.383 1.00 42.78 351 THR A N 1
ATOM 2657 C CA . THR A 1 354 ? -20.926 6.646 26.699 1.00 48.16 351 THR A CA 1
ATOM 2658 C C . THR A 1 354 ? -20.831 8.112 26.282 1.00 53.03 351 THR A C 1
ATOM 2659 O O . THR A 1 354 ? -21.034 8.457 25.097 1.00 52.73 351 THR A O 1
ATOM 2663 N N . HIS A 1 355 ? -20.449 8.951 27.246 1.00 48.55 352 HIS A N 1
ATOM 2664 C CA . HIS A 1 355 ? -20.270 10.379 26.994 1.00 49.31 352 HIS A CA 1
ATOM 2665 C C . HIS A 1 355 ? -19.420 10.565 25.750 1.00 50.98 352 HIS A C 1
ATOM 2666 O O . HIS A 1 355 ? -19.868 11.199 24.781 1.00 51.16 352 HIS A O 1
ATOM 2673 N N . PHE A 1 356 ? -18.244 9.927 25.710 1.00 49.37 353 PHE A N 1
ATOM 2674 C CA . PHE A 1 356 ? -17.359 10.208 24.575 1.00 49.49 353 PHE A CA 1
ATOM 2675 C C . PHE A 1 356 ? -17.897 9.560 23.302 1.00 48.34 353 PHE A C 1
ATOM 2676 O O . PHE A 1 356 ? -17.763 10.128 22.202 1.00 50.83 353 PHE A O 1
ATOM 2684 N N . GLU A 1 357 ? -18.572 8.426 23.449 1.00 46.90 354 GLU A N 1
ATOM 2685 C CA . GLU A 1 357 ? -19.169 7.803 22.281 1.00 53.04 354 GLU A CA 1
ATOM 2686 C C . GLU A 1 357 ? -20.223 8.769 21.739 1.00 39.94 354 GLU A C 1
ATOM 2687 O O . GLU A 1 357 ? -20.309 8.991 20.519 1.00 48.21 354 GLU A O 1
ATOM 2693 N N . THR A 1 358 ? -20.950 9.412 22.651 1.00 42.63 355 THR A N 1
ATOM 2694 C CA . THR A 1 358 ? -21.981 10.361 22.210 1.00 53.03 355 THR A CA 1
ATOM 2695 C C . THR A 1 358 ? -21.317 11.550 21.513 1.00 52.51 355 THR A C 1
ATOM 2696 O O . THR A 1 358 ? -21.874 12.128 20.580 1.00 45.93 355 THR A O 1
ATOM 2700 N N . ILE A 1 359 ? -20.110 11.901 21.943 1.00 50.70 356 ILE A N 1
ATOM 2701 C CA . ILE A 1 359 ? -19.428 12.992 21.265 1.00 46.37 356 ILE A CA 1
ATOM 2702 C C . ILE A 1 359 ? -19.009 12.534 19.869 1.00 46.98 356 ILE A C 1
ATOM 2703 O O . ILE A 1 359 ? -19.179 13.283 18.891 1.00 44.61 356 ILE A O 1
ATOM 2708 N N . PHE A 1 360 ? -18.532 11.288 19.758 1.00 48.38 357 PHE A N 1
ATOM 2709 C CA . PHE A 1 360 ? -17.965 10.846 18.479 1.00 49.75 357 PHE A CA 1
ATOM 2710 C C . PHE A 1 360 ? -19.090 10.805 17.449 1.00 49.49 357 PHE A C 1
ATOM 2711 O O . PHE A 1 360 ? -18.951 11.304 16.328 1.00 45.84 357 PHE A O 1
ATOM 2719 N N . ASP A 1 361 ? -20.215 10.226 17.872 1.00 48.23 358 ASP A N 1
ATOM 2720 C CA . ASP A 1 361 ? -21.433 10.199 17.075 1.00 51.08 358 ASP A CA 1
ATOM 2721 C C . ASP A 1 361 ? -21.821 11.597 16.548 1.00 49.60 358 ASP A C 1
ATOM 2722 O O . ASP A 1 361 ? -22.259 11.728 15.403 1.00 48.24 358 ASP A O 1
ATOM 2727 N N . LEU A 1 362 ? -21.647 12.643 17.353 1.00 44.65 359 LEU A N 1
ATOM 2728 C CA . LEU A 1 362 ? -21.977 13.986 16.840 1.00 44.68 359 LEU A CA 1
ATOM 2729 C C . LEU A 1 362 ? -20.947 14.423 15.803 1.00 44.09 359 LEU A C 1
ATOM 2730 O O . LEU A 1 362 ? -21.293 14.939 14.727 1.00 43.20 359 LEU A O 1
ATOM 2735 N N . ILE A 1 363 ? -19.679 14.172 16.113 1.00 40.04 360 ILE A N 1
ATOM 2736 C CA . ILE A 1 363 ? -18.584 14.717 15.313 1.00 40.12 360 ILE A CA 1
ATOM 2737 C C . ILE A 1 363 ? -18.553 14.036 13.933 1.00 45.96 360 ILE A C 1
ATOM 2738 O O . ILE A 1 363 ? -18.170 14.632 12.918 1.00 44.99 360 ILE A O 1
ATOM 2743 N N . LYS A 1 364 ? -18.987 12.782 13.907 1.00 40.55 361 LYS A N 1
ATOM 2744 C CA . LYS A 1 364 ? -19.029 12.012 12.679 1.00 47.99 361 LYS A CA 1
ATOM 2745 C C . LYS A 1 364 ? -20.120 12.551 11.742 1.00 51.56 361 LYS A C 1
ATOM 2746 O O . LYS A 1 364 ? -20.081 12.320 10.535 1.00 54.23 361 LYS A O 1
ATOM 2752 N N . LYS A 1 365 ? -21.082 13.289 12.299 1.00 50.73 362 LYS A N 1
ATOM 2753 C CA . LYS A 1 365 ? -22.153 13.859 11.488 1.00 43.79 362 LYS A CA 1
ATOM 2754 C C . LYS A 1 365 ? -21.764 15.231 10.931 1.00 50.30 362 LYS A C 1
ATOM 2755 O O . LYS A 1 365 ? -22.483 15.785 10.106 1.00 51.13 362 LYS A O 1
ATOM 2761 N N . THR A 1 366 ? -20.633 15.779 11.377 1.00 51.55 363 THR A N 1
ATOM 2762 C CA . THR A 1 366 ? -20.150 17.060 10.845 1.00 54.05 363 THR A CA 1
ATOM 2763 C C . THR A 1 366 ? -19.228 16.848 9.646 1.00 53.70 363 THR A C 1
ATOM 2764 O O . THR A 1 366 ? -18.952 15.715 9.259 1.00 50.60 363 THR A O 1
ATOM 2768 N N . ASN A 1 367 ? -18.743 17.941 9.071 1.00 51.16 364 ASN A N 1
ATOM 2769 C CA . ASN A 1 367 ? -17.733 17.873 8.017 1.00 51.35 364 ASN A CA 1
ATOM 2770 C C . ASN A 1 367 ? -16.328 18.174 8.564 1.00 49.05 364 ASN A C 1
ATOM 2771 O O . ASN A 1 367 ? -15.427 18.528 7.824 1.00 51.08 364 ASN A O 1
ATOM 2776 N N . TRP A 1 368 ? -16.139 18.020 9.867 1.00 54.01 365 TRP A N 1
ATOM 2777 C CA . TRP A 1 368 ? -14.910 18.490 10.497 1.00 53.05 365 TRP A CA 1
ATOM 2778 C C . TRP A 1 368 ? -13.732 17.554 10.261 1.00 50.23 365 TRP A C 1
ATOM 2779 O O . TRP A 1 368 ? -13.770 16.380 10.644 1.00 46.26 365 TRP A O 1
ATOM 2790 N N . GLY A 1 369 ? -12.693 18.102 9.638 1.00 44.13 366 GLY A N 1
ATOM 2791 C CA . GLY A 1 369 ? -11.448 17.409 9.400 1.00 48.77 366 GLY A CA 1
ATOM 2792 C C . GLY A 1 369 ? -11.611 16.107 8.640 1.00 51.85 366 GLY A C 1
ATOM 2793 O O . GLY A 1 369 ? -12.522 15.946 7.830 1.00 48.75 366 GLY A O 1
ATOM 2794 N N . ASP A 1 370 ? -10.693 15.191 8.915 1.00 44.33 367 ASP A N 1
ATOM 2795 C CA . ASP A 1 370 ? -10.633 13.868 8.299 1.00 48.49 367 ASP A CA 1
ATOM 2796 C C . ASP A 1 370 ? -11.844 13.018 8.681 1.00 45.65 367 ASP A C 1
ATOM 2797 O O . ASP A 1 370 ? -11.958 12.597 9.838 1.00 45.51 367 ASP A O 1
ATOM 2802 N N . LYS A 1 371 ? -12.736 12.758 7.725 1.00 46.76 368 LYS A N 1
ATOM 2803 C CA . LYS A 1 371 ? -13.945 11.973 7.994 1.00 51.31 368 LYS A CA 1
ATOM 2804 C C . LYS A 1 371 ? -13.630 10.548 8.482 1.00 54.86 368 LYS A C 1
ATOM 2805 O O . LYS A 1 371 ? -14.441 9.928 9.175 1.00 51.00 368 LYS A O 1
ATOM 2811 N N . ASN A 1 372 ? -12.444 10.050 8.143 1.00 55.22 369 ASN A N 1
ATOM 2812 C CA . ASN A 1 372 ? -12.033 8.705 8.538 1.00 49.79 369 ASN A CA 1
ATOM 2813 C C . ASN A 1 372 ? -11.207 8.722 9.815 1.00 55.47 369 ASN A C 1
ATOM 2814 O O . ASN A 1 372 ? -10.557 7.725 10.156 1.00 48.28 369 ASN A O 1
ATOM 2819 N N . ALA A 1 373 ? -11.202 9.860 10.507 1.00 47.45 370 ALA A N 1
ATOM 2820 C CA . ALA A 1 373 ? -10.469 9.945 11.760 1.00 45.48 370 ALA A CA 1
ATOM 2821 C C . ALA A 1 373 ? -10.921 8.832 12.712 1.00 45.87 370 ALA A C 1
ATOM 2822 O O . ALA A 1 373 ? -12.117 8.609 12.918 1.00 51.17 370 ALA A O 1
ATOM 2824 N N . LYS A 1 374 ? -9.946 8.133 13.269 1.00 39.69 371 LYS A N 1
ATOM 2825 C CA . LYS A 1 374 ? -10.197 7.095 14.263 1.00 47.34 371 LYS A CA 1
ATOM 2826 C C . LYS A 1 374 ? -10.331 7.694 15.659 1.00 45.05 371 LYS A C 1
ATOM 2827 O O . LYS A 1 374 ? -9.359 8.220 16.230 1.00 49.84 371 LYS A O 1
ATOM 2833 N N . LEU A 1 375 ? -11.535 7.610 16.210 1.00 37.05 372 LEU A N 1
ATOM 2834 C CA . LEU A 1 375 ? -11.810 8.187 17.502 1.00 43.10 372 LEU A CA 1
ATOM 2835 C C . LEU A 1 375 ? -11.948 7.069 18.516 1.00 44.37 372 LEU A C 1
ATOM 2836 O O . LEU A 1 375 ? -12.821 6.205 18.395 1.00 43.79 372 LEU A O 1
ATOM 2841 N N . MET A 1 376 ? -11.099 7.096 19.533 1.00 42.05 373 MET A N 1
ATOM 2842 C CA . MET A 1 376 ? -11.028 5.971 20.432 1.00 42.53 373 MET A CA 1
ATOM 2843 C C . MET A 1 376 ? -11.198 6.416 21.862 1.00 44.29 373 MET A C 1
ATOM 2844 O O . MET A 1 376 ? -10.598 7.390 22.312 1.00 38.55 373 MET A O 1
ATOM 2849 N N . HIS A 1 377 ? -12.031 5.692 22.581 1.00 44.61 374 HIS A N 1
ATOM 2850 C CA . HIS A 1 377 ? -12.075 5.839 24.010 1.00 46.04 374 HIS A CA 1
ATOM 2851 C C . HIS A 1 377 ? -11.316 4.680 24.640 1.00 47.87 374 HIS A C 1
ATOM 2852 O O . HIS A 1 377 ? -11.620 3.529 24.359 1.00 47.30 374 HIS A O 1
ATOM 2859 N N . VAL A 1 378 ? -10.330 4.998 25.476 1.00 46.73 375 VAL A N 1
ATOM 2860 C CA . VAL A 1 378 ? -9.562 4.020 26.238 1.00 44.20 375 VAL A CA 1
ATOM 2861 C C . VAL A 1 378 ? -9.920 4.150 27.721 1.00 47.52 375 VAL A C 1
ATOM 2862 O O . VAL A 1 378 ? -9.404 5.029 28.434 1.00 39.71 375 VAL A O 1
ATOM 2866 N N . GLY A 1 379 ? -10.804 3.263 28.184 1.00 43.84 376 GLY A N 1
ATOM 2867 C CA . GLY A 1 379 ? -11.336 3.340 29.529 1.00 35.06 376 GLY A CA 1
ATOM 2868 C C . GLY A 1 379 ? -10.481 2.619 30.541 1.00 50.35 376 GLY A C 1
ATOM 2869 O O . GLY A 1 379 ? -9.804 1.655 30.192 1.00 54.28 376 GLY A O 1
ATOM 2870 N N . PHE A 1 380 ? -10.492 3.069 31.794 1.00 45.29 377 PHE A N 1
ATOM 2871 C CA . PHE A 1 380 ? -9.832 2.271 32.836 1.00 51.14 377 PHE A CA 1
ATOM 2872 C C . PHE A 1 380 ? -10.704 2.168 34.083 1.00 51.80 377 PHE A C 1
ATOM 2873 O O . PHE A 1 380 ? -11.547 3.030 34.336 1.00 49.12 377 PHE A O 1
ATOM 2881 N N . GLY A 1 381 ? -10.485 1.113 34.861 1.00 49.45 378 GLY A N 1
ATOM 2882 C CA . GLY A 1 381 ? -11.231 0.896 36.088 1.00 44.18 378 GLY A CA 1
ATOM 2883 C C . GLY A 1 381 ? -10.662 1.583 37.314 1.00 50.82 378 GLY A C 1
ATOM 2884 O O . GLY A 1 381 ? -9.664 2.306 37.247 1.00 52.60 378 GLY A O 1
ATOM 2885 N N . PHE A 1 382 ? -11.314 1.355 38.447 1.00 53.39 379 PHE A N 1
ATOM 2886 C CA . PHE A 1 382 ? -10.902 1.932 39.717 1.00 60.40 379 PHE A CA 1
ATOM 2887 C C . PHE A 1 382 ? -9.684 1.247 40.323 1.00 59.70 379 PHE A C 1
ATOM 2888 O O . PHE A 1 382 ? -9.545 0.027 40.257 1.00 53.80 379 PHE A O 1
ATOM 2896 N N . VAL A 1 383 ? -8.811 2.044 40.925 1.00 55.12 380 VAL A N 1
ATOM 2897 C CA . VAL A 1 383 ? -7.785 1.515 41.805 1.00 67.63 380 VAL A CA 1
ATOM 2898 C C . VAL A 1 383 ? -8.350 1.515 43.223 1.00 75.89 380 VAL A C 1
ATOM 2899 O O . VAL A 1 383 ? -8.882 2.530 43.670 1.00 73.91 380 VAL A O 1
ATOM 2903 N N . LEU A 1 384 ? -8.261 0.390 43.927 1.00 84.14 381 LEU A N 1
ATOM 2904 C CA . LEU A 1 384 ? -8.888 0.319 45.248 1.00 97.81 381 LEU A CA 1
ATOM 2905 C C . LEU A 1 384 ? -7.855 0.094 46.349 1.00 101.35 381 LEU A C 1
ATOM 2906 O O . LEU A 1 384 ? -7.587 0.989 47.151 1.00 102.87 381 LEU A O 1
ATOM 2911 N N . VAL A 1 399 ? -5.378 12.104 50.359 1.00 112.46 396 VAL A N 1
ATOM 2912 C CA . VAL A 1 399 ? -4.286 11.196 50.018 1.00 113.07 396 VAL A CA 1
ATOM 2913 C C . VAL A 1 399 ? -3.453 11.696 48.813 1.00 106.22 396 VAL A C 1
ATOM 2914 O O . VAL A 1 399 ? -3.968 11.810 47.711 1.00 109.55 396 VAL A O 1
ATOM 2916 N N . LYS A 1 400 ? -2.162 11.953 49.043 1.00 95.51 397 LYS A N 1
ATOM 2917 C CA . LYS A 1 400 ? -1.240 12.585 48.089 1.00 85.02 397 LYS A CA 1
ATOM 2918 C C . LYS A 1 400 ? -0.388 11.590 47.286 1.00 73.71 397 LYS A C 1
ATOM 2919 O O . LYS A 1 400 ? 0.260 10.725 47.870 1.00 66.65 397 LYS A O 1
ATOM 2921 N N . LEU A 1 401 ? -0.358 11.748 45.962 1.00 65.06 398 LEU A N 1
ATOM 2922 C CA . LEU A 1 401 ? 0.381 10.835 45.100 1.00 66.74 398 LEU A CA 1
ATOM 2923 C C . LEU A 1 401 ? 1.894 10.816 45.373 1.00 70.97 398 LEU A C 1
ATOM 2924 O O . LEU A 1 401 ? 2.510 9.742 45.366 1.00 62.16 398 LEU A O 1
ATOM 2929 N N . ILE A 1 402 ? 2.485 11.981 45.641 1.00 67.09 399 ILE A N 1
ATOM 2930 C CA . ILE A 1 402 ? 3.937 12.058 45.791 1.00 68.36 399 ILE A CA 1
ATOM 2931 C C . ILE A 1 402 ? 4.418 11.360 47.062 1.00 73.73 399 ILE A C 1
ATOM 2932 O O . ILE A 1 402 ? 5.451 10.682 47.047 1.00 72.62 399 ILE A O 1
ATOM 2937 N N . ASN A 1 403 ? 3.670 11.500 48.152 1.00 78.27 400 ASN A N 1
ATOM 2938 C CA . ASN A 1 403 ? 3.996 10.745 49.357 1.00 79.36 400 ASN A CA 1
ATOM 2939 C C . ASN A 1 403 ? 3.706 9.258 49.213 1.00 77.71 400 ASN A C 1
ATOM 2940 O O . ASN A 1 403 ? 4.394 8.432 49.804 1.00 88.69 400 ASN A O 1
ATOM 2945 N N . LEU A 1 404 ? 2.706 8.904 48.416 1.00 69.54 401 LEU A N 1
ATOM 2946 C CA . LEU A 1 404 ? 2.459 7.494 48.147 1.00 71.98 401 LEU A CA 1
ATOM 2947 C C . LEU A 1 404 ? 3.679 6.879 47.447 1.00 73.33 401 LEU A C 1
ATOM 2948 O O . LEU A 1 404 ? 4.195 5.811 47.838 1.00 76.25 401 LEU A O 1
ATOM 2953 N N . ILE A 1 405 ? 4.161 7.577 46.426 1.00 62.66 402 ILE A N 1
ATOM 2954 C CA . ILE A 1 405 ? 5.338 7.101 45.724 1.00 62.70 402 ILE A CA 1
ATOM 2955 C C . ILE A 1 405 ? 6.575 7.115 46.633 1.00 68.61 402 ILE A C 1
ATOM 2956 O O . ILE A 1 405 ? 7.398 6.224 46.538 1.00 65.96 402 ILE A O 1
ATOM 2961 N N . LYS A 1 406 ? 6.712 8.097 47.523 1.00 76.70 403 LYS A N 1
ATOM 2962 C CA . LYS A 1 406 ? 7.896 8.118 48.389 1.00 84.06 403 LYS A CA 1
ATOM 2963 C C . LYS A 1 406 ? 7.839 6.968 49.401 1.00 82.85 403 LYS A C 1
ATOM 2964 O O . LYS A 1 406 ? 8.876 6.428 49.808 1.00 86.86 403 LYS A O 1
ATOM 2970 N N . GLU A 1 407 ? 6.624 6.588 49.787 1.00 75.72 404 GLU A N 1
ATOM 2971 C CA . GLU A 1 407 ? 6.412 5.416 50.628 1.00 78.79 404 GLU A CA 1
ATOM 2972 C C . GLU A 1 407 ? 6.861 4.149 49.904 1.00 74.07 404 GLU A C 1
ATOM 2973 O O . GLU A 1 407 ? 7.586 3.305 50.477 1.00 73.06 404 GLU A O 1
ATOM 2979 N N . GLY A 1 408 ? 6.421 4.025 48.648 1.00 63.07 405 GLY A N 1
ATOM 2980 C CA . GLY A 1 408 ? 6.895 2.951 47.798 1.00 60.65 405 GLY A CA 1
ATOM 2981 C C . GLY A 1 408 ? 8.414 2.925 47.719 1.00 63.54 405 GLY A C 1
ATOM 2982 O O . GLY A 1 408 ? 9.033 1.880 47.837 1.00 60.47 405 GLY A O 1
ATOM 2983 N N . THR A 1 409 ? 9.015 4.092 47.532 1.00 67.35 406 THR A N 1
ATOM 2984 C CA . THR A 1 409 ? 10.461 4.226 47.436 1.00 67.24 406 THR A CA 1
ATOM 2985 C C . THR A 1 409 ? 11.128 3.681 48.693 1.00 62.54 406 THR A C 1
ATOM 2986 O O . THR A 1 409 ? 12.078 2.903 48.608 1.00 61.26 406 THR A O 1
ATOM 2990 N N . GLU A 1 410 ? 10.606 4.071 49.853 1.00 58.65 407 GLU A N 1
ATOM 2991 C CA . GLU A 1 410 ? 11.094 3.548 51.123 1.00 61.75 407 GLU A CA 1
ATOM 2992 C C . GLU A 1 410 ? 11.022 2.013 51.175 1.00 67.80 407 GLU A C 1
ATOM 2993 O O . GLU A 1 410 ? 11.995 1.347 51.545 1.00 69.20 407 GLU A O 1
ATOM 2995 N N . ARG A 1 411 ? 9.875 1.455 50.791 1.00 71.16 408 ARG A N 1
ATOM 2996 C CA . ARG A 1 411 ? 9.724 -0.002 50.738 1.00 73.34 408 ARG A CA 1
ATOM 2997 C C . ARG A 1 411 ? 10.750 -0.702 49.808 1.00 74.85 408 ARG A C 1
ATOM 2998 O O . ARG A 1 411 ? 11.376 -1.716 50.183 1.00 70.31 408 ARG A O 1
ATOM 3003 N N . ALA A 1 412 ? 10.915 -0.158 48.601 1.00 69.41 409 ALA A N 1
ATOM 3004 C CA . ALA A 1 412 ? 11.848 -0.708 47.624 1.00 62.03 409 ALA A CA 1
ATOM 3005 C C . ALA A 1 412 ? 13.279 -0.646 48.146 1.00 62.44 409 ALA A C 1
ATOM 3006 O O . ALA A 1 412 ? 14.024 -1.611 48.026 1.00 66.08 409 ALA A O 1
ATOM 3008 N N . LYS A 1 413 ? 13.656 0.488 48.725 1.00 65.14 410 LYS A N 1
ATOM 3009 C CA . LYS A 1 413 ? 14.987 0.637 49.290 1.00 72.46 410 LYS A CA 1
ATOM 3010 C C . LYS A 1 413 ? 15.212 -0.370 50.411 1.00 82.24 410 LYS A C 1
ATOM 3011 O O . LYS A 1 413 ? 16.268 -0.987 50.485 1.00 85.65 410 LYS A O 1
ATOM 3017 N N . ARG A 1 414 ? 14.217 -0.525 51.281 1.00 86.14 411 ARG A N 1
ATOM 3018 C CA . ARG A 1 414 ? 14.276 -1.518 52.358 1.00 89.18 411 ARG A CA 1
ATOM 3019 C C . ARG A 1 414 ? 14.549 -2.927 51.814 1.00 81.10 411 ARG A C 1
ATOM 3020 O O . ARG A 1 414 ? 15.504 -3.614 52.235 1.00 76.66 411 ARG A O 1
ATOM 3028 N N . ASP A 1 415 ? 13.719 -3.352 50.865 1.00 72.71 412 ASP A N 1
ATOM 3029 C CA . ASP A 1 415 ? 13.893 -4.676 50.283 1.00 72.93 412 ASP A CA 1
ATOM 3030 C C . ASP A 1 415 ? 15.276 -4.810 49.639 1.00 77.93 412 ASP A C 1
ATOM 3031 O O . ASP A 1 415 ? 15.951 -5.837 49.792 1.00 79.82 412 ASP A O 1
ATOM 3036 N N . LEU A 1 416 ? 15.703 -3.747 48.960 1.00 75.19 413 LEU A N 1
ATOM 3037 C CA . LEU A 1 416 ? 16.975 -3.722 48.245 1.00 75.38 413 LEU A CA 1
ATOM 3038 C C . LEU A 1 416 ? 18.180 -3.883 49.173 1.00 75.63 413 LEU A C 1
A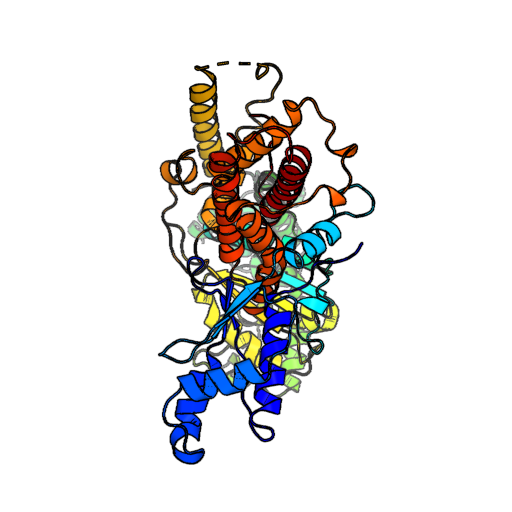TOM 3039 O O . LEU A 1 416 ? 19.001 -4.765 48.963 1.00 83.46 413 LEU A O 1
ATOM 3044 N N . LEU A 1 417 ? 18.286 -3.028 50.185 1.00 74.19 414 LEU A N 1
ATOM 3045 C CA . LEU A 1 417 ? 19.359 -3.127 51.170 1.00 80.04 414 LEU A CA 1
ATOM 3046 C C . LEU A 1 417 ? 19.334 -4.485 51.857 1.00 90.14 414 LEU A C 1
ATOM 3047 O O . LEU A 1 417 ? 20.386 -5.096 52.088 1.00 95.03 414 LEU A O 1
ATOM 3052 N N . GLN A 1 418 ? 18.129 -4.959 52.171 1.00 93.21 415 GLN A N 1
ATOM 3053 C CA . GLN A 1 418 ? 17.984 -6.269 52.797 1.00 94.05 415 GLN A CA 1
ATOM 3054 C C . GLN A 1 418 ? 18.539 -7.373 51.884 1.00 91.66 415 GLN A C 1
ATOM 3055 O O . GLN A 1 418 ? 19.103 -8.357 52.364 1.00 93.70 415 GLN A O 1
ATOM 3061 N N . ARG A 1 419 ? 18.388 -7.203 50.572 1.00 85.84 416 ARG A N 1
ATOM 3062 C CA . ARG A 1 419 ? 18.932 -8.166 49.612 1.00 83.15 416 ARG A CA 1
ATOM 3063 C C . ARG A 1 419 ? 20.452 -8.059 49.505 1.00 87.06 416 ARG A C 1
ATOM 3064 O O . ARG A 1 419 ? 21.151 -9.070 49.422 1.00 84.13 416 ARG A O 1
ATOM 3072 N N . ILE A 1 420 ? 20.955 -6.828 49.508 1.00 90.27 417 ILE A N 1
ATOM 3073 C CA . ILE A 1 420 ? 22.388 -6.571 49.402 1.00 93.59 417 ILE A CA 1
ATOM 3074 C C . ILE A 1 420 ? 23.136 -7.144 50.606 1.00 98.15 417 ILE A C 1
ATOM 3075 O O . ILE A 1 420 ? 24.257 -7.642 50.470 1.00 94.86 417 ILE A O 1
ATOM 3080 N N . GLU A 1 421 ? 22.487 -7.091 51.769 1.00 102.11 418 GLU A N 1
ATOM 3081 C CA . GLU A 1 421 ? 23.016 -7.634 53.025 1.00 109.11 418 GLU A CA 1
ATOM 3082 C C . GLU A 1 421 ? 23.721 -8.989 52.874 1.00 115.42 418 GLU A C 1
ATOM 3083 O O . GLU A 1 421 ? 24.678 -9.286 53.591 1.00 120.24 418 GLU A O 1
ATOM 3089 N N . THR A 1 422 ? 23.249 -9.796 51.928 1.00 114.64 419 THR A N 1
ATOM 3090 C CA . THR A 1 422 ? 23.848 -11.092 51.642 1.00 115.56 419 THR A CA 1
ATOM 3091 C C . THR A 1 422 ? 24.601 -11.075 50.308 1.00 111.36 419 THR A C 1
ATOM 3092 O O . THR A 1 422 ? 25.828 -10.955 50.267 1.00 109.44 419 THR A O 1
ATOM 3096 N N . TYR A 1 430 ? 30.524 -2.873 45.993 1.00 105.63 427 TYR A N 1
ATOM 3097 C CA . TYR A 1 430 ? 30.467 -1.955 44.857 1.00 109.82 427 TYR A CA 1
ATOM 3098 C C . TYR A 1 430 ? 29.345 -0.932 44.978 1.00 116.26 427 TYR A C 1
ATOM 3099 O O . TYR A 1 430 ? 29.485 0.211 44.534 1.00 120.90 427 TYR A O 1
ATOM 3108 N N . PHE A 1 431 ? 28.231 -1.343 45.577 1.00 113.49 428 PHE A N 1
ATOM 3109 C CA . PHE A 1 431 ? 27.057 -0.479 45.677 1.00 105.24 428 PHE A CA 1
ATOM 3110 C C . PHE A 1 431 ? 27.309 0.765 46.526 1.00 95.73 428 PHE A C 1
ATOM 3111 O O . PHE A 1 431 ? 26.442 1.631 46.639 1.00 90.04 428 PHE A O 1
ATOM 3119 N N . GLU A 1 432 ? 28.502 0.848 47.110 1.00 96.44 429 GLU A N 1
ATOM 3120 C CA . GLU A 1 432 ? 28.941 2.047 47.814 1.00 99.04 429 GLU A CA 1
ATOM 3121 C C . GLU A 1 432 ? 29.282 3.154 46.814 1.00 98.73 429 GLU A C 1
ATOM 3122 O O . GLU A 1 432 ? 29.607 4.278 47.202 1.00 100.17 429 GLU A O 1
ATOM 3124 N N . ASN A 1 433 ? 29.209 2.816 45.527 1.00 95.93 430 ASN A N 1
ATOM 3125 C CA . ASN A 1 433 ? 29.428 3.764 44.438 1.00 99.82 430 ASN A CA 1
ATOM 3126 C C . ASN A 1 433 ? 28.140 4.026 43.664 1.00 101.36 430 ASN A C 1
ATOM 3127 O O . ASN A 1 433 ? 28.168 4.493 42.523 1.00 99.45 430 ASN A O 1
ATOM 3132 N N . VAL A 1 434 ? 27.011 3.710 44.291 1.00 103.29 431 VAL A N 1
ATOM 3133 C CA . VAL A 1 434 ? 25.700 3.915 43.686 1.00 96.42 431 VAL A CA 1
ATOM 3134 C C . VAL A 1 434 ? 24.836 4.807 44.563 1.00 94.59 431 VAL A C 1
ATOM 3135 O O . VAL A 1 434 ? 24.811 4.653 45.784 1.00 96.18 431 VAL A O 1
ATOM 3139 N N . ASP A 1 435 ? 24.145 5.751 43.934 1.00 87.49 432 ASP A N 1
ATOM 3140 C CA . ASP A 1 435 ? 23.112 6.531 44.602 1.00 81.03 432 ASP A CA 1
ATOM 3141 C C . ASP A 1 435 ? 21.914 5.624 44.852 1.00 75.54 432 ASP A C 1
ATOM 3142 O O . ASP A 1 435 ? 21.119 5.373 43.939 1.00 74.87 432 ASP A O 1
ATOM 3147 N N . ILE A 1 436 ? 21.794 5.129 46.083 1.00 75.49 433 ILE A N 1
ATOM 3148 C CA . ILE A 1 436 ? 20.764 4.150 46.427 1.00 76.95 433 ILE A CA 1
ATOM 3149 C C . ILE A 1 436 ? 19.376 4.778 46.396 1.00 71.97 433 ILE A C 1
ATOM 3150 O O . ILE A 1 436 ? 18.394 4.113 46.078 1.00 71.99 433 ILE A O 1
ATOM 3155 N N . ASP A 1 437 ? 19.303 6.065 46.709 1.00 65.61 434 ASP A N 1
ATOM 3156 C CA . ASP A 1 437 ? 18.030 6.779 46.691 1.00 66.18 434 ASP A CA 1
ATOM 3157 C C . ASP A 1 437 ? 17.407 6.812 45.300 1.00 66.11 434 ASP A C 1
ATOM 3158 O O . ASP A 1 437 ? 16.265 6.384 45.121 1.00 66.72 434 ASP A O 1
ATOM 3163 N N . GLN A 1 438 ? 18.162 7.306 44.319 1.00 72.32 435 GLN A N 1
ATOM 3164 C CA . GLN A 1 438 ? 17.664 7.416 42.947 1.00 70.69 435 GLN A CA 1
ATOM 3165 C C . GLN A 1 438 ? 17.301 6.050 42.412 1.00 65.78 435 GLN A C 1
ATOM 3166 O O . GLN A 1 438 ? 16.291 5.890 41.732 1.00 66.99 435 GLN A O 1
ATOM 3168 N N . LEU A 1 439 ? 18.134 5.064 42.729 1.00 66.33 436 LEU A N 1
ATOM 3169 C CA . LEU A 1 439 ? 17.903 3.693 42.291 1.00 62.75 436 LEU A CA 1
ATOM 3170 C C . LEU A 1 439 ? 16.595 3.150 42.855 1.00 59.00 436 LEU A C 1
ATOM 3171 O O . LEU A 1 439 ? 15.797 2.556 42.125 1.00 57.31 436 LEU A O 1
ATOM 3176 N N . SER A 1 440 ? 16.389 3.362 44.152 1.00 54.33 437 SER A N 1
ATOM 3177 C CA A SER A 1 440 ? 15.160 2.948 44.817 0.28 58.98 437 SER A CA 1
ATOM 3178 C CA B SER A 1 440 ? 15.160 2.949 44.825 0.72 59.46 437 SER A CA 1
ATOM 3179 C C . SER A 1 440 ? 13.930 3.615 44.206 1.00 57.40 437 SER A C 1
ATOM 3180 O O . SER A 1 440 ? 12.920 2.959 43.952 1.00 56.74 437 SER A O 1
ATOM 3185 N N . GLU A 1 441 ? 14.012 4.925 43.978 1.00 58.40 438 GLU A N 1
ATOM 3186 C CA . GLU A 1 441 ? 12.895 5.642 43.376 1.00 56.57 438 GLU A CA 1
ATOM 3187 C C . GLU A 1 441 ? 12.600 5.093 41.981 1.00 55.77 438 GLU A C 1
ATOM 3188 O O . GLU A 1 441 ? 11.441 4.924 41.598 1.00 55.54 438 GLU A O 1
ATOM 3194 N N . SER A 1 442 ? 13.658 4.805 41.229 1.00 50.55 439 SER A N 1
ATOM 3195 C CA . SER A 1 442 ? 13.508 4.236 39.894 1.00 51.07 439 SER A CA 1
ATOM 3196 C C . SER A 1 442 ? 12.783 2.892 39.978 1.00 56.54 439 SER A C 1
ATOM 3197 O O . SER A 1 442 ? 11.812 2.650 39.253 1.00 58.65 439 SER A O 1
ATOM 3200 N N . LEU A 1 443 ? 13.243 2.036 40.889 1.00 56.95 440 LEU A N 1
ATOM 3201 C CA . LEU A 1 443 ? 12.630 0.725 41.111 1.00 59.83 440 LEU A CA 1
ATOM 3202 C C . LEU A 1 443 ? 11.141 0.836 41.453 1.00 60.54 440 LEU A C 1
ATOM 3203 O O . LEU A 1 443 ? 10.310 0.149 40.858 1.00 61.05 440 LEU A O 1
ATOM 3208 N N . CYS A 1 444 ? 10.821 1.700 42.414 1.00 50.83 441 CYS A N 1
ATOM 3209 C CA . CYS A 1 444 ? 9.442 1.961 42.814 1.00 54.34 441 CYS A CA 1
ATOM 3210 C C . CYS A 1 444 ? 8.553 2.426 41.669 1.00 52.63 441 CYS A C 1
ATOM 3211 O O . CYS A 1 444 ? 7.475 1.879 41.434 1.00 52.04 441 CYS A O 1
ATOM 3214 N N . VAL A 1 445 ? 9.006 3.461 40.974 1.00 52.97 442 VAL A N 1
ATOM 3215 C CA . VAL A 1 445 ? 8.252 4.034 39.861 1.00 53.71 442 VAL A CA 1
ATOM 3216 C C . VAL A 1 445 ? 7.983 2.985 38.785 1.00 52.24 442 VAL A C 1
ATOM 3217 O O . VAL A 1 445 ? 6.840 2.804 38.326 1.00 55.36 442 VAL A O 1
ATOM 3221 N N . SER A 1 446 ? 9.041 2.271 38.414 1.00 54.92 443 SER A N 1
ATOM 3222 C CA . SER A 1 446 ? 8.934 1.176 37.445 1.00 52.15 443 SER A CA 1
ATOM 3223 C C . SER A 1 446 ? 7.930 0.113 37.893 1.00 46.98 443 SER A C 1
ATOM 3224 O O . SER A 1 446 ? 7.120 -0.373 37.088 1.00 42.33 443 SER A O 1
ATOM 3227 N N . ALA A 1 447 ? 7.979 -0.217 39.182 1.00 51.51 444 ALA A N 1
ATOM 3228 C CA . ALA A 1 447 ? 7.104 -1.219 39.777 1.00 52.80 444 ALA A CA 1
ATOM 3229 C C . ALA A 1 447 ? 5.645 -0.803 39.700 1.00 48.19 444 ALA A C 1
ATOM 3230 O O . ALA A 1 447 ? 4.792 -1.584 39.282 1.00 54.82 444 ALA A O 1
ATOM 3232 N N . ILE A 1 448 ? 5.362 0.423 40.120 1.00 47.87 445 ILE A N 1
ATOM 3233 C CA . ILE A 1 448 ? 4.021 0.999 40.020 1.00 45.63 445 ILE A CA 1
ATOM 3234 C C . ILE A 1 448 ? 3.501 0.933 38.588 1.00 44.70 445 ILE A C 1
ATOM 3235 O O . ILE A 1 448 ? 2.354 0.481 38.333 1.00 49.28 445 ILE A O 1
ATOM 3240 N N . LYS A 1 449 ? 4.342 1.377 37.649 1.00 45.88 446 LYS A N 1
ATOM 3241 C CA . LYS A 1 449 ? 3.911 1.421 36.247 1.00 43.96 446 LYS A CA 1
ATOM 3242 C C . LYS A 1 449 ? 3.579 0.034 35.725 1.00 48.41 446 LYS A C 1
ATOM 3243 O O . LYS A 1 449 ? 2.520 -0.152 35.108 1.00 47.73 446 LYS A O 1
ATOM 3249 N N . TYR A 1 450 ? 4.474 -0.933 35.964 1.00 49.05 447 TYR A N 1
ATOM 3250 C CA . TYR A 1 450 ? 4.232 -2.306 35.500 1.00 48.61 447 TYR A CA 1
ATOM 3251 C C . TYR A 1 450 ? 2.995 -2.915 36.137 1.00 40.89 447 TYR A C 1
ATOM 3252 O O . TYR A 1 450 ? 2.170 -3.512 35.444 1.00 41.69 447 TYR A O 1
ATOM 3261 N N . PHE A 1 451 ? 2.865 -2.756 37.453 1.00 49.05 448 PHE A N 1
ATOM 3262 C CA . PHE A 1 451 ? 1.773 -3.398 38.165 1.00 52.76 448 PHE A CA 1
ATOM 3263 C C . PHE A 1 451 ? 0.469 -2.845 37.648 1.00 56.22 448 PHE A C 1
ATOM 3264 O O . PHE A 1 451 ? -0.511 -3.577 37.546 1.00 58.09 448 PHE A O 1
ATOM 3272 N N . ASP A 1 452 ? 0.445 -1.563 37.299 1.00 52.50 449 ASP A N 1
ATOM 3273 C CA . ASP A 1 452 ? -0.792 -1.061 36.716 1.00 52.89 449 ASP A CA 1
ATOM 3274 C C . ASP A 1 452 ? -1.006 -1.580 35.284 1.00 48.50 449 ASP A C 1
ATOM 3275 O O . ASP A 1 452 ? -2.073 -2.094 34.956 1.00 49.19 449 ASP A O 1
ATOM 3280 N N . LEU A 1 453 ? -0.002 -1.437 34.429 1.00 44.49 450 LEU A N 1
ATOM 3281 C CA . LEU A 1 453 ? -0.202 -1.735 33.011 1.00 43.61 450 LEU A CA 1
ATOM 3282 C C . LEU A 1 453 ? -0.398 -3.228 32.734 1.00 48.66 450 LEU A C 1
ATOM 3283 O O . LEU A 1 453 ? -0.947 -3.579 31.700 1.00 41.26 450 LEU A O 1
ATOM 3288 N N . LYS A 1 454 ? 0.013 -4.104 33.653 1.00 54.08 451 LYS A N 1
ATOM 3289 C CA . LYS A 1 454 ? -0.178 -5.540 33.432 1.00 52.64 451 LYS A CA 1
ATOM 3290 C C . LYS A 1 454 ? -1.652 -5.932 33.599 1.00 51.87 451 LYS A C 1
ATOM 3291 O O . LYS A 1 454 ? -2.085 -6.953 33.081 1.00 52.33 451 LYS A O 1
ATOM 3297 N N . GLN A 1 455 ? -2.419 -5.116 34.317 1.00 54.03 452 GLN A N 1
ATOM 3298 C CA . GLN A 1 455 ? -3.857 -5.346 34.484 1.00 52.95 452 GLN A CA 1
ATOM 3299 C C . GLN A 1 455 ? -4.595 -4.986 33.203 1.00 52.34 452 GLN A C 1
ATOM 3300 O O . GLN A 1 455 ? -4.223 -4.019 32.537 1.00 55.30 452 GLN A O 1
ATOM 3306 N N . HIS A 1 456 ? -5.639 -5.735 32.862 1.00 48.43 453 HIS A N 1
ATOM 3307 C CA . HIS A 1 456 ? -6.581 -5.253 31.857 1.00 57.42 453 HIS A CA 1
ATOM 3308 C C . HIS A 1 456 ? -7.030 -3.850 32.310 1.00 61.99 453 HIS A C 1
ATOM 3309 O O . HIS A 1 456 ? -7.410 -3.665 33.470 1.00 60.28 453 HIS A O 1
ATOM 3316 N N . ARG A 1 457 ? -6.953 -2.868 31.415 1.00 56.84 454 ARG A N 1
ATOM 3317 C CA . ARG A 1 457 ? -7.189 -1.472 31.802 1.00 58.20 454 ARG A CA 1
ATOM 3318 C C . ARG A 1 457 ? -8.598 -1.322 32.370 1.00 61.26 454 ARG A C 1
ATOM 3319 O O . ARG A 1 457 ? -8.813 -0.582 33.328 1.00 56.78 454 ARG A O 1
ATOM 3327 N N . ASN A 1 458 ? -9.544 -2.078 31.815 1.00 65.34 455 ASN A N 1
ATOM 3328 C CA . ASN A 1 458 ? -10.944 -1.966 32.223 1.00 71.36 455 ASN A CA 1
ATOM 3329 C C . ASN A 1 458 ? -11.251 -2.626 33.555 1.00 72.85 455 ASN A C 1
ATOM 3330 O O . ASN A 1 458 ? -12.386 -2.572 34.022 1.00 78.82 455 ASN A O 1
ATOM 3335 N N . SER A 1 459 ? -10.250 -3.249 34.168 1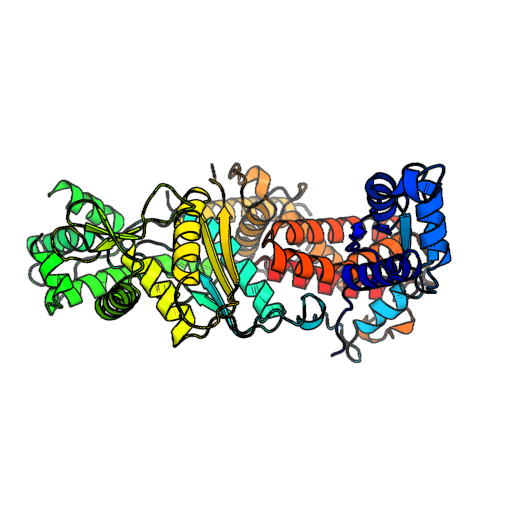.00 71.86 456 SER A N 1
ATOM 3336 C CA . SER A 1 459 ? -10.485 -3.962 35.417 1.00 72.21 456 SER A CA 1
ATOM 3337 C C . SER A 1 459 ? -10.087 -3.122 36.624 1.00 65.43 456 SER A C 1
ATOM 3338 O O . SER A 1 459 ? -9.212 -2.255 36.540 1.00 64.85 456 SER A O 1
ATOM 3341 N N . ASP A 1 460 ? -10.744 -3.385 37.745 1.00 61.14 457 ASP A N 1
ATOM 3342 C CA . ASP A 1 460 ? -10.364 -2.771 39.004 1.00 63.92 457 ASP A CA 1
ATOM 3343 C C . ASP A 1 460 ? -9.279 -3.637 39.641 1.00 72.88 457 ASP A C 1
ATOM 3344 O O . ASP A 1 460 ? -9.162 -4.819 39.314 1.00 76.87 457 ASP A O 1
ATOM 3349 N N . TYR A 1 461 ? -8.464 -3.059 40.520 1.00 77.00 458 TYR A N 1
ATOM 3350 C CA . TYR A 1 461 ? -7.419 -3.843 41.181 1.00 78.52 458 TYR A CA 1
ATOM 3351 C C . TYR A 1 461 ? -6.961 -3.229 42.499 1.00 82.59 458 TYR A C 1
ATOM 3352 O O . TYR A 1 461 ? -7.206 -2.049 42.778 1.00 73.00 458 TYR A O 1
ATOM 3361 N N . LYS A 1 462 ? -6.278 -4.052 43.292 1.00 93.43 459 LYS A N 1
ATOM 3362 C CA . LYS A 1 462 ? -5.844 -3.692 44.636 1.00 96.96 459 LYS A CA 1
ATOM 3363 C C . LYS A 1 462 ? -4.451 -3.075 44.653 1.00 93.33 459 LYS A C 1
ATOM 3364 O O . LYS A 1 462 ? -3.462 -3.753 44.379 1.00 94.97 459 LYS A O 1
ATOM 3366 N N . PHE A 1 463 ? -4.373 -1.790 44.976 1.00 89.85 460 PHE A N 1
ATOM 3367 C CA . PHE A 1 463 ? -3.077 -1.159 45.168 1.00 85.76 460 PHE A CA 1
ATOM 3368 C C . PHE A 1 463 ? -2.431 -1.773 46.404 1.00 84.88 460 PHE A C 1
ATOM 3369 O O . PHE A 1 463 ? -2.945 -1.650 47.514 1.00 90.16 460 PHE A O 1
ATOM 3377 N N . SER A 1 464 ? -1.310 -2.450 46.197 1.00 74.06 461 SER A N 1
ATOM 3378 C CA . SER A 1 464 ? -0.583 -3.090 47.279 1.00 72.78 461 SER A CA 1
ATOM 3379 C C . SER A 1 464 ? 0.907 -3.048 47.007 1.00 67.00 461 SER A C 1
ATOM 3380 O O . SER A 1 464 ? 1.373 -3.607 46.018 1.00 64.32 461 SER A O 1
ATOM 3383 N N . TYR A 1 465 ? 1.646 -2.372 47.878 1.00 65.73 462 TYR A N 1
ATOM 3384 C CA . TYR A 1 465 ? 3.091 -2.313 47.761 1.00 64.90 462 TYR A CA 1
ATOM 3385 C C . TYR A 1 465 ? 3.713 -3.710 47.897 1.00 73.00 462 TYR A C 1
ATOM 3386 O O . TYR A 1 465 ? 4.694 -4.021 47.223 1.00 80.45 462 TYR A O 1
ATOM 3388 N N . ASP A 1 466 ? 3.142 -4.543 48.764 1.00 66.83 463 ASP A N 1
ATOM 3389 C CA . ASP A 1 466 ? 3.644 -5.903 48.948 1.00 80.43 463 ASP A CA 1
ATOM 3390 C C . ASP A 1 466 ? 3.585 -6.685 47.632 1.00 78.38 463 ASP A C 1
ATOM 3391 O O . ASP A 1 466 ? 4.580 -7.260 47.187 1.00 80.14 463 ASP A O 1
ATOM 3396 N N . ASN A 1 467 ? 2.413 -6.678 47.010 1.00 72.96 464 ASN A N 1
ATOM 3397 C CA . ASN A 1 467 ? 2.202 -7.352 45.745 1.00 73.73 464 ASN A CA 1
ATOM 3398 C C . ASN A 1 467 ? 3.072 -6.791 44.627 1.00 79.48 464 ASN A C 1
ATOM 3399 O O . ASN A 1 467 ? 3.605 -7.550 43.818 1.00 82.43 464 ASN A O 1
ATOM 3404 N N . MET A 1 468 ? 3.224 -5.468 44.574 1.00 69.09 465 MET A N 1
ATOM 3405 C CA . MET A 1 468 ? 3.912 -4.887 43.429 1.00 66.30 465 MET A CA 1
ATOM 3406 C C . MET A 1 468 ? 5.436 -4.912 43.576 1.00 60.57 465 MET A C 1
ATOM 3407 O O . MET A 1 468 ? 6.153 -4.883 42.584 1.00 54.87 465 MET A O 1
ATOM 3412 N N . LEU A 1 469 ? 5.942 -4.994 44.798 1.00 62.30 466 LEU A N 1
ATOM 3413 C CA . LEU A 1 469 ? 7.389 -4.957 44.979 1.00 60.51 466 LEU A CA 1
ATOM 3414 C C . LEU A 1 469 ? 8.015 -6.347 45.171 1.00 64.45 466 LEU A C 1
ATOM 3415 O O . LEU A 1 469 ? 9.221 -6.466 45.368 1.00 61.45 466 LEU A O 1
ATOM 3420 N N . ASN A 1 470 ? 7.193 -7.390 45.072 1.00 66.50 467 ASN A N 1
ATOM 3421 C CA . ASN A 1 470 ? 7.644 -8.767 45.255 1.00 64.28 467 ASN A CA 1
ATOM 3422 C C . ASN A 1 470 ? 8.609 -9.212 44.152 1.00 63.49 467 ASN A C 1
ATOM 3423 O O . ASN A 1 470 ? 8.207 -9.455 43.008 1.00 57.40 467 ASN A O 1
ATOM 3428 N N . VAL A 1 471 ? 9.884 -9.332 44.508 1.00 65.57 468 VAL A N 1
ATOM 3429 C CA . VAL A 1 471 ? 10.914 -9.710 43.545 1.00 69.50 468 VAL A CA 1
ATOM 3430 C C . VAL A 1 471 ? 10.625 -11.100 42.944 1.00 66.47 468 VAL A C 1
ATOM 3431 O O . VAL A 1 471 ? 11.131 -11.437 41.877 1.00 60.29 468 VAL A O 1
ATOM 3435 N N . LYS A 1 472 ? 9.777 -11.873 43.625 1.00 69.08 469 LYS A N 1
ATOM 3436 C CA . LYS A 1 472 ? 9.421 -13.237 43.219 1.00 74.12 469 LYS A CA 1
ATOM 3437 C C . LYS A 1 472 ? 8.185 -13.308 42.330 1.00 66.54 469 LYS A C 1
ATOM 3438 O O . LYS A 1 472 ? 7.993 -14.274 41.599 1.00 75.63 469 LYS A O 1
ATOM 3444 N N . GLY A 1 473 ? 7.321 -12.310 42.409 1.00 65.71 470 GLY A N 1
ATOM 3445 C CA . GLY A 1 473 ? 6.060 -12.382 41.698 1.00 63.83 470 GLY A CA 1
ATOM 3446 C C . GLY A 1 473 ? 6.132 -11.918 40.255 1.00 65.07 470 GLY A C 1
ATOM 3447 O O . GLY A 1 473 ? 7.210 -11.675 39.706 1.00 67.30 470 GLY A O 1
ATOM 3448 N N . ASN A 1 474 ? 4.963 -11.819 39.635 1.00 63.41 471 ASN A N 1
ATOM 3449 C CA . ASN A 1 474 ? 4.820 -11.144 38.353 1.00 58.69 471 ASN A CA 1
ATOM 3450 C C . ASN A 1 474 ? 4.853 -9.638 38.602 1.00 56.14 471 ASN A C 1
ATOM 3451 O O . ASN A 1 474 ? 3.802 -9.003 38.716 1.00 55.49 471 ASN A O 1
ATOM 3456 N N . THR A 1 475 ? 6.056 -9.077 38.722 1.00 49.25 472 THR A N 1
ATOM 3457 C CA . THR A 1 475 ? 6.216 -7.680 39.112 1.00 51.34 472 THR A CA 1
ATOM 3458 C C . THR A 1 475 ? 7.253 -6.948 38.268 1.00 57.60 472 THR A C 1
ATOM 3459 O O . THR A 1 475 ? 8.131 -7.571 37.653 1.00 51.88 472 THR A O 1
ATOM 3463 N N . GLY A 1 476 ? 7.170 -5.617 38.265 1.00 51.02 473 GLY A N 1
ATOM 3464 C CA . GLY A 1 476 ? 8.165 -4.804 37.587 1.00 50.62 473 GLY A CA 1
ATOM 3465 C C . GLY A 1 476 ? 9.577 -5.005 38.120 1.00 51.11 473 GLY A C 1
ATOM 3466 O O . GLY A 1 476 ? 10.551 -4.949 37.367 1.00 55.75 473 GLY A O 1
ATOM 3467 N N . ILE A 1 477 ? 9.675 -5.233 39.425 1.00 45.93 474 ILE A N 1
ATOM 3468 C CA . ILE A 1 477 ? 10.928 -5.574 40.090 1.00 51.14 474 ILE A CA 1
ATOM 3469 C C . ILE A 1 477 ? 11.543 -6.862 39.512 1.00 57.14 474 ILE A C 1
ATOM 3470 O O . ILE A 1 477 ? 12.744 -6.931 39.224 1.00 58.77 474 ILE A O 1
ATOM 3475 N N . TYR A 1 478 ? 10.698 -7.875 39.346 1.00 52.67 475 TYR A N 1
ATOM 3476 C CA . TYR A 1 478 ? 11.093 -9.129 38.725 1.00 52.71 475 TYR A CA 1
ATOM 3477 C C . TYR A 1 478 ? 11.654 -8.886 37.325 1.00 53.75 475 TYR A C 1
ATOM 3478 O O . TYR A 1 478 ? 12.736 -9.376 36.979 1.00 49.23 475 TYR A O 1
ATOM 3487 N N . ILE A 1 479 ? 10.917 -8.115 36.529 1.00 46.62 476 ILE A N 1
ATOM 3488 C CA . ILE A 1 479 ? 11.309 -7.848 35.152 1.00 47.26 476 ILE A CA 1
ATOM 3489 C C . ILE A 1 479 ? 12.682 -7.179 35.143 1.00 51.09 476 ILE A C 1
ATOM 3490 O O . ILE A 1 479 ? 13.589 -7.544 34.371 1.00 51.32 476 ILE A O 1
ATOM 3495 N N . ILE A 1 480 ? 12.832 -6.222 36.050 1.00 42.51 477 ILE A N 1
ATOM 3496 C CA . ILE A 1 480 ? 14.062 -5.459 36.149 1.00 50.70 477 ILE A CA 1
ATOM 3497 C C . ILE A 1 480 ? 15.237 -6.367 36.488 1.00 53.13 477 ILE A C 1
ATOM 3498 O O . ILE A 1 480 ? 16.303 -6.284 35.856 1.00 56.22 477 ILE A O 1
ATOM 3503 N N . TYR A 1 481 ? 15.043 -7.267 37.448 1.00 51.64 478 TYR A N 1
ATOM 3504 C CA . TYR A 1 481 ? 16.146 -8.143 37.824 1.00 58.25 478 TYR A CA 1
ATOM 3505 C C . TYR A 1 481 ? 16.470 -9.140 36.720 1.00 56.17 478 TYR A C 1
ATOM 3506 O O . TYR A 1 481 ? 17.633 -9.512 36.544 1.00 63.92 478 TYR A O 1
ATOM 3515 N N . GLY A 1 482 ? 15.458 -9.537 35.955 1.00 54.93 479 GLY A N 1
ATOM 3516 C CA . GLY A 1 482 ? 15.692 -10.370 34.788 1.00 61.85 479 GLY A CA 1
ATOM 3517 C C . GLY A 1 482 ? 16.621 -9.660 33.824 1.00 63.21 479 GLY A C 1
ATOM 3518 O O . GLY A 1 482 ? 17.623 -10.225 33.331 1.00 59.91 479 GLY A O 1
ATOM 3519 N N . TYR A 1 483 ? 16.302 -8.391 33.584 1.00 63.89 480 TYR A N 1
ATOM 3520 C CA . TYR A 1 483 ? 17.109 -7.576 32.687 1.00 60.20 480 TYR A CA 1
ATOM 3521 C C . TYR A 1 483 ? 18.567 -7.453 33.157 1.00 60.88 480 TYR A C 1
ATOM 3522 O O . TYR A 1 483 ? 19.522 -7.632 32.361 1.00 52.60 480 TYR A O 1
ATOM 3531 N N . SER A 1 484 ? 18.742 -7.144 34.441 1.00 57.32 481 SER A N 1
ATOM 3532 C CA . SER A 1 484 ? 20.096 -7.017 34.983 1.00 58.17 481 SER A CA 1
ATOM 3533 C C . SER A 1 484 ? 20.857 -8.351 34.920 1.00 57.00 481 SER A C 1
ATOM 3534 O O . SER A 1 484 ? 22.075 -8.367 34.742 1.00 61.28 481 SER A O 1
ATOM 3537 N N . ARG A 1 485 ? 20.152 -9.469 35.070 1.00 58.87 482 ARG A N 1
ATOM 3538 C CA . ARG A 1 485 ? 20.805 -10.778 34.923 1.00 60.27 482 ARG A CA 1
ATOM 3539 C C . ARG A 1 485 ? 21.321 -10.964 33.490 1.00 58.72 482 ARG A C 1
ATOM 3540 O O . ARG A 1 485 ? 22.495 -11.356 33.254 1.00 64.30 482 ARG A O 1
ATOM 3544 N N . ILE A 1 486 ? 20.446 -10.671 32.529 1.00 50.49 483 ILE A N 1
ATOM 3545 C CA . ILE A 1 486 ? 20.846 -10.796 31.133 1.00 56.46 483 ILE A CA 1
ATOM 3546 C C . ILE A 1 486 ? 22.058 -9.898 30.835 1.00 64.54 483 ILE A C 1
ATOM 3547 O O . ILE A 1 486 ? 22.952 -10.305 30.087 1.00 66.99 483 ILE A O 1
ATOM 3552 N N . CYS A 1 487 ? 22.115 -8.702 31.431 1.00 62.28 484 CYS A N 1
ATOM 3553 C CA . CYS A 1 487 ? 23.298 -7.841 31.242 1.00 59.44 484 CYS A CA 1
ATOM 3554 C C . CYS A 1 487 ? 24.554 -8.429 31.913 1.00 60.57 484 CYS A C 1
ATOM 3555 O O . CYS A 1 487 ? 25.693 -8.305 31.415 1.00 57.66 484 CYS A O 1
ATOM 3558 N N . SER A 1 488 ? 24.330 -9.053 33.062 1.00 60.91 485 SER A N 1
ATOM 3559 C CA . SER A 1 488 ? 25.380 -9.729 33.804 1.00 64.73 485 SER A CA 1
ATOM 3560 C C . SER A 1 488 ? 26.057 -10.783 32.929 1.00 67.15 485 SER A C 1
ATOM 3561 O O . SER A 1 488 ? 27.287 -10.918 32.949 1.00 65.90 485 SER A O 1
ATOM 3564 N N . ILE A 1 489 ? 25.264 -11.518 32.151 1.00 67.31 486 ILE A N 1
ATOM 3565 C CA . ILE A 1 489 ? 25.872 -12.468 31.205 1.00 67.80 486 ILE A CA 1
ATOM 3566 C C . ILE A 1 489 ? 26.931 -11.804 30.312 1.00 66.98 486 ILE A C 1
ATOM 3567 O O . ILE A 1 489 ? 28.042 -12.312 30.166 1.00 62.81 486 ILE A O 1
ATOM 3572 N N . PHE A 1 490 ? 26.595 -10.664 29.721 1.00 66.33 487 PHE A N 1
ATOM 3573 C CA . PHE A 1 490 ? 27.545 -9.990 28.841 1.00 74.78 487 PHE A CA 1
ATOM 3574 C C . PHE A 1 490 ? 28.733 -9.410 29.586 1.00 83.01 487 PHE A C 1
ATOM 3575 O O . PHE A 1 490 ? 29.844 -9.384 29.056 1.00 85.14 487 PHE A O 1
ATOM 3583 N N . ARG A 1 491 ? 28.514 -8.949 30.814 1.00 82.49 488 ARG A N 1
ATOM 3584 C CA . ARG A 1 491 ? 29.653 -8.508 31.613 1.00 77.76 488 ARG A CA 1
ATOM 3585 C C . ARG A 1 491 ? 30.610 -9.663 31.912 1.00 80.24 488 ARG A C 1
ATOM 3586 O O . ARG A 1 491 ? 31.823 -9.453 31.961 1.00 84.45 488 ARG A O 1
ATOM 3594 N N . LYS A 1 492 ? 30.076 -10.874 32.090 1.00 77.43 489 LYS A N 1
ATOM 3595 C CA . LYS A 1 492 ? 30.893 -12.005 32.563 1.00 81.58 489 LYS A CA 1
ATOM 3596 C C . LYS A 1 492 ? 31.469 -12.915 31.468 1.00 84.93 489 LYS A C 1
ATOM 3597 O O . LYS A 1 492 ? 32.284 -13.789 31.763 1.00 82.48 489 LYS A O 1
ATOM 3603 N N . SER A 1 493 ? 31.056 -12.726 30.219 1.00 90.95 490 SER A N 1
ATOM 3604 C CA . SER A 1 493 ? 31.562 -13.571 29.138 1.00 93.12 490 SER A CA 1
ATOM 3605 C C . SER A 1 493 ? 32.921 -13.084 28.651 1.00 93.12 490 SER A C 1
ATOM 3606 O O . SER A 1 493 ? 33.189 -11.881 28.626 1.00 90.15 490 SER A O 1
ATOM 3609 N N . THR A 1 494 ? 33.770 -14.029 28.257 1.00 94.45 491 THR A N 1
ATOM 3610 C CA . THR A 1 494 ? 35.118 -13.708 27.807 1.00 96.85 491 THR A CA 1
ATOM 3611 C C . THR A 1 494 ? 35.144 -13.360 26.321 1.00 97.21 491 THR A C 1
ATOM 3612 O O . THR A 1 494 ? 36.203 -13.084 25.763 1.00 105.36 491 THR A O 1
ATOM 3616 N N . ILE A 1 495 ? 33.978 -13.373 25.686 1.00 91.54 492 ILE A N 1
ATOM 3617 C CA . ILE A 1 495 ? 33.878 -13.042 24.270 1.00 85.63 492 ILE A CA 1
ATOM 3618 C C . ILE A 1 495 ? 33.180 -11.704 24.048 1.00 88.09 492 ILE A C 1
ATOM 3619 O O . ILE A 1 495 ? 32.132 -11.444 24.635 1.00 84.00 492 ILE A O 1
ATOM 3624 N N . ASN A 1 496 ? 33.762 -10.862 23.198 1.00 93.28 493 ASN A N 1
ATOM 3625 C CA . ASN A 1 496 ? 33.100 -9.634 22.769 1.00 96.37 493 ASN A CA 1
ATOM 3626 C C . ASN A 1 496 ? 31.921 -9.961 21.862 1.00 94.79 493 ASN A C 1
ATOM 3627 O O . ASN A 1 496 ? 32.093 -10.613 20.833 1.00 101.26 493 ASN A O 1
ATOM 3632 N N . VAL A 1 497 ? 30.729 -9.506 22.238 1.00 89.99 494 VAL A N 1
ATOM 3633 C CA . VAL A 1 497 ? 29.526 -9.812 21.469 1.00 85.35 494 VAL A CA 1
ATOM 3634 C C . VAL A 1 497 ? 29.609 -9.201 20.066 1.00 86.65 494 VAL A C 1
ATOM 3635 O O . VAL A 1 497 ? 28.959 -9.670 19.131 1.00 82.92 494 VAL A O 1
ATOM 3639 N N . GLU A 1 498 ? 30.439 -8.173 19.922 1.00 90.72 495 GLU A N 1
ATOM 3640 C CA . GLU A 1 498 ? 30.542 -7.432 18.670 1.00 95.68 495 GLU A CA 1
ATOM 3641 C C . GLU A 1 498 ? 31.612 -8.002 17.740 1.00 89.25 495 GLU A C 1
ATOM 3642 O O . GLU A 1 498 ? 31.917 -7.417 16.702 1.00 89.03 495 GLU A O 1
ATOM 3648 N N . ASP A 1 499 ? 32.186 -9.140 18.116 1.00 83.10 496 ASP A N 1
ATOM 3649 C CA . ASP A 1 499 ? 33.106 -9.851 17.231 1.00 79.25 496 ASP A CA 1
ATOM 3650 C C . ASP A 1 499 ? 32.339 -10.922 16.463 1.00 77.05 496 ASP A C 1
ATOM 3651 O O . ASP A 1 499 ? 32.822 -11.473 15.470 1.00 77.31 496 ASP A O 1
ATOM 3656 N N . ILE A 1 500 ? 31.124 -11.187 16.930 1.00 74.53 497 ILE A N 1
ATOM 3657 C CA . ILE A 1 500 ? 30.281 -12.244 16.393 1.00 72.66 497 ILE A CA 1
ATOM 3658 C C . ILE A 1 500 ? 29.441 -11.779 15.209 1.00 69.97 497 ILE A C 1
ATOM 3659 O O . ILE A 1 500 ? 28.704 -10.800 15.312 1.00 69.82 497 ILE A O 1
ATOM 3664 N N . SER A 1 501 ? 29.524 -12.501 14.098 1.00 68.82 498 SER A N 1
ATOM 3665 C CA . SER A 1 501 ? 28.659 -12.227 12.957 1.00 73.01 498 SER A CA 1
ATOM 3666 C C . SER A 1 501 ? 27.288 -12.881 13.141 1.00 68.87 498 SER A C 1
ATOM 3667 O O . SER A 1 501 ? 27.169 -13.915 13.813 1.00 66.19 498 SER A O 1
ATOM 3670 N N . LYS A 1 502 ? 26.265 -12.280 12.533 1.00 65.19 499 LYS A N 1
ATOM 3671 C CA . LYS A 1 502 ? 24.895 -12.798 12.597 1.00 61.61 499 LYS A CA 1
ATOM 3672 C C . LYS A 1 502 ? 24.777 -14.266 12.180 1.00 73.33 499 LYS A C 1
ATOM 3673 O O . LYS A 1 502 ? 23.880 -14.978 12.638 1.00 73.67 499 LYS A O 1
ATOM 3679 N N . ASP A 1 503 ? 25.676 -14.726 11.313 1.00 68.45 500 ASP A N 1
ATOM 3680 C CA . ASP A 1 503 ? 25.541 -16.061 10.758 1.00 63.53 500 ASP A CA 1
ATOM 3681 C C . ASP A 1 503 ? 25.975 -17.158 11.741 1.00 74.01 500 ASP A C 1
ATOM 3682 O O . ASP A 1 503 ? 26.022 -18.343 11.383 1.00 67.51 500 ASP A O 1
ATOM 3687 N N . GLU A 1 504 ? 26.290 -16.772 12.977 1.00 67.56 501 GLU A N 1
ATOM 3688 C CA . GLU A 1 504 ? 26.549 -17.765 14.012 1.00 56.95 501 GLU A CA 1
ATOM 3689 C C . GLU A 1 504 ? 25.230 -18.381 14.428 1.00 55.88 501 GLU A C 1
ATOM 3690 O O . GLU A 1 504 ? 25.174 -19.504 14.933 1.00 57.97 501 GLU A O 1
ATOM 3696 N N . LEU A 1 505 ? 24.162 -17.636 14.179 1.00 55.07 502 LEU A N 1
ATOM 3697 C CA . LEU A 1 505 ? 22.850 -17.946 14.717 1.00 62.46 502 LEU A CA 1
ATOM 3698 C C . LEU A 1 505 ? 22.337 -19.297 14.256 1.00 62.90 502 LEU A C 1
ATOM 3699 O O . LEU A 1 505 ? 22.120 -19.515 13.068 1.00 67.47 502 LEU A O 1
ATOM 3704 N N . SER A 1 506 ? 22.152 -20.202 15.212 1.00 60.79 503 SER A N 1
ATOM 3705 C CA . SER A 1 506 ? 21.614 -21.524 14.932 1.00 70.73 503 SER A CA 1
ATOM 3706 C C . SER A 1 506 ? 20.700 -21.995 16.055 1.00 68.40 503 SER A C 1
ATOM 3707 O O . SER A 1 506 ? 21.136 -22.263 17.185 1.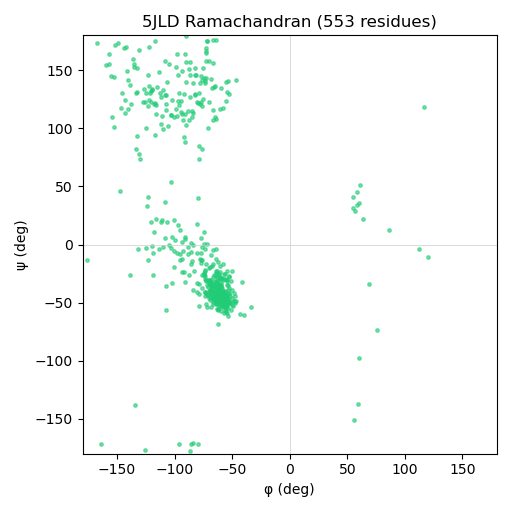00 66.44 503 SER A O 1
ATOM 3710 N N . LEU A 1 507 ? 19.427 -22.117 15.714 1.00 62.07 504 LEU A N 1
ATOM 3711 C CA . LEU A 1 507 ? 18.403 -22.492 16.667 1.00 62.42 504 LEU A CA 1
ATOM 3712 C C . LEU A 1 507 ? 18.252 -24.014 16.662 1.00 64.31 504 LEU A C 1
ATOM 3713 O O . LEU A 1 507 ? 17.440 -24.579 15.929 1.00 63.92 504 LEU A O 1
ATOM 3718 N N . THR A 1 508 ? 19.054 -24.661 17.501 1.00 57.61 505 THR A N 1
ATOM 3719 C CA . THR A 1 508 ? 19.212 -26.105 17.486 1.00 64.82 505 THR A CA 1
ATOM 3720 C C . THR A 1 508 ? 18.272 -26.793 18.469 1.00 72.58 505 THR A C 1
ATOM 3721 O O . THR A 1 508 ? 17.945 -27.969 18.307 1.00 77.76 505 THR A O 1
ATOM 3725 N N . SER A 1 509 ? 17.830 -26.062 19.488 1.00 67.79 506 SER A N 1
ATOM 3726 C CA . SER A 1 509 ? 16.929 -26.648 20.473 1.00 61.81 506 SER A CA 1
ATOM 3727 C C . SER A 1 509 ? 15.525 -26.087 20.334 1.00 57.36 506 SER A C 1
ATOM 3728 O O . SER A 1 509 ? 15.314 -24.988 19.794 1.00 52.66 506 SER A O 1
ATOM 3731 N N . ILE A 1 510 ? 14.555 -26.846 20.828 1.00 52.21 507 ILE A N 1
ATOM 3732 C CA . ILE A 1 510 ? 13.185 -26.366 20.841 1.00 56.64 507 ILE A CA 1
ATOM 3733 C C . ILE A 1 510 ? 13.083 -25.037 21.612 1.00 52.19 507 ILE A C 1
ATOM 3734 O O . ILE A 1 510 ? 12.200 -24.219 21.337 1.00 54.31 507 ILE A O 1
ATOM 3739 N N . TYR A 1 511 ? 14.012 -24.804 22.537 1.00 51.63 508 TYR A N 1
ATOM 3740 C CA . TYR A 1 511 ? 13.968 -23.614 23.381 1.00 53.46 508 TYR A CA 1
ATOM 3741 C C . TYR A 1 511 ? 14.479 -22.384 22.640 1.00 58.95 508 TYR A C 1
ATOM 3742 O O . TYR A 1 511 ? 13.992 -21.265 22.852 1.00 55.89 508 TYR A O 1
ATOM 3751 N N . GLU A 1 512 ? 15.459 -22.605 21.770 1.00 60.50 509 GLU A N 1
ATOM 3752 C CA . GLU A 1 512 ? 16.013 -21.541 20.938 1.00 54.92 509 GLU A CA 1
ATOM 3753 C C . GLU A 1 512 ? 15.026 -21.176 19.845 1.00 47.51 509 GLU A C 1
ATOM 3754 O O . GLU A 1 512 ? 14.838 -20.001 19.542 1.00 49.38 509 GLU A O 1
ATOM 3760 N N . ILE A 1 513 ? 14.392 -22.200 19.276 1.00 48.84 510 ILE A N 1
ATOM 3761 C CA . ILE A 1 513 ? 13.270 -22.019 18.363 1.00 51.00 510 ILE A CA 1
ATOM 3762 C C . ILE A 1 513 ? 12.185 -21.180 19.024 1.00 47.03 510 ILE A C 1
ATOM 3763 O O . ILE A 1 513 ? 11.738 -20.187 18.462 1.00 44.97 510 ILE A O 1
ATOM 3768 N N . ASN A 1 514 ? 11.775 -21.582 20.223 1.00 46.41 511 ASN A N 1
ATOM 3769 C CA . ASN A 1 514 ? 10.688 -20.894 20.931 1.00 51.03 511 ASN A CA 1
ATOM 3770 C C . ASN A 1 514 ? 11.007 -19.430 21.290 1.00 50.40 511 ASN A C 1
ATOM 3771 O O . ASN A 1 514 ? 10.144 -18.530 21.165 1.00 40.30 511 ASN A O 1
ATOM 3776 N N . LEU A 1 515 ? 12.243 -19.203 21.735 1.00 45.89 512 LEU A N 1
ATOM 3777 C CA . LEU A 1 515 ? 12.706 -17.851 22.005 1.00 48.21 512 LEU A CA 1
ATOM 3778 C C . LEU A 1 515 ? 12.678 -17.009 20.722 1.00 42.99 512 LEU A C 1
ATOM 3779 O O . LEU A 1 515 ? 12.146 -15.894 20.711 1.00 38.79 512 LEU A O 1
ATOM 3784 N N . GLY A 1 516 ? 13.230 -17.562 19.640 1.00 46.72 513 GLY A N 1
ATOM 3785 C CA . GLY A 1 516 ? 13.220 -16.896 18.342 1.00 41.95 513 GLY A CA 1
ATOM 3786 C C . GLY A 1 516 ? 11.816 -16.492 17.929 1.00 46.08 513 GLY A C 1
ATOM 3787 O O . GLY A 1 516 ? 11.556 -15.332 17.545 1.00 53.00 513 GLY A O 1
ATOM 3788 N N . LEU A 1 517 ? 10.899 -17.446 18.044 1.00 41.63 514 LEU A N 1
ATOM 3789 C CA . LEU A 1 517 ? 9.503 -17.227 17.707 1.00 47.85 514 LEU A CA 1
ATOM 3790 C C . LEU A 1 517 ? 8.932 -16.052 18.500 1.00 48.05 514 LEU A C 1
ATOM 3791 O O . LEU A 1 517 ? 8.376 -15.089 17.928 1.00 41.10 514 LEU A O 1
ATOM 3796 N N . HIS A 1 518 ? 9.080 -16.135 19.819 1.00 45.11 515 HIS A N 1
ATOM 3797 C CA . HIS A 1 518 ? 8.505 -15.116 20.652 1.00 45.63 515 HIS A CA 1
ATOM 3798 C C . HIS A 1 518 ? 9.050 -13.737 20.267 1.00 46.50 515 HIS A C 1
ATOM 3799 O O . HIS A 1 518 ? 8.290 -12.779 20.139 1.00 38.63 515 HIS A O 1
ATOM 3806 N N . ILE A 1 519 ? 10.357 -13.659 20.039 1.00 42.55 516 ILE A N 1
ATOM 3807 C CA . ILE A 1 519 ? 10.954 -12.417 19.586 1.00 43.67 516 ILE A CA 1
ATOM 3808 C C . ILE A 1 519 ? 10.294 -11.924 18.293 1.00 44.92 516 ILE A C 1
ATOM 3809 O O . ILE A 1 519 ? 9.964 -10.750 18.169 1.00 45.13 516 ILE A O 1
ATOM 3814 N N . LEU A 1 520 ? 10.050 -12.825 17.348 1.00 43.45 517 LEU A N 1
ATOM 3815 C CA . LEU A 1 520 ? 9.478 -12.392 16.075 1.00 43.46 517 LEU A CA 1
ATOM 3816 C C . LEU A 1 520 ? 7.969 -12.098 16.159 1.00 42.14 517 LEU A C 1
ATOM 3817 O O . LEU A 1 520 ? 7.382 -11.605 15.191 1.00 41.99 517 LEU A O 1
ATOM 3822 N N . LYS A 1 521 ? 7.343 -12.411 17.296 1.00 43.86 518 LYS A N 1
ATOM 3823 C CA . LYS A 1 521 ? 5.929 -12.061 17.492 1.00 41.01 518 LYS A CA 1
ATOM 3824 C C . LYS A 1 521 ? 5.700 -10.572 17.813 1.00 40.58 518 LYS A C 1
ATOM 3825 O O . LYS A 1 521 ? 4.568 -10.102 17.784 1.00 42.40 518 LYS A O 1
ATOM 3831 N N . PHE A 1 522 ? 6.773 -9.859 18.138 1.00 37.70 519 PHE A N 1
ATOM 3832 C CA . PHE A 1 522 ? 6.711 -8.474 18.613 1.00 45.24 519 PHE A CA 1
ATOM 3833 C C . PHE A 1 522 ? 5.774 -7.583 17.754 1.00 37.63 519 PHE A C 1
ATOM 3834 O O . PHE A 1 522 ? 4.898 -6.937 18.301 1.00 38.65 519 PHE A O 1
ATOM 3842 N N . PRO A 1 523 ? 5.901 -7.615 16.412 1.00 39.07 520 PRO A N 1
ATOM 3843 C CA . PRO A 1 523 ? 4.993 -6.770 15.617 1.00 41.69 520 PRO A CA 1
ATOM 3844 C C . PRO A 1 523 ? 3.499 -7.073 15.791 1.00 43.84 520 PRO A C 1
ATOM 3845 O O . PRO A 1 523 ? 2.683 -6.150 15.623 1.00 47.77 520 PRO A O 1
ATOM 3849 N N . ASP A 1 524 ? 3.152 -8.323 16.122 1.00 39.62 521 ASP A N 1
ATOM 3850 C CA . ASP A 1 524 ? 1.756 -8.698 16.337 1.00 35.72 521 ASP A CA 1
ATOM 3851 C C . ASP A 1 524 ? 1.150 -7.862 17.475 1.00 36.78 521 ASP A C 1
ATOM 3852 O O . ASP A 1 524 ? -0.029 -7.481 17.436 1.00 39.92 521 ASP A O 1
ATOM 3857 N N . ILE A 1 525 ? 1.969 -7.599 18.491 1.00 38.17 522 ILE A N 1
ATOM 3858 C CA . ILE A 1 525 ? 1.530 -6.827 19.655 1.00 43.34 522 ILE A CA 1
ATOM 3859 C C . ILE A 1 525 ? 1.064 -5.428 19.220 1.00 38.42 522 ILE A C 1
ATOM 3860 O O . ILE A 1 525 ? 0.014 -4.941 19.651 1.00 41.44 522 ILE A O 1
ATOM 3865 N N . PHE A 1 526 ? 1.837 -4.805 18.339 1.00 44.17 523 PHE A N 1
ATOM 3866 C CA . PHE A 1 526 ? 1.522 -3.460 17.877 1.00 41.73 523 PHE A CA 1
ATOM 3867 C C . PHE A 1 526 ? 0.325 -3.496 16.946 1.00 46.02 523 PHE A C 1
ATOM 3868 O O . PHE A 1 526 ? -0.582 -2.651 17.043 1.00 41.90 523 PHE A O 1
ATOM 3876 N N . TYR A 1 527 ? 0.308 -4.508 16.076 1.00 45.63 524 TYR A N 1
ATOM 3877 C CA . TYR A 1 527 ? -0.844 -4.739 15.214 1.00 45.84 524 TYR A CA 1
ATOM 3878 C C . TYR A 1 527 ? -2.151 -4.760 16.017 1.00 44.82 524 TYR A C 1
ATOM 3879 O O . TYR A 1 527 ? -3.143 -4.114 15.638 1.00 42.14 524 TYR A O 1
ATOM 3888 N N . TYR A 1 528 ? -2.166 -5.469 17.141 1.00 37.93 525 TYR A N 1
ATOM 3889 C CA . TYR A 1 528 ? -3.415 -5.500 17.898 1.00 38.42 525 TYR A CA 1
ATOM 3890 C C . TYR A 1 528 ? -3.641 -4.247 18.786 1.00 39.77 525 TYR A C 1
ATOM 3891 O O . TYR A 1 528 ? -4.781 -3.808 18.970 1.00 38.90 525 TYR A O 1
ATOM 3900 N N . ILE A 1 529 ? -2.567 -3.663 19.313 1.00 42.05 526 ILE A N 1
ATOM 3901 C CA . ILE A 1 529 ? -2.699 -2.444 20.114 1.00 46.04 526 ILE A CA 1
ATOM 3902 C C . ILE A 1 529 ? -3.358 -1.327 19.301 1.00 42.40 526 ILE A C 1
ATOM 3903 O O . ILE A 1 529 ? -4.274 -0.656 19.774 1.00 44.99 526 ILE A O 1
ATOM 3908 N N . LEU A 1 530 ? -2.910 -1.147 18.068 1.00 42.21 527 LEU A N 1
ATOM 3909 C CA . LEU A 1 530 ? -3.514 -0.127 17.211 1.00 49.10 527 LEU A CA 1
ATOM 3910 C C . LEU A 1 530 ? -5.028 -0.336 17.083 1.00 47.05 527 LEU A C 1
ATOM 3911 O O . LEU A 1 530 ? -5.790 0.619 16.912 1.00 43.96 527 LEU A O 1
ATOM 3916 N N . LYS A 1 531 ? -5.451 -1.593 17.185 1.00 47.24 528 LYS A N 1
ATOM 3917 C CA . LYS A 1 531 ? -6.853 -1.956 17.023 1.00 50.18 528 LYS A CA 1
ATOM 3918 C C . LYS A 1 531 ? -7.679 -1.784 18.303 1.00 45.04 528 LYS A C 1
ATOM 3919 O O . LYS A 1 531 ? -8.824 -1.362 18.244 1.00 47.49 528 LYS A O 1
ATOM 3925 N N . ASN A 1 532 ? -7.117 -2.123 19.456 1.00 44.91 529 ASN A N 1
ATOM 3926 C CA . ASN A 1 532 ? -7.934 -2.130 20.673 1.00 45.80 529 ASN A CA 1
ATOM 3927 C C . ASN A 1 532 ? -7.313 -1.401 21.872 1.00 38.30 529 ASN A C 1
ATOM 3928 O O . ASN A 1 532 ? -7.936 -1.304 22.926 1.00 37.40 529 ASN A O 1
ATOM 3933 N N . MET A 1 533 ? -6.079 -0.920 21.715 1.00 39.37 530 MET A N 1
ATOM 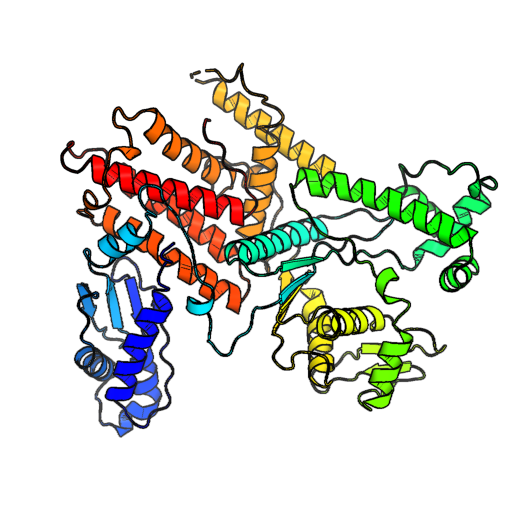3934 C CA . MET A 1 533 ? -5.390 -0.180 22.781 1.00 41.40 530 MET A CA 1
ATOM 3935 C C . MET A 1 533 ? -5.273 -0.942 24.091 1.00 48.53 530 MET A C 1
ATOM 3936 O O . MET A 1 533 ? -5.217 -0.330 25.148 1.00 48.91 530 MET A O 1
ATOM 3941 N N . LEU A 1 534 ? -5.214 -2.272 24.039 1.00 49.64 531 LEU A N 1
ATOM 3942 C CA . LEU A 1 534 ? -5.017 -3.033 25.268 1.00 42.87 531 LEU A CA 1
ATOM 3943 C C . LEU A 1 534 ? -3.521 -3.270 25.496 1.00 43.47 531 LEU A C 1
ATOM 3944 O O . LEU A 1 534 ? -2.948 -4.259 25.006 1.00 46.20 531 LEU A O 1
ATOM 3949 N N . VAL A 1 535 ? -2.897 -2.363 26.254 1.00 39.23 532 VAL A N 1
ATOM 3950 C CA . VAL A 1 535 ? -1.446 -2.365 26.415 1.00 41.42 532 VAL A CA 1
ATOM 3951 C C . VAL A 1 535 ? -0.970 -3.436 27.393 1.00 41.26 532 VAL A C 1
ATOM 3952 O O . VAL A 1 535 ? 0.237 -3.704 27.476 1.00 41.48 532 VAL A O 1
ATOM 3956 N N . HIS A 1 536 ? -1.891 -4.034 28.155 1.00 39.98 533 HIS A N 1
ATOM 3957 C CA . HIS A 1 536 ? -1.482 -5.124 29.046 1.00 45.00 533 HIS A CA 1
ATOM 3958 C C . HIS A 1 536 ? -0.908 -6.296 28.210 1.00 50.08 533 HIS A C 1
ATOM 3959 O O . HIS A 1 536 ? 0.005 -7.001 28.663 1.00 47.65 533 HIS A O 1
ATOM 3966 N N . LYS A 1 537 ? -1.408 -6.446 26.978 1.00 40.12 534 LYS A N 1
ATOM 3967 C CA . LYS A 1 537 ? -0.860 -7.418 26.032 1.00 36.95 534 LYS A CA 1
ATOM 3968 C C . LYS A 1 537 ? 0.639 -7.230 25.854 1.00 36.11 534 LYS A C 1
ATOM 3969 O O . LYS A 1 537 ? 1.365 -8.202 25.721 1.00 45.15 534 LYS A O 1
ATOM 3975 N N . LEU A 1 538 ? 1.107 -5.980 25.898 1.00 33.64 535 LEU A N 1
ATOM 3976 C CA . LEU A 1 538 ? 2.539 -5.706 25.785 1.00 40.96 535 LEU A CA 1
ATOM 3977 C C . LEU A 1 538 ? 3.246 -6.183 27.062 1.00 40.52 535 LEU A C 1
ATOM 3978 O O . LEU A 1 538 ? 4.254 -6.888 26.994 1.00 47.21 535 LEU A O 1
ATOM 3983 N N . ALA A 1 539 ? 2.688 -5.848 28.224 1.00 39.03 536 ALA A N 1
ATOM 3984 C CA . ALA A 1 539 ? 3.286 -6.274 29.494 1.00 39.47 536 ALA A CA 1
ATOM 3985 C C . ALA A 1 539 ? 3.396 -7.811 29.543 1.00 47.03 536 ALA A C 1
ATOM 3986 O O . ALA A 1 539 ? 4.449 -8.395 29.871 1.00 47.65 536 ALA A O 1
ATOM 3988 N N . GLU A 1 540 ? 2.287 -8.449 29.198 1.00 42.85 537 GLU A N 1
ATOM 3989 C CA . GLU A 1 540 ? 2.213 -9.895 29.061 1.00 44.43 537 GLU A CA 1
ATOM 3990 C C . GLU A 1 540 ? 3.364 -10.389 28.171 1.00 49.00 537 GLU A C 1
ATOM 3991 O O . GLU A 1 540 ? 4.142 -11.269 28.553 1.00 49.77 537 GLU A O 1
ATOM 3997 N N . TYR A 1 541 ? 3.474 -9.770 26.992 1.00 41.07 538 TYR A N 1
ATOM 3998 C CA . TYR A 1 541 ? 4.451 -10.180 25.999 1.00 40.53 538 TYR A CA 1
ATOM 3999 C C . TYR A 1 541 ? 5.804 -10.157 26.662 1.00 44.50 538 TYR A C 1
ATOM 4000 O O . TYR A 1 541 ? 6.611 -11.106 26.545 1.00 46.12 538 TYR A O 1
ATOM 4009 N N . MET A 1 542 ? 6.000 -9.095 27.439 1.00 39.78 539 MET A N 1
ATOM 4010 C CA . MET A 1 542 ? 7.305 -8.826 27.987 1.00 42.89 539 MET A CA 1
ATOM 4011 C C . MET A 1 542 ? 7.589 -9.893 29.002 1.00 41.80 539 MET A C 1
ATOM 4012 O O . MET A 1 542 ? 8.678 -10.470 29.021 1.00 45.10 539 MET A O 1
ATOM 4017 N N . TYR A 1 543 ? 6.581 -10.170 29.823 1.00 49.93 540 TYR A N 1
ATOM 4018 C CA . TYR A 1 543 ? 6.702 -11.197 30.840 1.00 52.54 540 TYR A CA 1
ATOM 4019 C C . TYR A 1 543 ? 7.048 -12.502 30.133 1.00 51.11 540 TYR A C 1
ATOM 4020 O O . TYR A 1 543 ? 7.976 -13.222 30.540 1.00 50.51 540 TYR A O 1
ATOM 4029 N N . ASP A 1 544 ? 6.351 -12.781 29.034 1.00 43.53 541 ASP A N 1
ATOM 4030 C CA . ASP A 1 544 ? 6.552 -14.090 28.433 1.00 42.94 541 ASP A CA 1
ATOM 4031 C C . ASP A 1 544 ? 7.968 -14.109 27.907 1.00 43.97 541 ASP A C 1
ATOM 4032 O O . ASP A 1 544 ? 8.660 -15.126 28.047 1.00 48.46 541 ASP A O 1
ATOM 4037 N N . LEU A 1 545 ? 8.444 -12.949 27.431 1.00 40.33 542 LEU A N 1
ATOM 4038 C CA . LEU A 1 545 ? 9.787 -12.905 26.881 1.00 42.50 542 LEU A CA 1
ATOM 4039 C C . LEU A 1 545 ? 10.763 -13.378 27.953 1.00 48.34 542 LEU A C 1
ATOM 4040 O O . LEU A 1 545 ? 11.629 -14.234 27.704 1.00 45.17 542 LEU A O 1
ATOM 4045 N N . THR A 1 546 ? 10.559 -12.895 29.171 1.00 49.20 543 THR A N 1
ATOM 4046 C CA . THR A 1 546 ? 11.501 -13.217 30.220 1.00 51.25 543 THR A CA 1
ATOM 4047 C C . THR A 1 546 ? 11.427 -14.715 30.495 1.00 51.21 543 THR A C 1
ATOM 4048 O O . THR A 1 546 ? 12.465 -15.381 30.534 1.00 58.62 543 THR A O 1
ATOM 4052 N N . THR A 1 547 ? 10.227 -15.285 30.587 1.00 50.19 544 THR A N 1
ATOM 4053 C CA . THR A 1 547 ? 10.171 -16.688 31.030 1.00 47.16 544 THR A CA 1
ATOM 4054 C C . THR A 1 547 ? 10.703 -17.593 29.933 1.00 53.84 544 THR A C 1
ATOM 4055 O O . THR A 1 547 ? 11.495 -18.519 30.189 1.00 54.07 544 THR A O 1
ATOM 4059 N N . THR A 1 548 ? 10.281 -17.310 28.705 1.00 45.27 545 THR A N 1
ATOM 4060 C CA . THR A 1 548 ? 10.800 -18.037 27.567 1.00 48.36 545 THR A CA 1
ATOM 4061 C C . THR A 1 548 ? 12.318 -17.987 27.639 1.00 52.88 545 THR A C 1
ATOM 4062 O O . THR A 1 548 ? 12.981 -19.036 27.525 1.00 54.21 545 THR A O 1
ATOM 4066 N N . PHE A 1 549 ? 12.858 -16.797 27.938 1.00 49.18 546 PHE A N 1
ATOM 4067 C CA . PHE A 1 549 ? 14.305 -16.649 27.946 1.00 50.35 546 PHE A CA 1
ATOM 4068 C C . PHE A 1 549 ? 14.873 -17.567 29.012 1.00 54.03 546 PHE A C 1
ATOM 4069 O O . PHE A 1 549 ? 15.841 -18.302 28.780 1.00 49.86 546 PHE A O 1
ATOM 4077 N N . THR A 1 550 ? 14.254 -17.537 30.182 1.00 50.69 547 THR A N 1
ATOM 4078 C CA A THR A 1 550 ? 14.723 -18.350 31.285 0.84 54.89 547 THR A CA 1
ATOM 4079 C CA B THR A 1 550 ? 14.740 -18.350 31.282 0.16 53.10 547 THR A CA 1
ATOM 4080 C C . THR A 1 550 ? 14.770 -19.810 30.856 1.00 52.80 547 THR A C 1
ATOM 4081 O O . THR A 1 550 ? 15.740 -20.511 31.133 1.00 51.90 547 THR A O 1
ATOM 4088 N N . ALA A 1 551 ? 13.730 -20.243 30.144 1.00 55.58 548 ALA A N 1
ATOM 4089 C CA . ALA A 1 551 ? 13.639 -21.642 29.745 1.00 58.50 548 ALA A CA 1
ATOM 4090 C C . ALA A 1 551 ? 14.788 -21.973 28.804 1.00 61.22 548 ALA A C 1
ATOM 4091 O O . ALA A 1 551 ? 15.357 -23.068 28.858 1.00 64.55 548 ALA A O 1
ATOM 4093 N N . PHE A 1 552 ? 15.117 -21.017 27.941 1.00 51.77 549 PHE A N 1
ATOM 4094 C CA . PHE A 1 552 ? 16.294 -21.118 27.107 1.00 53.88 549 PHE A CA 1
ATOM 4095 C C . PHE A 1 552 ? 17.501 -21.356 28.015 1.00 64.10 549 PHE A C 1
ATOM 4096 O O . PHE A 1 552 ? 18.134 -22.425 27.935 1.00 64.65 549 PHE A O 1
ATOM 4104 N N . TYR A 1 553 ? 17.753 -20.427 28.939 1.00 66.10 550 TYR A N 1
ATOM 4105 C CA . TYR A 1 553 ? 18.987 -20.478 29.726 1.00 75.94 550 TYR A CA 1
ATOM 4106 C C . TYR A 1 553 ? 19.107 -21.813 30.461 1.00 82.37 550 TYR A C 1
ATOM 4107 O O . TYR A 1 553 ? 20.047 -22.580 30.232 1.00 82.01 550 TYR A O 1
ATOM 4116 N N . GLU A 1 554 ? 18.121 -22.096 31.306 1.00 91.64 551 GLU A N 1
ATOM 4117 C CA . GLU A 1 554 ? 18.100 -23.304 32.128 1.00 97.14 551 GLU A CA 1
ATOM 4118 C C . GLU A 1 554 ? 18.360 -24.578 31.336 1.00 93.77 551 GLU A C 1
ATOM 4119 O O . GLU A 1 554 ? 18.771 -25.588 31.900 1.00 98.04 551 GLU A O 1
ATOM 4125 N N . ASN A 1 555 ? 18.117 -24.544 30.032 1.00 90.05 552 ASN A N 1
ATOM 4126 C CA . ASN A 1 555 ? 18.201 -25.787 29.290 1.00 90.96 552 ASN A 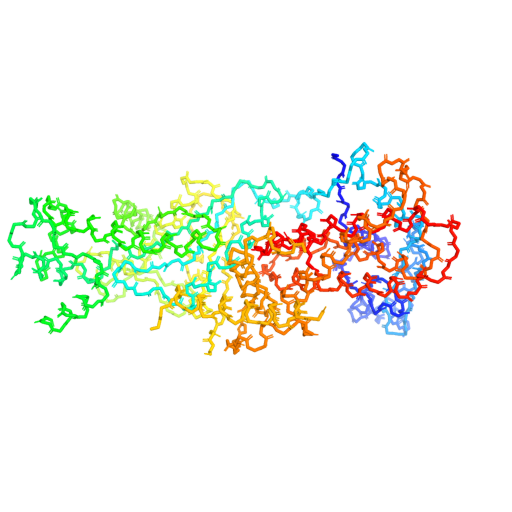CA 1
ATOM 4127 C C . ASN A 1 555 ? 19.341 -25.800 28.289 1.00 89.29 552 ASN A C 1
ATOM 4128 O O . ASN A 1 555 ? 19.603 -26.830 27.657 1.00 96.43 552 ASN A O 1
ATOM 4133 N N . CYS A 1 556 ? 20.041 -24.673 28.171 1.00 73.41 553 CYS A N 1
ATOM 4134 C CA . CYS A 1 556 ? 21.183 -24.608 27.266 1.00 70.20 553 CYS A CA 1
ATOM 4135 C C . CYS A 1 556 ? 22.476 -24.312 28.013 1.00 67.07 553 CYS A C 1
ATOM 4136 O O . CYS A 1 556 ? 23.567 -24.374 27.442 1.00 65.44 553 CYS A O 1
ATOM 4139 N N . LYS A 1 557 ? 22.338 -24.012 29.301 1.00 61.34 554 LYS A N 1
ATOM 4140 C CA . LYS A 1 557 ? 23.467 -23.726 30.179 1.00 61.34 554 LYS A CA 1
ATOM 4141 C C . LYS A 1 557 ? 24.415 -24.911 30.381 1.00 59.17 554 LYS A C 1
ATOM 4142 O O . LYS A 1 557 ? 25.505 -24.744 30.922 1.00 66.27 554 LYS A O 1
ATOM 4148 N N . VAL A 1 558 ? 24.001 -26.108 29.970 1.00 56.44 555 VAL A N 1
ATOM 4149 C CA . VAL A 1 558 ? 24.807 -27.313 30.216 1.00 60.45 555 VAL A CA 1
ATOM 4150 C C . VAL A 1 558 ? 25.440 -27.899 28.937 1.00 53.31 555 VAL A C 1
ATOM 4151 O O . VAL A 1 558 ? 26.185 -28.886 28.986 1.00 54.23 555 VAL A O 1
ATOM 4155 N N . LEU A 1 559 ? 25.154 -27.277 27.801 1.00 55.73 556 LEU A N 1
ATOM 4156 C CA . LEU A 1 559 ? 25.792 -27.633 26.535 1.00 53.92 556 LEU A CA 1
ATOM 4157 C C . LEU A 1 559 ? 27.259 -27.181 26.476 1.00 53.94 556 LEU A C 1
ATOM 4158 O O . LEU A 1 559 ? 27.696 -26.358 27.296 1.00 50.36 556 LEU A O 1
ATOM 4163 N N . ASN A 1 560 ? 28.002 -27.703 25.494 1.00 51.38 557 ASN A N 1
ATOM 4164 C CA . ASN A 1 560 ? 29.404 -27.330 25.286 1.00 51.30 557 ASN A CA 1
ATOM 4165 C C . ASN A 1 560 ? 29.534 -25.993 24.540 1.00 50.63 557 ASN A C 1
ATOM 4166 O O . ASN A 1 560 ? 28.538 -25.308 24.296 1.00 49.35 557 ASN A O 1
ATOM 4171 N N . ASN A 1 561 ? 30.753 -25.637 24.146 1.00 53.50 558 ASN A N 1
ATOM 4172 C CA . ASN A 1 561 ? 30.995 -24.314 23.569 1.00 55.38 558 ASN A CA 1
ATOM 4173 C C . ASN A 1 561 ? 30.708 -24.199 22.073 1.00 58.05 558 ASN A C 1
ATOM 4174 O O . ASN A 1 561 ? 30.865 -23.124 21.500 1.00 56.97 558 ASN A O 1
ATOM 4179 N N . GLU A 1 562 ? 30.284 -25.294 21.446 1.00 50.03 559 GLU A N 1
ATOM 4180 C CA . GLU A 1 562 ? 30.156 -25.325 19.986 1.00 52.60 559 GLU A CA 1
ATOM 4181 C C . GLU A 1 562 ? 29.214 -24.262 19.436 1.00 48.14 559 GLU A C 1
ATOM 4182 O O . GLU A 1 562 ? 29.513 -23.630 18.445 1.00 54.83 559 GLU A O 1
ATOM 4188 N N . ASN A 1 563 ? 28.072 -24.071 20.074 1.00 47.14 560 ASN A N 1
ATOM 4189 C CA . ASN A 1 563 ? 27.123 -23.081 19.601 1.00 45.86 560 ASN A CA 1
ATOM 4190 C C . ASN A 1 563 ? 27.007 -21.876 20.555 1.00 47.20 560 ASN A C 1
ATOM 4191 O O . ASN A 1 563 ? 26.018 -21.125 20.534 1.00 50.47 560 ASN A O 1
ATOM 4196 N N . GLU A 1 564 ? 28.040 -21.701 21.371 1.00 46.81 561 GLU A N 1
ATOM 4197 C CA . GLU A 1 564 ? 28.133 -20.625 22.357 1.00 54.60 561 GLU A CA 1
ATOM 4198 C C . GLU A 1 564 ? 27.896 -19.223 21.772 1.00 57.36 561 GLU A C 1
ATOM 4199 O O . GLU A 1 564 ? 27.074 -18.449 22.295 1.00 54.17 561 GLU A O 1
ATOM 4205 N N . LYS A 1 565 ? 28.599 -18.898 20.686 1.00 58.17 562 LYS A N 1
ATOM 4206 C CA . LYS A 1 565 ? 28.456 -17.573 20.073 1.00 55.76 562 LYS A CA 1
ATOM 4207 C C . LYS A 1 565 ? 27.003 -17.273 19.656 1.00 54.19 562 LYS A C 1
ATOM 4208 O O . LYS A 1 565 ? 26.465 -16.209 19.982 1.00 57.99 562 LYS A O 1
ATOM 4214 N N . SER A 1 566 ? 26.357 -18.218 18.977 1.00 55.43 563 SER A N 1
ATOM 4215 C CA . SER A 1 566 ? 24.935 -18.086 18.642 1.00 52.51 563 SER A CA 1
ATOM 4216 C C . SER A 1 566 ? 24.066 -17.845 19.883 1.00 49.45 563 SER A C 1
ATOM 4217 O O . SER A 1 566 ? 23.186 -16.981 19.867 1.00 44.84 563 SER A O 1
ATOM 4220 N N . ARG A 1 567 ? 24.320 -18.586 20.960 1.00 42.66 564 ARG A N 1
ATOM 4221 C CA . ARG A 1 567 ? 23.574 -18.349 22.201 1.00 45.16 564 ARG A CA 1
ATOM 4222 C C . ARG A 1 567 ? 23.777 -16.918 22.721 1.00 48.36 564 ARG A C 1
ATOM 4223 O O . ARG A 1 567 ? 22.837 -16.286 23.169 1.00 49.54 564 ARG A O 1
ATOM 4231 N N . LEU A 1 568 ? 25.007 -16.422 22.655 1.00 52.18 565 LEU A N 1
ATOM 4232 C CA . LEU A 1 568 ? 25.307 -15.072 23.107 1.00 55.29 565 LEU A CA 1
ATOM 4233 C C . LEU A 1 568 ? 24.544 -14.045 22.272 1.00 56.59 565 LEU A C 1
ATOM 4234 O O . LEU A 1 568 ? 24.005 -13.066 22.796 1.00 51.78 565 LEU A O 1
ATOM 4239 N N . LEU A 1 569 ? 24.500 -14.290 20.969 1.00 58.61 566 LEU A N 1
ATOM 4240 C CA . LEU A 1 569 ? 23.730 -13.466 20.049 1.00 57.75 566 LEU A CA 1
ATOM 4241 C C . LEU A 1 569 ? 22.256 -13.436 20.448 1.00 59.02 566 LEU A C 1
ATOM 4242 O O . LEU A 1 569 ? 21.614 -12.362 20.468 1.00 59.86 566 LEU A O 1
ATOM 4247 N N . LEU A 1 570 ? 21.721 -14.612 20.774 1.00 54.74 567 LEU A N 1
ATOM 4248 C CA . LEU A 1 570 ? 20.339 -14.695 21.253 1.00 60.17 567 LEU A CA 1
ATOM 4249 C C . LEU A 1 570 ? 20.155 -13.866 22.520 1.00 54.73 567 LEU A C 1
ATOM 4250 O O . LEU A 1 570 ? 19.128 -13.202 22.705 1.00 54.38 567 LEU A O 1
ATOM 4255 N N . CYS A 1 571 ? 21.153 -13.930 23.396 1.00 47.00 568 CYS A N 1
ATOM 4256 C CA . CYS A 1 571 ? 21.125 -13.153 24.623 1.00 50.56 568 CYS A CA 1
ATOM 4257 C C . CYS A 1 571 ? 21.067 -11.645 24.307 1.00 53.88 568 CYS A C 1
ATOM 4258 O O . CYS A 1 571 ? 20.339 -10.901 24.949 1.00 51.94 568 CYS A O 1
ATOM 4261 N N . SER A 1 572 ? 21.830 -11.219 23.303 1.00 53.17 569 SER A N 1
ATOM 4262 C CA . SER A 1 572 ? 21.925 -9.809 22.912 1.00 55.41 569 SER A CA 1
ATOM 4263 C C . SER A 1 572 ? 20.607 -9.290 22.351 1.00 52.34 569 SER A C 1
ATOM 4264 O O . SER A 1 572 ? 20.093 -8.222 22.758 1.00 38.82 569 SER A O 1
ATOM 4267 N N . ILE A 1 573 ? 20.051 -10.052 21.415 1.00 48.75 570 ILE A N 1
ATOM 4268 C CA . ILE A 1 573 ? 18.734 -9.710 20.898 1.00 51.70 570 ILE A CA 1
ATOM 4269 C C . ILE A 1 573 ? 17.707 -9.633 22.023 1.00 51.76 570 ILE A C 1
ATOM 4270 O O . ILE A 1 573 ? 16.953 -8.656 22.115 1.00 46.79 570 ILE A O 1
ATOM 4275 N N . THR A 1 574 ? 17.698 -10.648 22.893 1.00 48.44 571 THR A N 1
ATOM 4276 C CA . THR A 1 574 ? 16.730 -10.670 23.984 1.00 45.72 571 THR A CA 1
ATOM 4277 C C . THR A 1 574 ? 16.867 -9.452 24.893 1.00 46.02 571 THR A C 1
ATOM 4278 O O . THR A 1 574 ? 15.872 -8.861 25.274 1.00 44.74 571 THR A O 1
ATOM 4282 N N . LYS A 1 575 ? 18.105 -9.094 25.231 1.00 49.10 572 LYS A N 1
ATOM 4283 C CA . LYS A 1 575 ? 18.391 -7.890 26.007 1.00 54.20 572 LYS A CA 1
ATOM 4284 C C . LYS A 1 575 ? 17.821 -6.643 25.340 1.00 51.93 572 LYS A C 1
ATOM 4285 O O . LYS A 1 575 ? 17.044 -5.915 25.957 1.00 49.04 572 LYS A O 1
ATOM 4291 N N . SER A 1 576 ? 18.205 -6.401 24.086 1.00 48.33 573 SER A N 1
ATOM 4292 C CA . SER A 1 576 ? 17.650 -5.265 23.349 1.00 46.18 573 SER A CA 1
ATOM 4293 C C . SER A 1 576 ? 16.116 -5.197 23.437 1.00 51.10 573 SER A C 1
ATOM 4294 O O . SER A 1 576 ? 15.532 -4.136 23.731 1.00 54.15 573 SER A O 1
ATOM 4297 N N . LEU A 1 577 ? 15.471 -6.334 23.183 1.00 51.88 574 LEU A N 1
ATOM 4298 C CA . LEU A 1 577 ? 14.018 -6.374 23.130 1.00 47.97 574 LEU A CA 1
ATOM 4299 C C . LEU A 1 577 ? 13.402 -6.108 24.511 1.00 44.44 574 LEU A C 1
ATOM 4300 O O . LEU A 1 577 ? 12.400 -5.403 24.636 1.00 41.93 574 LEU A O 1
ATOM 4305 N N . LEU A 1 578 ? 14.000 -6.688 25.539 1.00 43.80 575 LEU A N 1
ATOM 4306 C CA . LEU A 1 578 ? 13.521 -6.505 26.902 1.00 42.40 575 LEU A CA 1
ATOM 4307 C C . LEU A 1 578 ? 13.621 -5.026 27.304 1.00 47.59 575 LEU A C 1
ATOM 4308 O O . LEU A 1 578 ? 12.673 -4.465 27.849 1.00 40.21 575 LEU A O 1
ATOM 4313 N N . LYS A 1 579 ? 14.775 -4.421 27.017 1.00 46.77 576 LYS A N 1
ATOM 4314 C CA . LYS A 1 579 ? 15.004 -2.992 27.262 1.00 46.08 576 LYS A CA 1
ATOM 4315 C C . LYS A 1 579 ? 13.914 -2.155 26.599 1.00 41.72 576 LYS A C 1
ATOM 4316 O O . LYS A 1 579 ? 13.231 -1.361 27.268 1.00 42.01 576 LYS A O 1
ATOM 4322 N N . LEU A 1 580 ? 13.740 -2.366 25.292 1.00 42.08 577 LEU A N 1
ATOM 4323 C CA . LEU A 1 580 ? 12.729 -1.636 24.531 1.00 45.44 577 LEU A CA 1
ATOM 4324 C C . LEU A 1 580 ? 11.327 -1.805 25.138 1.00 49.27 577 LEU A C 1
ATOM 4325 O O . LEU A 1 580 ? 10.614 -0.818 25.336 1.00 44.28 577 LEU A O 1
ATOM 4330 N N . CYS A 1 581 ? 10.948 -3.043 25.450 1.00 48.08 578 CYS A N 1
ATOM 4331 C CA . CYS A 1 581 ? 9.640 -3.326 26.054 1.00 43.42 578 CYS A CA 1
ATOM 4332 C C . CYS A 1 581 ? 9.454 -2.570 27.367 1.00 42.63 578 CYS A C 1
ATOM 4333 O O . CYS A 1 581 ? 8.368 -2.050 27.647 1.00 42.51 578 CYS A O 1
ATOM 4336 N N . MET A 1 582 ? 10.514 -2.551 28.176 1.00 37.46 579 MET A N 1
ATOM 4337 C CA . MET A 1 582 ? 10.486 -1.914 29.470 1.00 48.91 579 MET A CA 1
ATOM 4338 C C . MET A 1 582 ? 10.232 -0.418 29.296 1.00 46.51 579 MET A C 1
ATOM 4339 O O . MET A 1 582 ? 9.358 0.142 29.949 1.00 45.17 579 MET A O 1
ATOM 4344 N N . GLU A 1 583 ? 10.987 0.188 28.380 1.00 42.83 580 GLU A N 1
ATOM 4345 C CA . GLU A 1 583 ? 10.865 1.608 28.073 1.00 44.66 580 GLU A CA 1
ATOM 4346 C C . GLU A 1 583 ? 9.492 1.976 27.520 1.00 46.66 580 GLU A C 1
ATOM 4347 O O . GLU A 1 583 ? 8.933 3.002 27.886 1.00 43.12 580 GLU A O 1
ATOM 4353 N N . LEU A 1 584 ? 8.944 1.141 26.647 1.00 41.18 581 LEU A N 1
ATOM 4354 C CA . LEU A 1 584 ? 7.633 1.416 26.077 1.00 39.69 581 LEU A CA 1
ATOM 4355 C C . LEU A 1 584 ? 6.566 1.451 27.172 1.00 45.42 581 LEU A C 1
ATOM 4356 O O . LEU A 1 584 ? 5.540 2.123 27.033 1.00 51.18 581 LEU A O 1
ATOM 4361 N N . LEU A 1 585 ? 6.817 0.743 28.266 1.00 47.93 582 LEU A N 1
ATOM 4362 C CA . LEU A 1 585 ? 5.861 0.678 29.370 1.00 46.71 582 LEU A CA 1
ATOM 4363 C C . LEU A 1 585 ? 6.177 1.732 30.429 1.00 49.20 582 LEU A C 1
ATOM 4364 O O . LEU A 1 585 ? 5.517 1.799 31.465 1.00 50.14 582 LEU A O 1
ATOM 4369 N N . GLY A 1 586 ? 7.206 2.533 30.168 1.00 46.90 583 GLY A N 1
ATOM 4370 C CA . GLY A 1 586 ? 7.611 3.601 31.070 1.00 46.52 583 GLY A CA 1
ATOM 4371 C C . GLY A 1 586 ? 8.571 3.164 32.166 1.00 53.82 583 GLY A C 1
ATOM 4372 O O . GLY A 1 586 ? 8.806 3.908 33.124 1.00 54.66 583 GLY A O 1
ATOM 4373 N N . MET A 1 587 ? 9.139 1.963 32.039 1.00 41.85 584 MET A N 1
ATOM 4374 C CA . MET A 1 587 ? 10.076 1.482 33.051 1.00 41.28 584 MET A CA 1
ATOM 4375 C C . MET A 1 587 ? 11.507 1.893 32.686 1.00 45.40 584 MET A C 1
ATOM 4376 O O . MET A 1 587 ? 11.801 2.174 31.528 1.00 50.46 584 MET A O 1
ATOM 4381 N N . LYS A 1 588 ? 12.388 1.959 33.672 1.00 44.48 585 LYS A N 1
ATOM 4382 C CA . LYS A 1 588 ? 13.794 2.248 33.405 1.00 47.87 585 LYS A CA 1
ATOM 4383 C C . LYS A 1 588 ? 14.676 1.044 33.672 1.00 53.72 585 LYS A C 1
ATOM 4384 O O . LYS A 1 588 ? 14.855 0.643 34.824 1.00 57.27 585 LYS A O 1
ATOM 4390 N N . PRO A 1 589 ? 15.234 0.463 32.605 1.00 55.78 586 PRO A N 1
ATOM 4391 C CA . PRO A 1 589 ? 16.165 -0.654 32.787 1.00 55.97 586 PRO A CA 1
ATOM 4392 C C . PRO A 1 589 ? 17.375 -0.241 33.618 1.00 56.41 586 PRO A C 1
ATOM 4393 O O . PRO A 1 589 ? 17.923 0.844 33.402 1.00 53.56 586 PRO A O 1
ATOM 4397 N N . ILE A 1 590 ? 17.736 -1.090 34.579 1.00 60.19 587 ILE A N 1
ATOM 4398 C CA . ILE A 1 590 ? 18.959 -0.963 35.361 1.00 61.79 587 ILE A CA 1
ATOM 4399 C C . ILE A 1 590 ? 19.879 -2.117 34.974 1.00 67.69 587 ILE A C 1
ATOM 4400 O O . ILE A 1 590 ? 19.472 -3.282 35.013 1.00 59.78 587 ILE A O 1
ATOM 4405 N N . GLU A 1 591 ? 21.114 -1.795 34.606 1.00 73.46 588 GLU A N 1
ATOM 4406 C CA . GLU A 1 591 ? 22.026 -2.792 34.068 1.00 77.58 588 GLU A CA 1
ATOM 4407 C C . GLU A 1 591 ? 22.687 -3.638 35.152 1.00 77.87 588 GLU A C 1
ATOM 4408 O O . GLU A 1 591 ? 22.818 -4.849 34.992 1.00 76.70 588 GLU A O 1
ATOM 4412 N N . LYS A 1 592 ? 23.094 -3.013 36.255 1.00 74.44 589 LYS A N 1
ATOM 4413 C CA . LYS A 1 592 ? 23.789 -3.746 37.312 1.00 75.71 589 LYS A CA 1
ATOM 4414 C C . LYS A 1 592 ? 23.028 -3.726 38.638 1.00 82.37 589 LYS A C 1
ATOM 4415 O O . LYS A 1 592 ? 22.756 -2.660 39.198 1.00 78.90 589 LYS A O 1
ATOM 4417 N N . LEU A 1 593 ? 22.693 -4.918 39.132 1.00 86.55 590 LEU A N 1
ATOM 4418 C CA . LEU A 1 593 ? 22.007 -5.068 40.416 1.00 82.09 590 LEU A CA 1
ATOM 4419 C C . LEU A 1 593 ? 22.551 -6.242 41.247 1.00 80.36 590 LEU A C 1
ATOM 4420 O O . LEU A 1 593 ? 22.371 -7.411 40.896 1.00 78.54 590 LEU A O 1
#

Organism: Plasmodium falciparum (isolate 3D7) (NCBI:txid36329)

Radius of gyration: 28.16 Å; Cα contacts (8 Å, |Δi|>4): 847; chains: 1; bounding box: 72×79×59 Å

Sequence (559 aa):
AITMECITKKIKTIFQNSIQKCFPSISEDAIVTYANLKFGHYQCNNAINIYKKYGKELNYENAQKISEFIISNINETIFEEIKSSPQGFITVKLSKDDYIETSLKKLFNGEKIDISININDIKESNENYGNVLVDFSSPNIAKEMHVGHLRSTIIGDSICRVFEFLKINTHRVNHVGDWGTQFGMIINYIKTHYPNFKEEMPDLSNLTSLYQESKKMYKENAIKLQNNDEDCKFVWNKLCESSKKEFDKLYNILDDIKLEYVGESFYVPMLSTVLDLLKESKLLTNIGDAICYQSENFKVPLFLQKSNGGYGYDSTDVAALYYRLTQLNCNCVIYVTDIGQLTHFETIFDLIKKTNWGDKNAKLMHVGFGFVLVKLINLIKEGTERAKRDLLQRIETYFENVDIDQLSSESLCVSAIKYFDLKQHRNSDYKFSYDNMLNVKGNTGIYIIYGYSRICSIFRKSTINVEDISKDELSLTSIYEINLGLHILKFPDIFYYILKNMLVHKLAEYMYDLTTTFTTAFYENCKVLNNENEKSRLLLCSITKSLLKLCMELLGMKPIEKL

Solvent-accessible surface area: 26013 Å² total; per-residue (Å²): 106,112,46,11,64,6,2,6,50,54,0,49,72,23,0,38,95,3,0,71,139,12,22,105,120,20,92,23,98,0,112,4,70,88,12,99,90,78,143,0,8,0,29,0,58,7,1,42,74,0,70,149,124,58,2,106,132,80,88,54,134,54,10,61,78,0,0,80,75,0,27,82,36,23,145,65,134,28,17,105,45,47,126,28,12,111,104,0,47,1,17,0,50,2,18,88,96,18,0,14,65,10,0,55,93,4,17,41,64,88,71,38,56,19,17,10,63,20,98,64,2,24,76,115,125,52,85,10,40,34,0,1,0,9,0,2,37,0,58,8,5,105,89,7,95,45,12,20,5,1,4,0,4,3,0,4,1,0,0,49,0,0,77,37,5,180,22,86,24,48,44,5,0,26,0,10,5,50,43,119,15,11,6,59,12,6,52,20,12,79,60,98,112,121,66,9,73,100,68,52,22,118,41,85,58,29,58,66,52,7,104,45,4,94,64,125,177,123,78,18,34,101,73,13,116,118,99,46,80,85,2,61,71,5,32,57,55,10,5,94,25,9,51,53,85,10,60,109,4,10,96,47,0,72,3,158,28,109,53,18,5,50,22,91,2,38,118,41,8,59,68,2,8,85,74,1,97,78,49,181,47,28,71,114,71,70,63,13,32,0,3,77,5,138,103,47,95,101,19,4,61,0,30,98,78,128,38,30,88,3,170,8,4,28,32,1,0,2,0,27,43,1,2,39,97,49,92,0,16,0,0,0,10,2,15,57,61,71,66,62,73,52,13,74,3,1,22,30,0,5,98,84,24,140,20,38,44,164,109,4,58,28,23,24,1,0,10,4,146,21,148,142,51,13,48,83,55,3,120,105,2,22,61,28,4,60,151,34,3,91,104,62,67,144,150,176,46,107,131,43,92,35,83,55,14,0,68,16,1,0,11,1,0,8,3,2,23,5,3,56,34,73,32,62,42,78,23,51,61,29,27,105,80,5,9,68,39,177,24,55,2,0,4,52,0,0,40,19,3,5,101,6,5,20,44,39,136,165,35,141,43,91,44,138,108,18,68,70,108,64,5,33,2,94,27,105,76,0,21,32,0,0,3,19,2,8,29,0,0,0,19,0,25,74,2,3,110,59,1,34,6,22,94,0,0,79,7,0,61,56,0,8,53,29,15,64,40,5,103,79,61,4,110,120,92,89,112,146,29,63,87,0,34,14,3,0,9,16,0,0,52,32,1,0,89,29,0,0,58,7,1,4,2,102,31,31,81,35,50

Foldseek 3Di:
DQAFAQVQVVVQVLLVVLVCVLPVPDDFRWHKDADDLVVAGIKTQRLLVCCVPCVVPVPHPASQVSLVSSVVSGDDPQWPDWDADRSNMIHTHGDQVNLLVSLQSQQDPQAGHHAHAVPNLDPPVADQQEEEEEFLAEEFLAARDVQSVLRQLLSQLVQLLVVRNVHHYAFEYAYRLLDDQLQLLLCCQCVPPVCCPVDNDDLQPSNVVSVVSVVVPPVLSVVVLVPDPSSVVVSVVRVVSRVVVVVVVCVLLPHDHDYDYLVNQSVCLVVLVVQVVVLVQWDDDPLFIWHDDPPAHDIQTAADNVRHGGPNSSVLSVVLCCQAPVLGQEYEYEHAPVCVSVVVNSVRVVCSHPRHDNNRHYYYHHAYAEPPHPVVVLVVLLVVQLVVVVVVVVVVCVVPPSSSVSSLLSSLLVLLVSLLDFRHDYDYDDSCQSNPCPDLHSVVLQVLLLVLLVVCVPDPDDLSVDRSVLAGQPDPLSSVLSSLLSVVSVLSSVCVVHVSRSSLSVSLVVNSVSVVVVCVVCVPDDCSSVSNNNSSSSSSSVVNCSSSVSSSHHHDNHD

Nearest PDB structures (foldseek):
  5jld-assembly1_A  TM=1.002E+00  e=1.397E-92  Plasmodium falciparum 3D7
  4q2t-assembly2_B  TM=9.097E-01  e=1.487E-44  Homo sapiens
  4q2t-assembly1_A  TM=9.026E-01  e=1.888E-44  Homo sapiens
  4q2x-assembly1_A  TM=9.121E-01  e=1.051E-43  Homo sapiens
  4zaj-assembly1_A  TM=8.632E-01  e=3.718E-41  Homo sapiens

B-factor: mean 61.18, std 20.39, range [29.62, 181.02]

CATH classification: 3.30.1360.70 (+1 more: 3.40.50.620)

Secondary structure (DSSP, 8-state):
-PPPP-HHHHHHHHHHHHHHHHSTT------EEEPPTTT-SEEE-HHHHHHHHHTTTTT-SSHHHHHHHHHHT---TTEEEEE--SS--EEEEE-HHHHHHHHHHTEETTEE-----GGGGS-TT---SEEEEE----BTTS---HHHHHHHHHHHHHHHHHHHTT-EEEEEE--B-S-TTHHHHHHHHHHT-GGGTTS----TTHHHHHHHHHHH--HHHHHHHTT-HHHHHHHHHHHHHHHHHHHHHHHHTT---EE--GGGGGGGHHHHHHHHHHHT--EEETTEEEE--SS-SSPEEEE-SSSSB-TTHHHHHHHHHHHHTS--SEEEEEEEGGGHHHHHHHHHHHHTS--S-TT-EEEEEEE--B---HHHHHHHHHHHHHHHHHHHHT--GGGS-HHHHHHHHHHHHHHHHHHTS-TTS-B---HHHHH-TTSSSHHHHHHHHHHHHHHHHH-SS-GGG--GGG----SHHHHHHHHHHHTHHHHHHHHHHH--THHHHHHHHHHHHHHHHHHHHHTTS-GGGHHHHHHHHHHHHHHHHHHHHHTT----S--

InterPro domains:
  IPR001278 Arginine-tRNA ligase [PR01038] (130-145)
  IPR001278 Arginine-tRNA ligase [PR01038] (145-161)
  IPR001278 Arginine-tRNA ligase [PR01038] (169-182)
  IPR001278 Arginine-tRNA ligase [PR01038] (311-332)
  IPR001278 Arginine-tRNA ligase [PTHR11956] (4-590)
  IPR001278 Arginine-tRNA ligase [TIGR00456] (8-590)
  IPR001412 Aminoacyl-tRNA synthetase, class I, conserved site [PS00178] (138-149)
  IPR005148 Arginyl tRNA synthetase N-terminal domain [PF03485] (10-94)
  IPR005148 Arginyl tRNA synthetase N-terminal domain [SM01016] (9-94)
  IPR008909 DALR anticodon binding [PF05746] (476-590)
  IPR008909 DALR anticodon binding [SM00836] (476-590)
  IPR009080 Aminoacyl-tRNA synthetase, class Ia, anticodon-binding [SSF47323] (470-590)
  IPR014729 Rossmann-like alpha/beta/alpha sandwich fold [G3DSA:3.40.50.620] (126-469)
  IPR035684 Arginyl-tRNA synthetase, catalytic core domain [PF00750] (124-462)
  IPR035684 Arginyl-tRNA synthetase, catalytic core domain [cd00671] (130-393)
  IPR036695 Arginyl tRNA synthetase N-terminal domain superfamily [G3DSA:3.30.1360.70] (3-112)
  IPR036695 Arginyl tRNA synthetase N-terminal domain superfamily [SSF55190] (12-105)